Protein AF-A0A2D5VK72-F1 (afdb_monomer)

Nearest PDB structures (foldseek):
  4ash-assembly2_B  TM=3.141E-01  e=2.305E+00  Murine norovirus 1
  1r1w-assembly1_A  TM=3.943E-01  e=4.861E+00  Homo sapiens
  3vr6-assembly1_G  TM=1.423E-01  e=9.139E+00  Enterococcus hirae

Sequence (373 aa):
MKLFVPVVGSELKLLGDTTVSLKYAGQNTRFIEKMMGDDLPLKNKSIKMTLPAGMLLIVDRVYIRQGDGADFNSLTFKVDAYEKSGIPKGRFFLSVDEVNTLDVDVVTAKPEKHSVENVRSLKKYIFDNTPVMERLNGRVESLFFDEIAKVKSMVSGQLMCNLKFEYERFLDDVEKHRKKNDLPSIQAMSETLCEKLCAEDREKVVYWCKQINNARTFLDGTLSDKEYATLYSFSVKQIGEEPAIILRKPSLNPDLQTFFTLIAMMDSVVGAWCKVERPNVMMVDTLYRKTIKSLMLDRFSETDSFGYYFYKNNHTPRSLIVNKDKSQACLPMDVFGENLFTRTKNAGLGHDFIYQTDEGTMLTPAQLRKMIK

Structure (mmCIF, N/CA/C/O ba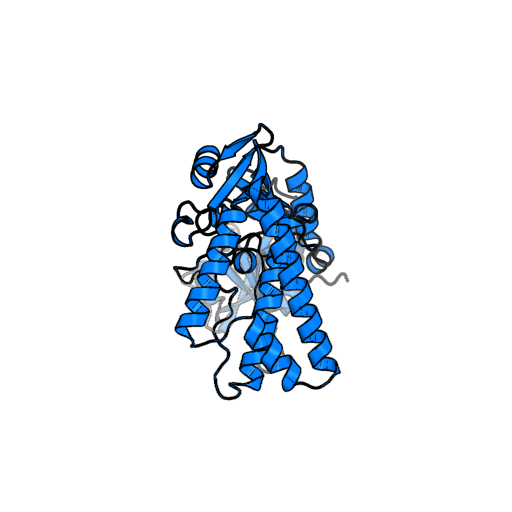ckbone):
data_AF-A0A2D5VK72-F1
#
_entry.id   AF-A0A2D5VK72-F1
#
loop_
_atom_site.group_PDB
_atom_site.id
_atom_site.type_symbol
_atom_site.label_atom_id
_atom_site.label_alt_id
_atom_site.label_comp_id
_atom_site.label_asym_id
_atom_site.label_entity_id
_atom_site.label_seq_id
_atom_site.pdbx_PDB_ins_code
_atom_site.Cartn_x
_atom_site.Cartn_y
_atom_site.Cartn_z
_atom_site.occupancy
_atom_site.B_iso_or_equiv
_atom_site.auth_seq_id
_atom_site.auth_comp_id
_atom_site.auth_asym_id
_atom_site.auth_atom_id
_atom_site.pdbx_PDB_model_num
ATOM 1 N N . MET A 1 1 ? -37.892 -21.547 19.922 1.00 34.84 1 MET A N 1
ATOM 2 C CA . MET A 1 1 ? -36.604 -21.274 20.599 1.00 34.84 1 MET A CA 1
ATOM 3 C C . MET A 1 1 ? -35.730 -20.449 19.671 1.00 34.84 1 MET A C 1
ATOM 5 O O . MET A 1 1 ? -35.606 -20.822 18.510 1.00 34.84 1 MET A O 1
ATOM 9 N N . LYS A 1 2 ? -35.157 -19.337 20.141 1.00 44.81 2 LYS A N 1
ATOM 10 C CA . LYS A 1 2 ? -34.052 -18.673 19.436 1.00 44.81 2 LYS A CA 1
ATOM 11 C C . LYS A 1 2 ? -32.765 -19.333 19.930 1.00 44.81 2 LYS A C 1
ATOM 13 O O . LYS A 1 2 ? -32.467 -19.243 21.113 1.00 44.81 2 LYS A O 1
ATOM 18 N N . LEU A 1 3 ? -32.067 -20.056 19.058 1.00 49.50 3 LEU A N 1
ATOM 19 C CA . LEU A 1 3 ? -30.757 -20.622 19.375 1.00 49.50 3 LEU A CA 1
ATOM 20 C C . LEU A 1 3 ? -29.768 -19.460 19.539 1.00 49.50 3 LEU A C 1
ATOM 22 O O . LEU A 1 3 ? -29.527 -18.729 18.580 1.00 49.50 3 LEU A O 1
ATOM 26 N N . PHE A 1 4 ? -29.225 -19.276 20.740 1.00 66.25 4 PHE A N 1
ATOM 27 C CA . PHE A 1 4 ? -28.170 -18.303 21.013 1.00 66.25 4 PHE A CA 1
ATOM 28 C C . PHE A 1 4 ? -26.897 -19.052 21.402 1.00 66.25 4 PHE A C 1
ATOM 30 O O . PHE A 1 4 ? -26.891 -19.810 22.368 1.00 66.25 4 PHE A O 1
ATOM 37 N N . VAL A 1 5 ? -25.829 -18.855 20.629 1.00 70.75 5 VAL A N 1
ATOM 38 C CA . VAL A 1 5 ? -24.502 -19.404 20.925 1.00 70.75 5 VAL A CA 1
ATOM 39 C C . VAL A 1 5 ? -23.652 -18.253 21.466 1.00 70.75 5 VAL A C 1
ATOM 41 O O . VAL A 1 5 ? -23.316 -17.354 20.690 1.00 70.75 5 VAL A O 1
ATOM 44 N N . PRO A 1 6 ? -23.330 -18.223 22.771 1.00 73.00 6 PRO A N 1
ATOM 45 C CA . PRO A 1 6 ? -22.521 -17.152 23.337 1.00 73.00 6 PRO A CA 1
ATOM 46 C C . PRO A 1 6 ? -21.108 -17.161 22.745 1.00 73.00 6 PRO A C 1
ATOM 48 O O . PRO A 1 6 ? -20.515 -18.219 22.524 1.00 73.00 6 PRO A O 1
ATOM 51 N N . VAL A 1 7 ? -20.547 -15.972 22.520 1.00 77.56 7 VAL A N 1
ATOM 52 C CA . VAL A 1 7 ? -19.155 -15.799 22.083 1.00 77.56 7 VAL A CA 1
ATOM 53 C C . VAL A 1 7 ? -18.284 -15.385 23.264 1.00 77.56 7 VAL A C 1
ATOM 55 O O . VAL A 1 7 ? -18.772 -14.857 24.263 1.00 77.56 7 VAL A O 1
ATOM 58 N N . VAL A 1 8 ? -16.974 -15.613 23.169 1.00 81.75 8 VAL A N 1
ATOM 59 C CA . VAL A 1 8 ? -16.031 -15.116 24.182 1.00 81.75 8 VAL A CA 1
ATOM 60 C C . VAL A 1 8 ? -16.176 -13.597 24.311 1.00 81.75 8 VAL A C 1
ATOM 62 O O . VAL A 1 8 ? -16.161 -12.880 23.313 1.00 81.75 8 VAL A O 1
ATOM 65 N N . GLY A 1 9 ? -16.328 -13.123 25.545 1.00 78.88 9 GLY A N 1
ATOM 66 C CA . GLY A 1 9 ? -16.608 -11.733 25.892 1.00 78.88 9 GLY A CA 1
ATOM 67 C C . GLY A 1 9 ? -18.092 -11.397 26.046 1.00 78.88 9 GLY A C 1
ATOM 68 O O . GLY A 1 9 ? -18.391 -10.306 26.516 1.00 78.88 9 GLY A O 1
ATOM 69 N N . SER A 1 10 ? -19.026 -12.294 25.698 1.00 82.88 10 SER A N 1
ATOM 70 C CA . SER A 1 10 ? -20.450 -12.069 25.976 1.00 82.88 10 SER A CA 1
ATOM 71 C C . SER A 1 10 ? -20.698 -11.932 27.478 1.00 82.88 10 SER A C 1
ATOM 73 O O . SER A 1 10 ? -20.234 -12.757 28.267 1.00 82.88 10 SER A O 1
ATOM 75 N N . GLU A 1 11 ? -21.466 -10.913 27.854 1.00 88.50 11 GLU A N 1
ATOM 76 C CA . GLU A 1 11 ? -21.937 -10.698 29.218 1.00 88.50 11 GLU A CA 1
ATOM 77 C C . GLU A 1 11 ? -23.374 -11.207 29.345 1.00 88.50 11 GLU A C 1
ATOM 79 O O . GLU A 1 11 ? -24.271 -10.776 28.615 1.00 88.50 11 GLU A O 1
ATOM 84 N N . LEU A 1 12 ? -23.588 -12.153 30.256 1.00 90.12 12 LEU A N 1
ATOM 85 C CA . LEU A 1 12 ? -24.886 -12.764 30.520 1.00 90.12 12 LEU A CA 1
ATOM 86 C C . LEU A 1 12 ? -25.324 -12.382 31.930 1.00 90.12 12 LEU A C 1
ATOM 88 O O . LEU A 1 12 ? -24.598 -12.630 32.891 1.00 90.12 12 LEU A O 1
ATOM 92 N N . LYS A 1 13 ? -26.498 -11.776 32.068 1.00 91.56 13 LYS A N 1
ATOM 93 C CA . LYS A 1 13 ? -27.070 -11.421 33.364 1.00 91.56 13 LYS A CA 1
ATOM 94 C C . LYS A 1 13 ? -28.078 -12.482 33.776 1.00 91.56 13 LYS A C 1
ATOM 96 O O . LYS A 1 13 ? -29.050 -12.696 33.062 1.00 91.56 13 LYS A O 1
ATOM 101 N N . LEU A 1 14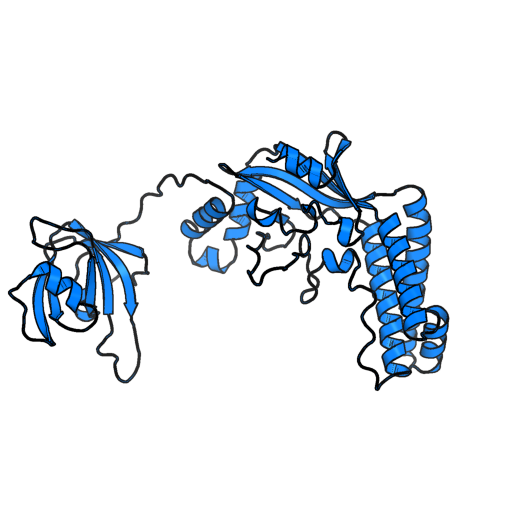 ? -27.871 -13.112 34.929 1.00 91.12 14 LEU A N 1
ATOM 102 C CA . LEU A 1 14 ? -28.832 -14.075 35.469 1.00 91.12 14 LEU A CA 1
ATOM 103 C C . LEU A 1 14 ? -30.161 -13.395 35.807 1.00 91.12 14 LEU A C 1
ATOM 105 O O . LEU A 1 14 ? -30.177 -12.347 36.457 1.00 91.12 14 LEU A O 1
ATOM 109 N N . LEU A 1 15 ? -31.268 -13.996 35.376 1.00 90.19 15 LEU A N 1
ATOM 110 C CA . LEU A 1 15 ? -32.618 -13.483 35.615 1.00 90.19 15 LEU A CA 1
ATOM 111 C C . LEU A 1 15 ? -33.161 -13.873 36.992 1.00 90.19 15 LEU A C 1
ATOM 113 O O . LEU A 1 15 ? -33.919 -13.112 37.591 1.00 90.19 15 LEU A O 1
ATOM 117 N N . GLY A 1 16 ? -32.717 -15.012 37.523 1.00 91.62 16 GLY A N 1
ATOM 118 C CA . GLY A 1 16 ? -33.092 -15.516 38.840 1.00 91.62 16 GLY A CA 1
ATOM 119 C C . GLY A 1 16 ? -31.938 -16.219 39.549 1.00 91.62 16 GLY A C 1
ATOM 120 O O . GLY A 1 16 ? -30.907 -16.528 38.944 1.00 91.62 16 GLY A O 1
ATOM 121 N N . ASP A 1 17 ? -32.124 -16.478 40.843 1.00 92.44 17 ASP A N 1
ATOM 122 C CA . ASP A 1 17 ? -31.199 -17.297 41.623 1.00 92.44 17 ASP A CA 1
ATOM 123 C C . ASP A 1 17 ? -31.139 -18.701 41.013 1.00 92.44 17 ASP A C 1
ATOM 125 O O . ASP A 1 17 ? -32.163 -19.365 40.856 1.00 92.44 17 ASP A O 1
ATOM 129 N N . THR A 1 18 ? -29.939 -19.161 40.665 1.00 91.75 18 THR A N 1
ATOM 130 C CA . THR A 1 18 ? -29.747 -20.430 39.956 1.00 91.75 18 THR A CA 1
ATOM 131 C C . THR A 1 18 ? -28.708 -21.281 40.667 1.00 91.75 18 THR A C 1
ATOM 133 O O . THR A 1 18 ? -27.556 -20.878 40.824 1.00 91.75 18 THR A O 1
ATOM 136 N N . THR A 1 19 ? -29.096 -22.479 41.103 1.00 93.00 19 THR A N 1
ATOM 137 C CA . THR A 1 19 ? -28.159 -23.436 41.700 1.00 93.00 19 THR A CA 1
ATOM 138 C C . THR A 1 19 ? -27.497 -24.274 40.619 1.00 93.00 19 THR A C 1
ATOM 140 O O . THR A 1 19 ? -28.173 -24.998 39.898 1.00 93.00 19 THR A O 1
ATOM 143 N N . VAL A 1 20 ? -26.169 -24.218 40.573 1.00 91.75 20 VAL A N 1
ATOM 144 C CA . VAL A 1 20 ? -25.328 -24.957 39.630 1.00 91.75 20 VAL A CA 1
ATOM 145 C C . VAL A 1 20 ? -24.409 -25.938 40.353 1.00 91.75 20 VAL A C 1
ATOM 147 O O . VAL A 1 20 ? -24.088 -25.776 41.537 1.00 91.75 20 VAL A O 1
ATOM 150 N N . SER A 1 21 ? -23.964 -26.962 39.632 1.00 91.50 21 SER A N 1
ATOM 151 C CA . SER A 1 21 ? -23.064 -28.004 40.128 1.00 91.50 21 SER A CA 1
ATOM 152 C C . SER A 1 21 ? -21.621 -27.769 39.668 1.00 91.50 21 SER A C 1
ATOM 154 O O . SER A 1 21 ? -21.306 -27.865 38.481 1.00 91.50 21 SER A O 1
ATOM 156 N N . LEU A 1 22 ? -20.700 -27.503 40.603 1.00 90.06 22 LEU A N 1
ATOM 157 C CA . LEU A 1 22 ? -19.272 -27.351 40.305 1.00 90.06 22 LEU A CA 1
ATOM 158 C C . LEU A 1 22 ? -18.488 -28.574 40.756 1.00 90.06 22 LEU A C 1
ATOM 160 O O . LEU A 1 22 ? -18.386 -28.862 41.945 1.00 90.06 22 LEU A O 1
ATOM 164 N N . LYS A 1 23 ? -17.842 -29.257 39.812 1.00 88.94 23 LYS A N 1
ATOM 165 C CA . LYS A 1 23 ? -16.914 -30.351 40.118 1.00 88.94 23 LYS A CA 1
ATOM 166 C C . LYS A 1 23 ? -15.595 -29.808 40.679 1.00 88.94 23 LYS A C 1
ATOM 168 O O . LYS A 1 23 ? -14.953 -28.995 40.015 1.00 88.94 23 LYS A O 1
ATOM 173 N N . TYR A 1 24 ? -15.146 -30.301 41.837 1.00 89.25 24 TYR A N 1
ATOM 174 C CA . TYR A 1 24 ? -13.827 -30.005 42.415 1.00 89.25 24 TYR A CA 1
ATOM 175 C C . TYR A 1 24 ? -12.713 -30.752 41.674 1.00 89.25 24 TYR A C 1
ATOM 177 O O . TYR A 1 24 ? -12.166 -31.757 42.137 1.00 89.25 24 TYR A O 1
ATOM 185 N N . ALA A 1 25 ? -12.439 -30.290 40.456 1.00 85.31 25 ALA A N 1
ATOM 186 C CA . ALA A 1 25 ? -11.420 -30.820 39.566 1.00 85.31 25 ALA A CA 1
ATOM 187 C C . ALA A 1 25 ? -10.971 -29.763 38.544 1.00 85.31 25 ALA A C 1
ATOM 189 O O . ALA A 1 25 ? -11.719 -28.847 38.189 1.00 85.31 25 ALA A O 1
ATOM 190 N N . GLY A 1 26 ? -9.759 -29.942 38.012 1.00 84.00 26 GLY A N 1
ATOM 191 C CA . GLY A 1 26 ? -9.249 -29.182 36.872 1.00 84.00 26 GLY A CA 1
ATOM 192 C C . GLY A 1 26 ? -9.304 -27.665 37.072 1.00 84.00 26 GLY A C 1
ATOM 193 O O . GLY A 1 26 ? -8.641 -27.116 37.949 1.00 84.00 26 GLY A O 1
ATOM 194 N N . GLN A 1 27 ? -10.078 -26.985 36.223 1.00 82.06 27 GLN A N 1
ATOM 195 C CA . GLN A 1 27 ? -10.149 -25.521 36.186 1.00 82.06 27 GLN A CA 1
ATOM 196 C C . GLN A 1 27 ? -10.937 -24.917 37.361 1.00 82.06 27 GLN A C 1
ATOM 198 O O . GLN A 1 27 ? -10.711 -23.757 37.699 1.00 82.06 27 GLN A O 1
ATOM 203 N N . ASN A 1 28 ? -11.803 -25.699 38.017 1.00 89.56 28 ASN A N 1
ATOM 204 C CA . ASN A 1 28 ? -12.620 -25.238 39.144 1.00 89.56 28 ASN A CA 1
ATOM 205 C C . ASN A 1 28 ? -11.886 -25.263 40.488 1.00 89.56 28 ASN A C 1
ATOM 207 O O . ASN A 1 28 ? -12.315 -24.587 41.419 1.00 89.56 28 ASN A O 1
ATOM 211 N N . THR A 1 29 ? -10.770 -25.991 40.591 1.00 89.69 29 THR A N 1
ATOM 212 C CA . THR A 1 29 ? -10.029 -26.205 41.844 1.00 89.69 29 THR A CA 1
ATOM 213 C C . THR A 1 29 ? -9.735 -24.895 42.580 1.00 89.69 29 THR A C 1
ATOM 215 O O . THR A 1 29 ? -10.172 -24.716 43.711 1.00 89.69 29 THR A O 1
ATOM 218 N N . ARG A 1 30 ? -9.101 -23.928 41.902 1.00 90.56 30 ARG A N 1
ATOM 219 C CA . ARG A 1 30 ? -8.726 -22.638 42.512 1.00 90.56 30 ARG A CA 1
ATOM 220 C C . ARG A 1 30 ? -9.921 -21.770 42.900 1.00 90.56 30 ARG A C 1
ATOM 222 O O . ARG A 1 30 ? -9.793 -20.916 43.769 1.00 90.56 30 ARG A O 1
ATOM 229 N N . PHE A 1 31 ? -11.041 -21.903 42.195 1.00 92.94 31 PHE A N 1
ATOM 230 C CA . PHE A 1 31 ? -12.239 -21.121 42.487 1.00 92.94 31 PHE A CA 1
ATOM 231 C C . PHE A 1 31 ? -12.940 -21.657 43.734 1.00 92.94 31 PHE A C 1
ATOM 233 O O . PHE A 1 31 ? -13.284 -20.885 44.621 1.00 92.94 31 PHE A O 1
ATOM 240 N N . ILE A 1 32 ? -13.056 -22.983 43.827 1.00 91.69 32 ILE A N 1
ATOM 241 C CA . ILE A 1 32 ? -13.630 -23.681 44.980 1.00 91.69 32 ILE A CA 1
ATOM 242 C C . ILE A 1 32 ? -12.775 -23.462 46.229 1.00 91.69 32 ILE A C 1
ATOM 244 O O . ILE A 1 32 ? -13.323 -23.139 47.275 1.00 91.69 32 ILE A O 1
ATOM 248 N N . GLU A 1 33 ? -11.446 -23.533 46.109 1.00 91.81 33 GLU A N 1
ATOM 249 C CA . GLU A 1 33 ? -10.525 -23.251 47.222 1.00 91.81 33 GLU A CA 1
ATOM 250 C C . GLU A 1 33 ? -10.712 -21.844 47.795 1.00 91.81 33 GLU A C 1
ATOM 252 O O . GLU A 1 33 ? -10.728 -21.657 49.007 1.00 91.81 33 GLU A O 1
ATOM 257 N N . LYS A 1 34 ? -10.932 -20.849 46.931 1.00 91.12 34 LYS A N 1
ATOM 258 C CA . LYS A 1 34 ? -11.225 -19.480 47.372 1.00 91.12 34 LYS A CA 1
ATOM 259 C C . LYS A 1 34 ? -12.604 -19.322 48.001 1.00 91.12 34 LYS A C 1
ATOM 261 O O . LYS A 1 34 ? -12.786 -18.418 48.804 1.00 91.12 34 LYS A O 1
ATOM 266 N N . MET A 1 35 ? -13.572 -20.127 47.573 1.00 89.88 35 MET A N 1
ATOM 267 C CA . MET A 1 35 ? -14.958 -20.023 48.019 1.00 89.88 35 MET A CA 1
ATOM 268 C C . MET A 1 35 ? -15.185 -20.727 49.360 1.00 89.88 35 MET A C 1
ATOM 270 O O . MET A 1 35 ? -15.939 -20.227 50.184 1.00 89.88 35 MET A O 1
ATOM 274 N N . MET A 1 36 ? -14.552 -21.885 49.569 1.00 87.81 36 MET A N 1
ATOM 275 C CA . MET A 1 36 ? -14.805 -22.755 50.725 1.00 87.81 36 MET A CA 1
ATOM 276 C C . MET A 1 36 ? -13.696 -22.722 51.785 1.00 87.81 36 MET A C 1
ATOM 278 O O . MET A 1 36 ? -13.910 -23.217 52.887 1.00 87.81 36 MET A O 1
ATOM 282 N N . GLY A 1 37 ? -12.527 -22.142 51.486 1.00 84.81 37 GLY A N 1
ATOM 283 C CA . GLY A 1 37 ? -11.413 -22.090 52.433 1.00 84.81 37 GLY A CA 1
ATOM 284 C C . GLY A 1 37 ? -10.950 -23.493 52.833 1.00 84.81 37 GLY A C 1
ATOM 285 O O . GLY A 1 37 ? -10.586 -24.286 51.967 1.00 84.81 37 GLY A O 1
ATOM 286 N N . ASP A 1 38 ? -10.981 -23.791 54.132 1.00 81.81 38 ASP A N 1
ATOM 287 C CA . ASP A 1 38 ? -10.500 -25.059 54.696 1.00 81.81 38 ASP A CA 1
ATOM 288 C C . ASP A 1 38 ? -11.509 -26.222 54.563 1.00 81.81 38 ASP A C 1
ATOM 290 O O . ASP A 1 38 ? -11.115 -27.389 54.618 1.00 81.81 38 ASP A O 1
ATOM 294 N N . ASP A 1 39 ? -12.791 -25.938 54.299 1.00 84.69 39 ASP A N 1
ATOM 295 C CA . ASP A 1 39 ? -13.869 -26.938 54.188 1.00 84.69 39 ASP A CA 1
ATOM 296 C C . ASP A 1 39 ? -13.968 -27.539 52.772 1.00 84.69 39 ASP A C 1
ATOM 298 O O . ASP A 1 39 ? -15.017 -27.543 52.119 1.00 84.69 39 ASP A O 1
ATOM 302 N N . LEU A 1 40 ? -12.847 -28.035 52.245 1.00 86.94 40 LEU A N 1
ATOM 303 C CA . LEU A 1 40 ? -12.777 -28.507 50.862 1.00 86.94 40 LEU A CA 1
ATOM 304 C C . LEU A 1 40 ? -13.509 -29.847 50.654 1.00 86.94 40 LEU A C 1
ATOM 306 O O . LEU A 1 40 ? -13.330 -30.794 51.425 1.00 86.94 40 LEU A O 1
ATOM 310 N N . PRO A 1 41 ? -14.274 -29.996 49.557 1.00 83.81 41 PRO A N 1
ATOM 311 C CA . PRO A 1 41 ? -14.874 -31.272 49.192 1.00 83.81 41 PRO A CA 1
ATOM 312 C C . PRO A 1 41 ? -13.798 -32.291 48.784 1.00 83.81 41 PRO A C 1
ATOM 314 O O . PRO A 1 41 ? -12.701 -31.945 48.341 1.00 83.81 41 PRO A O 1
ATOM 317 N N . LEU A 1 42 ? -14.134 -33.583 48.837 1.00 85.06 42 LEU A N 1
ATOM 318 C CA . LEU A 1 42 ? -13.276 -34.626 48.264 1.00 85.06 42 LEU A CA 1
ATOM 319 C C . LEU A 1 42 ? -13.033 -34.358 46.766 1.00 85.06 42 LEU A C 1
ATOM 321 O O . LEU A 1 42 ? -13.962 -34.023 46.024 1.00 85.06 42 LEU A O 1
ATOM 325 N N . LYS A 1 43 ? -11.791 -34.544 46.297 1.00 82.69 43 LYS A N 1
ATOM 326 C CA . LYS A 1 43 ? -11.426 -34.363 44.878 1.00 82.69 43 LYS A CA 1
ATOM 327 C C . LYS A 1 43 ? -12.383 -35.119 43.953 1.00 82.69 43 LYS A C 1
ATOM 329 O O . LYS A 1 43 ? -12.762 -36.256 44.225 1.00 82.69 43 LYS A O 1
ATOM 334 N N . ASN A 1 44 ? -12.737 -34.488 42.834 1.00 81.56 44 ASN A N 1
ATOM 335 C CA . ASN A 1 44 ? -13.703 -34.962 41.837 1.00 81.56 44 ASN A CA 1
ATOM 336 C C . ASN A 1 44 ? -15.171 -35.041 42.291 1.00 81.56 44 ASN A C 1
ATOM 338 O O . ASN A 1 44 ? -16.005 -35.443 41.476 1.00 81.56 44 ASN A O 1
ATOM 342 N N . LYS A 1 45 ? -15.522 -34.646 43.522 1.00 87.81 45 LYS A N 1
ATOM 343 C CA . LYS A 1 45 ? -16.927 -34.454 43.912 1.00 87.81 45 LYS A CA 1
ATOM 344 C C . LYS A 1 45 ? -17.445 -33.102 43.442 1.00 87.81 45 LYS A C 1
ATOM 346 O O . LYS A 1 45 ? -16.679 -32.153 43.290 1.00 87.81 45 LYS A O 1
ATOM 351 N N . SER A 1 46 ? -18.748 -33.038 43.199 1.00 87.75 46 SER A N 1
ATOM 352 C CA . SER A 1 46 ? -19.425 -31.787 42.884 1.00 87.75 46 SER A CA 1
ATOM 353 C C . SER A 1 46 ? -19.963 -31.127 44.140 1.00 87.75 46 SER A C 1
ATOM 355 O O . SER A 1 46 ? -20.449 -31.806 45.044 1.00 87.75 46 SER A O 1
ATOM 357 N N . ILE A 1 47 ? -19.906 -29.804 44.161 1.00 90.00 47 ILE A N 1
ATOM 358 C CA . ILE A 1 47 ? -20.572 -28.961 45.146 1.00 90.00 47 ILE A CA 1
ATOM 359 C C . ILE A 1 47 ? -21.698 -28.194 44.466 1.00 90.00 47 ILE A C 1
ATOM 361 O O . ILE A 1 47 ? -21.627 -27.909 43.270 1.00 90.00 47 ILE A O 1
ATOM 365 N N . LYS A 1 48 ? -22.731 -27.850 45.232 1.00 91.06 48 LYS A N 1
ATOM 366 C CA . LYS A 1 48 ? -23.784 -26.953 44.760 1.00 91.06 48 LYS A CA 1
ATOM 367 C C . LYS A 1 48 ? -23.423 -25.522 45.128 1.00 91.06 48 LYS A C 1
ATOM 369 O O . LYS A 1 48 ? -23.081 -25.253 46.275 1.00 91.06 48 LYS A O 1
ATOM 374 N N . MET A 1 49 ? -23.519 -24.625 44.158 1.00 90.69 49 MET A N 1
ATOM 375 C CA . MET A 1 49 ? -23.333 -23.191 44.339 1.00 90.69 49 MET A CA 1
ATOM 376 C C . MET A 1 49 ? -24.563 -22.481 43.794 1.00 90.69 49 MET A C 1
ATOM 378 O O . MET A 1 49 ? -24.970 -22.749 42.668 1.00 90.69 49 MET A O 1
ATOM 382 N N . THR A 1 50 ? -25.147 -21.574 44.569 1.00 92.50 50 THR A N 1
ATOM 383 C CA . THR A 1 50 ? -26.248 -20.735 44.086 1.00 92.50 50 THR A CA 1
ATOM 384 C C . THR A 1 50 ? -25.689 -19.420 43.571 1.00 92.50 50 THR A C 1
ATOM 386 O O . THR A 1 50 ? -25.121 -18.640 44.331 1.00 92.50 50 THR A O 1
ATOM 389 N N . LEU A 1 51 ? -25.844 -19.193 42.271 1.00 92.94 51 LEU A N 1
ATOM 390 C CA . LEU A 1 51 ? -25.553 -17.929 41.616 1.00 92.94 51 LEU A CA 1
ATOM 391 C C . LEU A 1 51 ? -26.747 -16.986 41.831 1.00 92.94 51 LEU A C 1
ATOM 393 O O . LEU A 1 51 ? -27.861 -17.365 41.467 1.00 92.94 51 LEU A O 1
ATOM 397 N N . PRO A 1 52 ? -26.558 -15.796 42.420 1.00 92.50 52 PRO A N 1
ATOM 398 C CA . PRO A 1 52 ? -27.659 -14.886 42.702 1.00 92.50 52 PRO A CA 1
ATOM 399 C C . PRO A 1 52 ? -28.203 -14.213 41.435 1.00 92.50 52 PRO A C 1
ATOM 401 O O . PRO A 1 52 ? -27.473 -13.949 40.474 1.00 92.50 52 PRO A O 1
ATOM 404 N N . ALA A 1 53 ? -29.485 -13.863 41.472 1.00 92.75 53 ALA A N 1
ATOM 405 C CA . ALA A 1 53 ? -30.164 -13.084 40.454 1.00 92.75 53 ALA A CA 1
ATOM 406 C C . ALA A 1 53 ? -29.430 -11.761 40.199 1.00 92.75 53 ALA A C 1
ATOM 408 O O . ALA A 1 53 ? -28.954 -11.075 41.109 1.00 92.75 53 ALA A O 1
ATOM 409 N N . GLY A 1 54 ? -29.344 -11.382 38.929 1.00 88.38 54 GLY A N 1
ATOM 410 C CA . GLY A 1 54 ? -28.656 -10.181 38.475 1.00 88.38 54 GLY A CA 1
ATOM 411 C C . GLY A 1 54 ? -27.133 -10.291 38.414 1.00 88.38 54 GLY A C 1
ATOM 412 O O . GLY A 1 54 ? -26.499 -9.329 37.976 1.00 88.38 54 GLY A O 1
ATOM 413 N N . MET A 1 55 ? -26.540 -11.424 38.805 1.00 91.75 55 MET A N 1
ATOM 414 C CA . MET A 1 55 ? -25.105 -11.655 38.661 1.00 91.75 55 MET A CA 1
ATOM 415 C C . MET A 1 55 ? -24.700 -11.677 37.183 1.00 91.75 55 MET A C 1
ATOM 417 O O . MET A 1 55 ? -25.369 -12.284 36.345 1.00 91.75 55 MET A O 1
ATOM 421 N N . LEU A 1 56 ? -23.586 -11.007 36.878 1.00 90.94 56 LEU A N 1
ATOM 422 C CA . LEU A 1 56 ? -23.001 -10.958 35.542 1.00 90.94 56 LEU A CA 1
ATOM 423 C C . LEU A 1 56 ? -21.999 -12.098 35.355 1.00 90.94 56 LEU A C 1
ATOM 425 O O . LEU A 1 56 ? -21.016 -12.211 36.089 1.00 90.94 56 LEU A O 1
ATOM 429 N N . LEU A 1 57 ? -22.246 -12.921 34.342 1.00 92.69 57 LEU A N 1
ATOM 430 C CA . LEU A 1 57 ? -21.393 -14.011 33.898 1.00 92.69 57 LEU A CA 1
ATOM 431 C C . LEU A 1 57 ? -20.726 -13.605 32.580 1.00 92.69 57 LEU A C 1
ATOM 433 O O . LEU A 1 57 ? -21.385 -13.512 31.544 1.00 92.69 57 LEU A O 1
ATOM 437 N N . ILE A 1 58 ? -19.414 -13.367 32.604 1.00 91.81 58 ILE A N 1
ATOM 438 C CA . ILE A 1 58 ? -18.654 -13.001 31.401 1.00 91.81 58 ILE A CA 1
ATOM 439 C C . ILE A 1 58 ? -18.055 -14.267 30.797 1.00 91.81 58 ILE A C 1
ATOM 441 O O . ILE A 1 58 ? -17.255 -14.943 31.446 1.00 91.81 58 ILE A O 1
ATOM 445 N N . VAL A 1 59 ? -18.400 -14.596 29.556 1.00 90.19 59 VAL A N 1
ATOM 446 C CA . VAL A 1 59 ? -17.896 -15.799 28.877 1.00 90.19 59 VAL A CA 1
ATOM 447 C C . VAL A 1 59 ? -16.407 -15.628 28.557 1.00 90.19 59 VAL A C 1
ATOM 449 O O . VAL A 1 59 ? -16.031 -14.825 27.712 1.00 90.19 59 VAL A O 1
ATOM 452 N N . ASP A 1 60 ? -15.534 -16.384 29.224 1.00 89.25 60 ASP A N 1
ATOM 453 C CA . ASP A 1 60 ? -14.072 -16.317 29.055 1.00 89.25 60 ASP A CA 1
ATOM 454 C C . ASP A 1 60 ? -13.577 -17.337 28.022 1.00 89.25 60 ASP A C 1
ATOM 456 O O . ASP A 1 60 ? -12.684 -17.037 27.230 1.00 89.25 60 ASP A O 1
ATOM 460 N N . ARG A 1 61 ? -14.154 -18.549 28.012 1.00 87.75 61 ARG A N 1
ATOM 461 C CA . ARG A 1 61 ? -13.806 -19.628 27.071 1.00 87.75 61 ARG A CA 1
ATOM 462 C C . ARG A 1 61 ? -15.006 -20.514 26.765 1.00 87.75 61 ARG A C 1
ATOM 464 O O . ARG A 1 61 ? -15.838 -20.747 27.636 1.00 87.75 61 ARG A O 1
ATOM 471 N N . VAL A 1 62 ? -15.026 -21.061 25.552 1.00 87.38 62 VAL A N 1
ATOM 472 C CA . VAL A 1 62 ? -15.998 -22.059 25.090 1.00 87.38 62 VAL A CA 1
ATOM 473 C C . VAL A 1 62 ? -15.216 -23.282 24.609 1.00 87.38 62 VAL A C 1
ATOM 475 O O . VAL A 1 62 ? -14.391 -23.165 23.703 1.00 87.38 62 VAL A O 1
ATOM 478 N N . TYR A 1 63 ? -15.439 -24.442 25.226 1.00 83.25 63 TYR A N 1
ATOM 479 C CA . TYR A 1 63 ? -14.814 -25.708 24.844 1.00 83.25 63 TYR A CA 1
ATOM 480 C C . TYR A 1 63 ? -15.888 -26.671 24.350 1.00 83.25 63 TYR A C 1
ATOM 482 O O . TYR A 1 63 ? -16.656 -27.192 25.150 1.00 83.25 63 TYR A O 1
ATOM 490 N N . ILE A 1 64 ? -15.915 -26.925 23.042 1.00 81.12 64 ILE A N 1
ATOM 491 C CA . ILE A 1 64 ? -16.794 -27.916 22.412 1.00 81.12 64 ILE A CA 1
ATOM 492 C C . ILE A 1 64 ? -15.911 -28.878 21.612 1.00 81.12 64 ILE A C 1
ATOM 494 O O . ILE A 1 64 ? -15.116 -28.435 20.782 1.00 81.12 64 ILE A O 1
ATOM 498 N N . ARG A 1 65 ? -15.998 -30.181 21.890 1.00 71.81 65 ARG A N 1
ATOM 499 C CA . ARG A 1 65 ? -15.215 -31.245 21.238 1.00 71.81 65 ARG A CA 1
ATOM 500 C C . ARG A 1 65 ? -16.137 -32.333 20.681 1.00 71.81 65 ARG A C 1
ATOM 502 O O . ARG A 1 65 ? -17.248 -32.520 21.169 1.00 71.81 65 ARG A O 1
ATOM 509 N N . GLN A 1 66 ? -15.645 -33.068 19.684 1.00 56.12 66 GLN A N 1
ATOM 510 C CA . GLN A 1 66 ? -16.280 -34.265 19.123 1.00 56.12 66 GLN A CA 1
ATOM 511 C C . GLN A 1 66 ? -15.325 -35.464 19.272 1.00 56.12 66 GLN A C 1
ATOM 513 O O . GLN A 1 66 ? -14.126 -35.304 19.049 1.00 56.12 66 GLN A O 1
ATOM 518 N N . GLY A 1 67 ? -15.849 -36.643 19.630 1.00 54.66 67 GLY A N 1
ATOM 519 C CA . GLY A 1 67 ? -15.073 -37.877 19.849 1.00 54.66 67 GLY A CA 1
ATOM 520 C C . GLY A 1 67 ? -14.814 -38.194 21.330 1.00 54.66 67 GLY A C 1
ATOM 521 O O . GLY A 1 67 ? -15.430 -37.589 22.208 1.00 54.66 67 GLY A O 1
ATOM 522 N N . ASP A 1 68 ? -13.916 -39.144 21.610 1.00 44.97 68 ASP A N 1
ATOM 523 C CA . ASP A 1 68 ? -13.556 -39.544 22.979 1.00 44.97 68 ASP A CA 1
ATOM 524 C C . ASP A 1 68 ? -13.086 -38.332 23.808 1.00 44.97 68 ASP A C 1
ATOM 526 O O . ASP A 1 68 ? -12.182 -37.590 23.414 1.00 44.97 68 ASP A O 1
ATOM 530 N N . GLY A 1 69 ? -13.728 -38.106 24.961 1.00 54.53 69 GLY A N 1
ATOM 531 C CA . GLY A 1 69 ? -13.538 -36.904 25.783 1.00 54.53 69 GLY A CA 1
ATOM 532 C C . GLY A 1 69 ? -14.508 -35.748 25.485 1.00 54.53 69 GLY A C 1
ATOM 533 O O . GLY A 1 69 ? -14.236 -34.611 25.877 1.00 54.53 69 GLY A O 1
ATOM 534 N N . ALA A 1 70 ? -15.635 -36.007 24.810 1.00 54.66 70 ALA A N 1
ATOM 535 C CA . ALA A 1 70 ? -16.741 -35.051 24.647 1.00 54.66 70 ALA A CA 1
ATOM 536 C C . ALA A 1 70 ? -17.445 -34.678 25.973 1.00 54.66 70 ALA A C 1
ATOM 538 O O . ALA A 1 70 ? -18.108 -33.643 26.050 1.00 54.66 70 ALA A O 1
ATOM 539 N N . ASP A 1 71 ? -17.222 -35.446 27.041 1.00 57.38 71 ASP A N 1
ATOM 540 C CA . ASP A 1 71 ? -17.758 -35.244 28.399 1.00 57.38 71 ASP A CA 1
ATOM 541 C C . ASP A 1 71 ? -17.324 -33.911 29.053 1.00 57.38 71 ASP A C 1
ATOM 543 O O . ASP A 1 71 ? -17.764 -33.564 30.149 1.00 57.38 71 ASP A O 1
ATOM 547 N N . PHE A 1 72 ? -16.431 -33.158 28.399 1.00 64.62 72 PHE A N 1
ATOM 548 C CA . PHE A 1 72 ? -15.881 -31.884 28.870 1.00 64.62 72 PHE A CA 1
ATOM 549 C C . PHE A 1 72 ? -16.428 -30.659 28.120 1.00 64.62 72 PHE A C 1
ATOM 551 O O . PHE A 1 72 ? -15.878 -29.561 28.268 1.00 64.62 72 PHE A O 1
ATOM 558 N N . ASN A 1 73 ? -17.490 -30.819 27.321 1.00 82.56 73 ASN A N 1
ATOM 559 C CA . ASN A 1 73 ? -18.168 -29.694 26.678 1.00 82.56 73 ASN A CA 1
ATOM 560 C C . ASN A 1 73 ? -18.641 -28.687 27.728 1.00 82.56 73 ASN A C 1
ATOM 562 O O . ASN A 1 73 ? -19.352 -29.039 28.672 1.00 82.56 73 ASN A O 1
ATOM 566 N N . SER A 1 74 ? -18.204 -27.437 27.597 1.00 85.94 74 SER A N 1
ATOM 567 C CA . SER A 1 74 ? -18.282 -26.488 28.705 1.00 85.94 74 SER A CA 1
ATOM 568 C C . SER A 1 74 ? -18.040 -25.039 28.331 1.00 85.94 74 SER A C 1
ATOM 570 O O . SER A 1 74 ? -17.435 -24.712 27.303 1.00 85.94 74 SER A O 1
ATOM 572 N N . LEU A 1 75 ? -18.472 -24.164 29.235 1.00 90.12 75 LEU A N 1
ATOM 573 C CA . LEU A 1 75 ? -18.153 -22.749 29.207 1.00 90.12 75 LEU A CA 1
ATOM 574 C C . LEU A 1 75 ? -17.430 -22.361 30.499 1.00 90.12 75 LEU A C 1
ATOM 576 O O . LEU A 1 75 ? -17.772 -22.801 31.598 1.00 90.12 75 LEU A O 1
ATOM 580 N N . THR A 1 76 ? -16.412 -21.516 30.358 1.00 92.19 76 THR A N 1
ATOM 581 C CA . THR A 1 76 ? -15.757 -20.842 31.482 1.00 92.19 76 THR A CA 1
ATOM 582 C C . THR A 1 76 ? -16.327 -19.442 31.616 1.00 92.19 76 THR A C 1
ATOM 584 O O . THR A 1 76 ? -16.289 -18.670 30.658 1.00 92.19 76 THR A O 1
ATOM 587 N N . PHE A 1 77 ? -16.776 -19.096 32.816 1.00 93.62 77 PHE A N 1
ATOM 588 C CA . PHE A 1 77 ? -17.228 -17.761 33.170 1.00 93.62 77 PHE A CA 1
ATOM 589 C C . PHE A 1 77 ? -16.190 -17.063 34.035 1.00 93.62 77 PHE A C 1
ATOM 591 O O . PHE A 1 77 ? -15.606 -17.660 34.941 1.00 93.62 77 PHE A O 1
ATOM 598 N N . LYS A 1 78 ? -15.971 -15.780 33.765 1.00 94.38 78 LYS A N 1
ATOM 599 C CA . LYS A 1 78 ? -15.297 -14.847 34.658 1.00 94.38 78 LYS A CA 1
ATOM 600 C C . LYS A 1 78 ? -16.363 -14.052 35.403 1.00 94.38 78 LYS A C 1
ATOM 602 O O . LYS A 1 78 ? -17.296 -13.544 34.786 1.00 94.38 78 LYS A O 1
ATOM 607 N N . VAL A 1 79 ? -16.184 -13.930 36.712 1.00 92.94 79 VAL A N 1
ATOM 608 C CA . VAL A 1 79 ? -17.100 -13.214 37.599 1.00 92.94 79 VAL A CA 1
ATOM 609 C C . VAL A 1 79 ? -16.343 -12.323 38.573 1.00 92.94 79 VAL A C 1
ATOM 611 O O . VAL A 1 79 ? -15.207 -12.625 38.966 1.00 92.94 79 VAL A O 1
ATOM 614 N N . ASP A 1 80 ? -16.976 -11.221 38.961 1.00 89.50 80 ASP A N 1
ATOM 615 C CA . ASP A 1 80 ? -16.545 -10.421 40.103 1.00 89.50 80 ASP A CA 1
ATOM 616 C C . ASP A 1 80 ? -17.026 -11.037 41.423 1.00 89.50 80 ASP A C 1
ATOM 618 O O . ASP A 1 80 ? -17.865 -11.939 41.441 1.00 89.50 80 ASP A O 1
ATOM 622 N N . ALA A 1 81 ? -16.432 -10.588 42.532 1.00 88.56 81 ALA A N 1
ATOM 623 C CA . ALA A 1 81 ? -16.808 -11.067 43.855 1.00 88.56 81 ALA A CA 1
ATOM 624 C C . ALA A 1 81 ? -18.241 -10.635 44.190 1.00 88.56 81 ALA A C 1
ATOM 626 O O . ALA A 1 81 ? -18.627 -9.494 43.940 1.00 88.56 81 ALA A O 1
ATOM 627 N N . TYR A 1 82 ? -19.000 -11.539 44.801 1.00 85.31 82 TYR A N 1
ATOM 628 C CA . TYR A 1 82 ? -20.344 -11.286 45.297 1.00 85.31 82 TYR A CA 1
ATOM 629 C C . TYR A 1 82 ? -20.417 -11.696 46.771 1.00 85.31 82 TYR A C 1
ATOM 631 O O . TYR A 1 82 ? -20.782 -12.822 47.114 1.00 85.31 82 TYR A O 1
ATOM 639 N N . GLU A 1 83 ? -20.030 -10.766 47.648 1.00 79.31 83 GLU A N 1
ATOM 640 C CA . GLU A 1 83 ? -19.807 -11.018 49.080 1.00 79.31 83 GLU A CA 1
ATOM 641 C C . GLU A 1 83 ? -21.037 -11.601 49.787 1.00 79.31 83 GLU A C 1
ATOM 643 O O . GLU A 1 83 ? -20.910 -12.541 50.566 1.00 79.31 83 GLU A O 1
ATOM 648 N N . LYS A 1 84 ? -22.243 -11.118 49.452 1.00 78.56 84 LYS A N 1
ATOM 649 C CA . LYS A 1 84 ? -23.506 -11.585 50.055 1.00 78.56 84 LYS A CA 1
ATOM 650 C C . LYS A 1 84 ? -23.786 -13.075 49.833 1.00 78.56 84 LYS A C 1
ATOM 652 O O . LYS A 1 84 ? -24.494 -13.674 50.633 1.00 78.56 84 LYS A O 1
ATOM 657 N N . SER A 1 85 ? -23.247 -13.656 48.763 1.00 78.56 85 SER A N 1
ATOM 658 C CA . SER A 1 85 ? -23.443 -15.065 48.396 1.00 78.56 85 SER A CA 1
ATOM 659 C C . SER A 1 85 ? -22.164 -15.889 48.564 1.00 78.56 85 SER A C 1
ATOM 661 O O . SER A 1 85 ? -22.122 -17.036 48.132 1.00 78.56 85 SER A O 1
ATOM 663 N N . GLY A 1 86 ? -21.109 -15.308 49.151 1.00 84.50 86 GLY A N 1
ATOM 664 C CA . GLY A 1 86 ? -19.820 -15.974 49.349 1.00 84.50 86 GLY A CA 1
ATOM 665 C C . GLY A 1 86 ? -19.059 -16.289 48.057 1.00 84.50 86 GLY A C 1
ATOM 666 O O . GLY A 1 86 ? -18.121 -17.078 48.085 1.00 84.50 86 GLY A O 1
ATOM 667 N N . ILE A 1 87 ? -19.437 -15.698 46.918 1.00 91.06 87 ILE A N 1
ATOM 668 C CA . ILE A 1 87 ? -18.814 -16.005 45.625 1.00 91.06 87 ILE A CA 1
ATOM 669 C C . ILE A 1 87 ? -17.550 -15.149 45.456 1.00 91.06 87 ILE A C 1
ATOM 671 O O . ILE A 1 87 ? -17.647 -13.918 45.436 1.00 91.06 87 ILE A O 1
ATOM 675 N N . PRO A 1 88 ? -16.354 -15.744 45.297 1.00 91.62 88 PRO A N 1
ATOM 676 C CA . PRO A 1 88 ? -15.126 -14.981 45.131 1.00 91.62 88 PRO A CA 1
ATOM 677 C C . PRO A 1 88 ? -14.971 -14.456 43.700 1.00 91.62 88 PRO A C 1
ATOM 679 O O . PRO A 1 88 ? -15.469 -15.030 42.732 1.00 91.62 88 PRO A O 1
ATOM 682 N N . LYS A 1 89 ? -14.158 -13.408 43.540 1.00 93.00 89 LYS A N 1
ATOM 683 C CA . LYS A 1 89 ? -13.704 -12.980 42.213 1.00 93.00 89 LYS A CA 1
ATOM 684 C C . LYS A 1 89 ? -12.842 -14.067 41.579 1.00 93.00 89 LYS A C 1
ATOM 686 O O . LYS A 1 89 ? -11.833 -14.501 42.151 1.00 93.00 89 LYS A O 1
ATOM 691 N N . GLY A 1 90 ? -13.170 -14.456 40.352 1.00 92.38 90 GLY A N 1
ATOM 692 C CA . GLY A 1 90 ? -12.400 -15.484 39.672 1.00 92.38 90 GLY A CA 1
ATOM 693 C C . GLY A 1 90 ? -13.031 -16.010 38.399 1.00 92.38 90 GLY A C 1
ATOM 694 O O . GLY A 1 90 ? -13.834 -15.347 37.748 1.00 92.38 90 GLY A O 1
ATOM 695 N N . ARG A 1 91 ? -12.588 -17.209 38.028 1.00 93.62 91 ARG A N 1
ATOM 696 C CA . ARG A 1 91 ? -13.113 -17.960 36.897 1.00 93.62 91 ARG A CA 1
ATOM 697 C C . ARG A 1 91 ? -13.587 -19.310 37.384 1.00 93.62 91 ARG A C 1
ATOM 699 O O . ARG A 1 91 ? -12.850 -19.957 38.125 1.00 93.62 91 ARG A O 1
ATOM 706 N N . PHE A 1 92 ? -14.743 -19.735 36.912 1.00 93.00 92 PHE A N 1
ATOM 707 C CA . PHE A 1 92 ? -15.221 -21.094 37.091 1.00 93.00 92 PHE A CA 1
ATOM 708 C C . PHE A 1 92 ? -15.792 -21.618 35.783 1.00 93.00 92 PHE A C 1
ATOM 710 O O . PHE A 1 92 ? -16.024 -20.889 34.823 1.00 93.00 92 PHE A O 1
ATOM 717 N N . PHE A 1 93 ? -15.966 -22.919 35.748 1.00 91.12 93 PHE A N 1
ATOM 718 C CA . PHE A 1 93 ? -16.361 -23.701 34.603 1.00 91.12 93 PHE A CA 1
ATOM 719 C C . PHE A 1 93 ? -17.666 -24.414 34.929 1.00 91.12 93 PHE A C 1
ATOM 721 O O . PHE A 1 93 ? -17.797 -24.989 36.015 1.00 91.12 93 PHE A O 1
ATOM 728 N N . LEU A 1 94 ? -18.577 -24.429 33.958 1.00 90.62 94 LEU A N 1
ATOM 729 C CA . LEU A 1 94 ? -19.793 -25.237 33.965 1.00 90.62 94 LEU A CA 1
ATOM 730 C C . LEU A 1 94 ? -19.829 -26.122 32.717 1.00 90.62 94 LEU A C 1
ATOM 732 O O . LEU A 1 94 ? -19.372 -25.713 31.644 1.00 90.62 94 LEU A O 1
ATOM 736 N N . SER A 1 95 ? -20.376 -27.331 32.851 1.00 87.19 95 SER A N 1
ATOM 737 C CA . SER A 1 95 ? -20.684 -28.170 31.690 1.00 87.19 95 SER A CA 1
ATOM 738 C C . SER A 1 95 ? -21.762 -27.507 30.833 1.00 87.19 95 SER A C 1
ATOM 740 O O . SER A 1 95 ? -22.556 -26.709 31.328 1.00 87.19 95 SER A O 1
ATOM 742 N N . VAL A 1 96 ? -21.816 -27.847 29.545 1.00 85.38 96 VAL A N 1
ATOM 743 C CA . VAL A 1 96 ? -22.869 -27.347 28.644 1.00 85.38 96 VAL A CA 1
ATOM 744 C C . VAL A 1 96 ? -24.266 -27.697 29.159 1.00 85.38 96 VAL A C 1
ATOM 746 O O . VAL A 1 96 ? -25.160 -26.866 29.056 1.00 85.38 96 VAL A O 1
ATOM 749 N N . ASP A 1 97 ? -24.445 -28.868 29.773 1.00 84.00 97 ASP A N 1
ATOM 750 C CA . ASP A 1 97 ? -25.736 -29.262 30.348 1.00 84.00 97 ASP A CA 1
ATOM 751 C C . ASP A 1 97 ? -26.181 -28.311 31.462 1.00 84.00 97 ASP A C 1
ATOM 753 O O . ASP A 1 97 ? -27.322 -27.861 31.459 1.00 84.00 97 ASP A O 1
ATOM 757 N N . GLU A 1 98 ? -25.272 -27.937 32.367 1.00 87.19 98 GLU A N 1
ATOM 758 C CA . GLU A 1 98 ? -25.551 -26.950 33.417 1.00 87.19 98 GLU A CA 1
ATOM 759 C C . GLU A 1 98 ? -25.789 -25.558 32.813 1.00 87.19 98 GLU A C 1
ATOM 761 O O . GLU A 1 98 ? -26.734 -24.869 33.191 1.00 87.19 98 GLU A O 1
ATOM 766 N N . VAL A 1 99 ? -24.989 -25.156 31.818 1.00 87.94 99 VAL A N 1
ATOM 767 C CA . VAL A 1 99 ? -25.158 -23.875 31.105 1.00 87.94 99 VAL A CA 1
ATOM 768 C C . VAL A 1 99 ? -26.537 -23.764 30.457 1.00 87.94 99 VAL A C 1
ATOM 770 O O . VAL A 1 99 ? -27.142 -22.698 30.503 1.00 87.94 99 VAL A O 1
ATOM 773 N N . ASN A 1 100 ? -27.059 -24.856 29.900 1.00 85.25 100 ASN A N 1
ATOM 774 C CA . ASN A 1 100 ? -28.378 -24.888 29.268 1.00 85.25 100 ASN A CA 1
ATOM 775 C C . ASN A 1 100 ? -29.538 -24.730 30.265 1.00 85.25 100 ASN A C 1
ATOM 777 O O . ASN A 1 100 ? -30.673 -24.539 29.833 1.00 85.25 100 ASN A O 1
ATOM 781 N N . THR A 1 101 ? -29.277 -24.802 31.575 1.00 85.69 101 THR A N 1
ATOM 782 C CA . THR A 1 101 ? -30.282 -24.529 32.615 1.00 85.69 101 THR A CA 1
ATOM 783 C C . THR A 1 101 ? -30.290 -23.074 33.082 1.00 85.69 101 THR A C 1
ATOM 785 O O . THR A 1 101 ? -31.191 -22.684 33.821 1.00 85.69 101 THR A O 1
ATOM 788 N N . LEU A 1 102 ? -29.308 -22.264 32.668 1.00 88.50 102 LEU A N 1
ATOM 789 C CA . LEU A 1 102 ? -29.217 -20.865 33.072 1.00 88.50 102 LEU A CA 1
ATOM 790 C C . LEU A 1 102 ? -30.297 -20.031 32.376 1.00 88.50 102 LEU A C 1
ATOM 792 O O . LEU A 1 102 ? -30.354 -19.977 31.147 1.00 88.50 102 LEU A O 1
ATOM 796 N N . ASP A 1 103 ? -31.097 -19.320 33.169 1.00 89.25 103 ASP A N 1
ATOM 797 C CA . ASP A 1 103 ? -32.025 -18.307 32.670 1.00 89.25 103 ASP A CA 1
ATOM 798 C C . ASP A 1 103 ? -31.335 -16.937 32.685 1.00 89.25 103 ASP A C 1
ATOM 800 O O . ASP A 1 103 ? -31.049 -16.370 33.747 1.00 89.25 103 ASP A O 1
ATOM 804 N N . VAL A 1 104 ? -30.969 -16.447 31.499 1.00 88.06 104 VAL A N 1
ATOM 805 C CA . VAL A 1 104 ? -30.096 -15.279 31.333 1.00 88.06 104 VAL A CA 1
ATOM 806 C C . VAL A 1 104 ? -30.624 -14.302 30.294 1.00 88.06 104 VAL A C 1
ATOM 808 O O . VAL A 1 104 ? -31.059 -14.689 29.211 1.00 88.06 104 VAL A O 1
ATOM 811 N N . ASP A 1 105 ? -30.454 -13.018 30.588 1.00 86.75 105 ASP A N 1
ATOM 812 C CA . ASP A 1 105 ? -30.509 -11.954 29.595 1.00 86.75 105 ASP A CA 1
ATOM 813 C C . ASP A 1 105 ? -29.109 -11.697 29.038 1.00 86.75 105 ASP A C 1
ATOM 815 O O . ASP A 1 105 ? -28.132 -11.541 29.778 1.00 86.75 105 ASP A O 1
ATOM 819 N N . VAL A 1 106 ? -29.003 -11.597 27.714 1.00 81.69 106 VAL A N 1
ATOM 820 C CA . VAL A 1 106 ? -27.778 -11.106 27.078 1.00 81.69 106 VAL A CA 1
ATOM 821 C C . VAL A 1 106 ? -27.684 -9.614 27.356 1.00 81.69 106 VAL A C 1
ATOM 823 O O . VAL A 1 106 ? -28.547 -8.843 26.930 1.00 81.69 106 VAL A O 1
ATOM 826 N N . VAL A 1 107 ? -26.622 -9.188 28.039 1.00 79.56 107 VAL A N 1
ATOM 827 C CA . VAL A 1 107 ? -26.344 -7.766 28.220 1.00 79.56 107 VAL A CA 1
ATOM 828 C C . VAL A 1 107 ? -25.886 -7.228 26.873 1.00 79.56 107 VAL A C 1
ATOM 830 O O . VAL A 1 107 ? -24.720 -7.307 26.488 1.00 79.56 107 VAL A O 1
ATOM 833 N 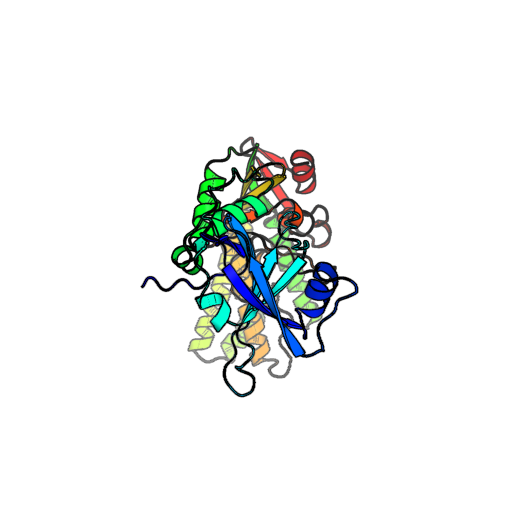N . THR A 1 108 ? -26.834 -6.694 26.109 1.00 61.34 108 THR A N 1
ATOM 834 C CA . THR A 1 108 ? -26.513 -5.884 24.942 1.00 61.34 108 THR A CA 1
ATOM 835 C C . THR A 1 108 ? -25.862 -4.616 25.464 1.00 61.34 108 THR A C 1
ATOM 837 O O . THR A 1 108 ? -26.549 -3.763 26.035 1.00 61.34 108 THR A O 1
ATOM 840 N N . ALA A 1 109 ? -24.543 -4.508 25.310 1.00 49.62 109 ALA A N 1
ATOM 841 C CA . ALA A 1 109 ? -23.833 -3.275 25.592 1.00 49.62 109 ALA A CA 1
ATOM 842 C C . ALA A 1 109 ? -24.588 -2.125 24.910 1.00 49.62 109 ALA A C 1
ATOM 844 O O . ALA A 1 109 ? -24.762 -2.119 23.688 1.00 49.62 109 ALA A O 1
ATOM 845 N N . LYS A 1 110 ? -25.067 -1.149 25.694 1.00 43.62 110 LYS A N 1
ATOM 846 C CA . LYS A 1 110 ? -25.300 0.177 25.119 1.00 43.62 110 LYS A CA 1
ATOM 847 C C . LYS A 1 110 ? -23.949 0.586 24.540 1.00 43.62 110 LYS A C 1
ATOM 849 O O . LYS A 1 110 ? -22.963 0.396 25.252 1.00 43.62 110 LYS A O 1
ATOM 854 N N . PRO A 1 111 ? -23.870 1.080 23.294 1.00 42.69 111 PRO A N 1
ATOM 855 C CA . PRO A 1 111 ? -22.591 1.476 22.735 1.00 42.69 111 PRO A CA 1
ATOM 856 C C . PRO A 1 111 ? -22.001 2.524 23.674 1.00 42.69 111 PRO A C 1
ATOM 858 O O . PRO A 1 111 ? -22.503 3.647 23.762 1.00 42.69 111 PRO A O 1
ATOM 861 N N . GLU A 1 112 ? -20.986 2.132 24.446 1.00 45.66 112 GLU A N 1
ATOM 862 C CA . GLU A 1 112 ? -20.182 3.092 25.176 1.00 45.66 112 GLU A CA 1
ATOM 863 C C . GLU A 1 112 ? -19.684 4.098 24.142 1.00 45.66 112 GLU A C 1
ATOM 865 O O . GLU A 1 112 ? -19.353 3.732 23.006 1.00 45.66 112 GLU A O 1
ATOM 870 N N . LYS A 1 113 ? -19.661 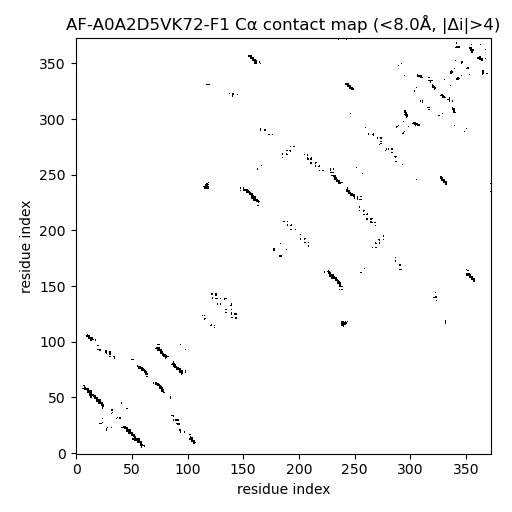5.380 24.517 1.00 46.19 113 LYS A N 1
ATOM 871 C CA . LYS A 1 113 ? -18.903 6.384 23.772 1.00 46.19 113 LYS A CA 1
ATOM 872 C C . LYS A 1 113 ? -17.452 5.915 23.780 1.00 46.19 113 LYS A C 1
ATOM 874 O O . LYS A 1 113 ? -16.707 6.216 24.704 1.00 46.19 113 LYS A O 1
ATOM 879 N N . HIS A 1 114 ? -17.075 5.135 22.777 1.00 55.28 114 HIS A N 1
ATOM 880 C CA . HIS A 1 114 ? -15.704 4.728 22.577 1.00 55.28 114 HIS A CA 1
ATOM 881 C C . HIS A 1 114 ? -14.952 6.011 22.238 1.00 55.28 114 HIS A C 1
ATOM 883 O O . HIS A 1 114 ? -15.212 6.633 21.204 1.00 55.28 114 HIS A O 1
ATOM 889 N N . SER A 1 115 ? -14.088 6.467 23.142 1.00 66.62 115 SER A N 1
ATOM 890 C CA . SER A 1 115 ? -13.147 7.525 22.810 1.00 66.62 115 SER A CA 1
ATOM 891 C C . SER A 1 115 ? -12.223 6.962 21.741 1.00 66.62 115 SER A C 1
ATOM 893 O O . SER A 1 115 ? -11.450 6.033 21.972 1.00 66.62 115 SER A O 1
ATOM 895 N N . VAL A 1 116 ? -12.354 7.476 20.524 1.00 82.44 116 VAL A N 1
ATOM 896 C CA . VAL A 1 116 ? -11.440 7.142 19.439 1.00 82.44 116 VAL A CA 1
ATOM 897 C C . VAL A 1 116 ? -10.111 7.816 19.756 1.00 82.44 116 VAL A C 1
ATOM 899 O O . VAL A 1 116 ? -9.936 8.992 19.472 1.00 82.44 116 VAL A O 1
ATOM 902 N N . GLU A 1 117 ? -9.207 7.083 20.402 1.00 87.75 117 GLU A N 1
ATOM 903 C CA . GLU A 1 117 ? -7.851 7.549 20.737 1.00 87.75 117 GLU A CA 1
ATOM 904 C C . GLU A 1 117 ? -6.937 7.658 19.506 1.00 87.75 117 GLU A C 1
ATOM 906 O O . GLU A 1 117 ? -6.100 8.548 19.433 1.00 87.75 117 GLU A O 1
ATOM 911 N N . ASN A 1 118 ? -7.080 6.762 18.526 1.00 90.75 118 ASN A N 1
ATOM 912 C CA . ASN A 1 118 ? -6.256 6.720 17.322 1.00 90.75 118 ASN A CA 1
ATOM 913 C C . ASN A 1 118 ? -6.964 5.954 16.194 1.00 90.75 118 ASN A C 1
ATOM 915 O O . ASN A 1 118 ? -8.070 5.427 16.330 1.00 90.75 118 ASN A O 1
ATOM 919 N N . VAL A 1 119 ? -6.296 5.840 15.048 1.00 92.38 119 VAL A N 1
ATOM 920 C CA . VAL A 1 119 ? -6.800 5.088 13.891 1.00 92.38 119 VAL A CA 1
ATOM 921 C C . VAL A 1 119 ? -7.111 3.616 14.208 1.00 92.38 119 VAL A C 1
ATOM 923 O O . VAL A 1 119 ? -8.047 3.047 13.641 1.00 92.38 119 VAL A O 1
ATOM 926 N N . ARG A 1 120 ? -6.343 2.966 15.092 1.00 90.75 120 ARG A N 1
ATOM 927 C CA . ARG A 1 120 ? -6.553 1.550 15.432 1.00 90.75 120 ARG A CA 1
ATOM 928 C C . ARG A 1 120 ? -7.805 1.373 16.280 1.00 90.75 120 ARG A C 1
ATOM 930 O O . ARG A 1 120 ? -8.581 0.462 15.992 1.00 90.75 120 ARG A O 1
ATOM 937 N N . SER A 1 121 ? -8.022 2.239 17.270 1.00 91.25 121 SER A N 1
ATOM 938 C CA . SER A 1 121 ? -9.245 2.217 18.077 1.00 91.25 121 SER A CA 1
ATOM 939 C C . SER A 1 121 ? -10.471 2.598 17.248 1.00 91.25 121 SER A C 1
ATOM 941 O O . SER A 1 121 ? -11.497 1.939 17.387 1.00 91.25 121 SER A O 1
ATOM 943 N N . LEU A 1 122 ? -10.351 3.528 16.288 1.00 92.44 122 LEU A N 1
ATOM 944 C CA . LEU A 1 122 ? -11.412 3.799 15.308 1.00 92.44 122 LEU A CA 1
ATOM 945 C C . LEU A 1 122 ? -11.776 2.545 14.505 1.00 92.44 122 LEU A C 1
ATOM 947 O O . LEU A 1 122 ? -12.942 2.159 14.438 1.00 92.44 122 LEU A O 1
ATOM 951 N N . LYS A 1 123 ? -10.777 1.880 13.906 1.00 91.69 123 LYS A N 1
ATOM 952 C CA . LYS A 1 123 ? -11.013 0.663 13.115 1.00 91.69 123 LYS A CA 1
ATOM 953 C C . LYS A 1 123 ? -11.631 -0.444 13.969 1.00 91.69 123 LYS A C 1
ATOM 955 O O . LYS A 1 123 ? -12.541 -1.127 13.505 1.00 91.69 123 LYS A O 1
ATOM 960 N N . LYS A 1 124 ? -11.151 -0.617 15.204 1.00 90.31 124 LYS A N 1
ATOM 961 C CA . LYS A 1 124 ? -11.699 -1.589 16.153 1.00 90.31 124 LYS A CA 1
ATOM 962 C C . LYS A 1 124 ? -13.154 -1.276 16.492 1.00 90.31 124 LYS A C 1
ATOM 964 O O . LYS A 1 124 ? -13.988 -2.163 16.382 1.00 90.31 124 LYS A O 1
ATOM 969 N N . TYR A 1 125 ? -13.464 -0.024 16.818 1.00 89.38 125 TYR A N 1
ATOM 970 C CA . TYR A 1 125 ? -14.826 0.413 17.103 1.00 89.38 125 TYR A CA 1
ATOM 971 C C . TYR A 1 125 ? -15.775 0.097 15.942 1.00 89.38 125 TYR A C 1
ATOM 973 O O . TYR A 1 125 ? -16.827 -0.505 16.151 1.00 89.38 125 TYR A O 1
ATOM 981 N N . ILE A 1 126 ? -15.383 0.434 14.711 1.00 91.31 126 ILE A N 1
ATOM 982 C CA . ILE A 1 126 ? -16.176 0.125 13.516 1.00 91.31 126 ILE A CA 1
ATOM 983 C C . ILE A 1 126 ? -16.341 -1.385 13.367 1.00 91.31 126 ILE A C 1
ATOM 985 O O . ILE A 1 126 ? -17.460 -1.851 13.178 1.00 91.31 126 ILE A O 1
ATOM 989 N N . PHE A 1 127 ? -15.264 -2.163 13.496 1.00 88.31 127 PHE A N 1
ATOM 990 C CA . PHE A 1 127 ? -15.331 -3.622 13.421 1.00 88.31 127 PHE A CA 1
ATOM 991 C C . PHE A 1 127 ? -16.314 -4.194 14.450 1.00 88.31 127 PHE A C 1
ATOM 993 O O . PHE A 1 127 ? -17.201 -4.954 14.072 1.00 88.31 127 PHE A O 1
ATOM 1000 N N . ASP A 1 128 ? -16.205 -3.792 15.716 1.00 85.50 128 ASP A N 1
ATOM 1001 C CA . ASP A 1 128 ? -17.014 -4.303 16.825 1.00 85.50 128 ASP A CA 1
ATOM 1002 C C . ASP A 1 128 ? -18.503 -3.941 16.676 1.00 85.50 128 ASP A C 1
ATOM 1004 O O . ASP A 1 128 ? -19.358 -4.754 17.032 1.00 85.50 128 ASP A O 1
ATOM 1008 N N . ASN A 1 129 ? -18.815 -2.793 16.062 1.00 85.31 129 ASN A N 1
ATOM 1009 C CA . ASN A 1 129 ? -20.186 -2.320 15.819 1.00 85.31 129 ASN A CA 1
ATOM 1010 C C . ASN A 1 129 ? -20.751 -2.692 14.433 1.00 85.31 129 ASN A C 1
ATOM 1012 O O . ASN A 1 129 ? -21.923 -2.443 14.157 1.00 85.31 129 ASN A O 1
ATOM 1016 N N . THR A 1 130 ? -19.958 -3.303 13.551 1.00 84.25 130 THR A N 1
ATOM 1017 C CA . THR A 1 130 ? -20.422 -3.754 12.227 1.00 84.25 130 THR A CA 1
ATOM 1018 C C . THR A 1 130 ? -21.046 -5.153 12.341 1.00 84.25 130 THR A C 1
ATOM 1020 O O . THR A 1 130 ? -20.464 -6.006 13.012 1.00 84.25 130 THR A O 1
ATOM 1023 N N . PRO A 1 131 ? -22.187 -5.471 11.703 1.00 87.50 131 PRO A N 1
ATOM 1024 C CA . PRO A 1 131 ? -22.738 -6.831 11.699 1.00 87.50 131 PRO A CA 1
ATOM 1025 C C . PRO A 1 131 ? -21.765 -7.872 11.118 1.00 87.50 131 PRO A C 1
ATOM 1027 O O . PRO A 1 131 ? -21.040 -7.579 10.171 1.00 87.50 131 PRO A O 1
ATOM 1030 N N . VAL A 1 132 ? -21.763 -9.114 11.621 1.00 82.19 132 VAL A N 1
ATOM 1031 C CA . VAL A 1 132 ? -20.802 -10.165 11.200 1.00 82.19 132 VAL A CA 1
ATOM 1032 C C . VAL A 1 132 ? -20.785 -10.381 9.681 1.00 82.19 132 VAL A C 1
ATOM 1034 O O . VAL A 1 132 ? -19.711 -10.440 9.088 1.00 82.19 132 VAL A O 1
ATOM 1037 N N . MET A 1 133 ? -21.953 -10.426 9.033 1.00 82.44 133 MET A N 1
ATOM 1038 C CA . MET A 1 133 ? -22.049 -10.590 7.573 1.00 82.44 133 MET A CA 1
ATOM 1039 C C . MET A 1 133 ? -21.384 -9.440 6.802 1.00 82.44 133 MET A C 1
ATOM 1041 O O . MET A 1 133 ? -20.809 -9.651 5.737 1.00 82.44 133 MET A O 1
ATOM 1045 N N . GLU A 1 134 ? -21.410 -8.233 7.364 1.00 81.69 134 GLU A N 1
ATOM 1046 C CA . GLU A 1 134 ? -20.758 -7.049 6.802 1.00 81.69 134 GLU A CA 1
ATOM 1047 C C . GLU A 1 134 ? -19.256 -6.998 7.123 1.00 81.69 134 GLU A C 1
ATOM 1049 O O . GLU A 1 134 ? -18.461 -6.437 6.373 1.00 81.69 134 GLU A O 1
ATOM 1054 N N . ARG A 1 135 ? -18.810 -7.651 8.201 1.00 85.12 135 ARG A N 1
ATOM 1055 C CA . ARG A 1 135 ? -17.372 -7.874 8.422 1.00 85.12 135 ARG A CA 1
ATOM 1056 C C . ARG A 1 135 ? -16.812 -8.821 7.363 1.00 85.12 135 ARG A C 1
ATOM 1058 O O . ARG A 1 135 ? -15.786 -8.526 6.760 1.00 85.12 135 ARG A O 1
ATOM 1065 N N . LEU A 1 136 ? -17.513 -9.927 7.104 1.00 80.62 136 LEU A N 1
ATOM 1066 C CA . LEU A 1 136 ? -17.088 -10.961 6.153 1.00 80.62 136 LEU A CA 1
ATOM 1067 C C . LEU A 1 136 ? -17.028 -10.462 4.705 1.00 80.62 136 LEU A C 1
ATOM 1069 O O . LEU A 1 136 ? -16.202 -10.936 3.931 1.00 80.62 136 LEU A O 1
ATOM 1073 N N . ASN A 1 137 ? -17.866 -9.491 4.330 1.00 83.12 137 ASN A N 1
ATOM 1074 C CA . ASN A 1 137 ? -17.852 -8.915 2.984 1.00 83.12 137 ASN A CA 1
ATOM 1075 C C . ASN A 1 137 ? -16.857 -7.741 2.815 1.00 83.12 137 ASN A C 1
ATOM 1077 O O . ASN A 1 137 ? -16.777 -7.164 1.723 1.00 83.12 137 ASN A O 1
ATOM 1081 N N . GLY A 1 138 ? -16.082 -7.408 3.855 1.00 79.12 138 GLY A N 1
ATOM 1082 C CA . GLY A 1 138 ? -15.059 -6.357 3.830 1.00 79.12 138 GLY A CA 1
ATOM 1083 C C . GLY A 1 138 ? -15.610 -4.929 3.897 1.00 79.12 138 GLY A C 1
ATOM 1084 O O . GLY A 1 138 ? -14.945 -4.003 3.438 1.00 79.12 138 GLY A O 1
ATOM 1085 N N . ARG A 1 139 ? -16.829 -4.724 4.421 1.00 88.06 139 ARG A N 1
ATOM 1086 C CA . ARG A 1 139 ? -17.428 -3.384 4.569 1.00 88.06 139 ARG A CA 1
ATOM 1087 C C . ARG A 1 139 ? -16.775 -2.550 5.673 1.00 88.06 139 ARG A C 1
ATOM 1089 O O . ARG A 1 139 ? -16.874 -1.327 5.644 1.00 88.06 139 ARG A O 1
ATOM 1096 N N . VAL A 1 140 ? -16.077 -3.192 6.611 1.00 89.69 140 VAL A N 1
ATOM 1097 C CA . VAL A 1 140 ? -15.360 -2.521 7.710 1.00 89.69 140 VAL A CA 1
ATOM 1098 C C . VAL A 1 140 ? -14.345 -1.514 7.172 1.00 89.69 140 VAL A C 1
ATOM 1100 O O . VAL A 1 140 ? -14.292 -0.388 7.656 1.00 89.69 140 VAL A O 1
ATOM 1103 N N . GLU A 1 141 ? -13.562 -1.888 6.158 1.00 91.44 141 GLU A N 1
ATOM 1104 C CA . GLU A 1 141 ? -12.601 -0.991 5.517 1.00 91.44 141 GLU A CA 1
ATOM 1105 C C . GLU A 1 141 ? -13.294 0.220 4.886 1.00 91.44 141 GLU A C 1
ATOM 1107 O O . GLU A 1 141 ? -12.842 1.343 5.087 1.00 91.44 141 GLU A O 1
ATOM 1112 N N . SER A 1 142 ? -14.404 0.022 4.172 1.00 91.75 142 SER A N 1
ATOM 1113 C CA . SER A 1 142 ? -15.157 1.125 3.560 1.00 91.75 142 SER A CA 1
ATOM 1114 C C . SER A 1 142 ? -15.693 2.099 4.612 1.00 91.75 142 SER A C 1
ATOM 1116 O O . SER A 1 142 ? -15.410 3.289 4.529 1.00 91.75 142 SER A O 1
ATOM 1118 N N . LEU A 1 143 ? -16.358 1.588 5.654 1.00 93.12 143 LEU A N 1
ATOM 1119 C CA . LEU A 1 143 ? -16.868 2.407 6.761 1.00 93.12 143 LEU A CA 1
ATOM 1120 C C . LEU A 1 143 ? -15.745 3.166 7.474 1.00 93.12 143 LEU A C 1
ATOM 1122 O O . LEU A 1 143 ? -15.904 4.328 7.838 1.00 93.12 143 LEU A O 1
ATOM 1126 N N . PHE A 1 144 ? -14.585 2.529 7.642 1.00 94.69 144 PHE A N 1
ATOM 1127 C CA . PHE A 1 144 ? -13.404 3.188 8.184 1.00 94.69 144 PHE A CA 1
ATOM 1128 C C . PHE A 1 144 ? -12.983 4.393 7.337 1.00 94.69 144 PHE A C 1
ATOM 1130 O O . PHE A 1 144 ? -12.799 5.479 7.884 1.00 94.69 144 PHE A O 1
ATOM 1137 N N . PHE A 1 145 ? -12.866 4.242 6.016 1.00 94.56 145 PHE A N 1
ATOM 1138 C CA . PHE A 1 145 ? -12.497 5.365 5.152 1.00 94.56 145 PHE A CA 1
ATOM 1139 C C . PHE A 1 145 ? -13.588 6.443 5.061 1.00 94.56 145 PHE A C 1
ATOM 1141 O O . PHE A 1 145 ? -13.238 7.619 4.956 1.00 94.56 145 PHE A O 1
ATOM 1148 N N . ASP A 1 146 ? -14.868 6.086 5.193 1.00 94.19 146 ASP A N 1
ATOM 1149 C CA . ASP A 1 146 ? -15.974 7.048 5.283 1.00 94.19 146 ASP A CA 1
ATOM 1150 C C . ASP A 1 146 ? -15.864 7.923 6.542 1.00 94.19 146 ASP A C 1
ATOM 1152 O O . ASP A 1 146 ? -16.010 9.145 6.467 1.00 94.19 146 ASP A O 1
ATOM 1156 N N . GLU A 1 147 ? -15.546 7.336 7.701 1.00 93.81 147 GLU A N 1
ATOM 1157 C CA . GLU A 1 147 ? -15.306 8.107 8.929 1.00 93.81 147 GLU A CA 1
ATOM 1158 C C . GLU A 1 147 ? -14.058 8.990 8.810 1.00 93.81 147 GLU A C 1
ATOM 1160 O O . GLU A 1 147 ? -14.090 10.176 9.143 1.00 93.81 147 GLU A O 1
ATOM 1165 N N . ILE A 1 148 ? -12.968 8.453 8.255 1.00 94.25 148 ILE A N 1
ATOM 1166 C CA . ILE A 1 148 ? -11.750 9.228 7.987 1.00 94.25 148 ILE A CA 1
ATOM 1167 C C . ILE A 1 148 ? -12.035 10.401 7.040 1.00 94.25 148 ILE A C 1
ATOM 1169 O O . ILE A 1 148 ? -11.435 11.469 7.189 1.00 94.25 148 ILE A O 1
ATOM 1173 N N . ALA A 1 149 ? -12.928 10.248 6.058 1.00 93.56 149 ALA A N 1
ATOM 1174 C CA . ALA A 1 149 ? -13.268 11.304 5.107 1.00 93.56 149 ALA A CA 1
ATOM 1175 C C . ALA A 1 149 ? -13.891 12.532 5.791 1.00 93.56 149 ALA A C 1
ATOM 1177 O O . ALA A 1 149 ? -13.572 13.653 5.393 1.00 93.56 149 ALA A O 1
ATOM 1178 N N . LYS A 1 150 ? -14.673 12.334 6.861 1.00 93.88 150 LYS A N 1
ATOM 1179 C CA . LYS A 1 150 ? -15.334 13.405 7.633 1.00 93.88 150 LYS A CA 1
ATOM 1180 C C . LYS A 1 150 ? -14.362 14.281 8.425 1.00 93.88 150 LYS A C 1
ATOM 1182 O O . LYS A 1 150 ? -14.688 15.416 8.760 1.00 93.88 150 LYS A O 1
ATOM 1187 N N . VAL A 1 151 ? -13.170 13.772 8.736 1.00 94.19 151 VAL A N 1
ATOM 1188 C CA . VAL A 1 151 ? -12.167 14.514 9.510 1.00 94.19 151 VAL A CA 1
ATOM 1189 C C . VAL A 1 151 ? -11.456 15.536 8.622 1.00 94.19 151 VAL A C 1
ATOM 1191 O O . VAL A 1 151 ? -10.978 15.198 7.537 1.00 94.19 151 VAL A O 1
ATOM 1194 N N . LYS A 1 152 ? -11.342 16.789 9.075 1.00 94.62 152 LYS A N 1
ATOM 1195 C CA . LYS A 1 152 ? -10.623 17.841 8.341 1.00 94.62 152 LYS A CA 1
ATOM 1196 C C . LYS A 1 152 ? -9.122 17.528 8.263 1.00 94.62 152 LYS A C 1
ATOM 1198 O O . LYS A 1 152 ? -8.514 17.116 9.248 1.00 94.62 152 LYS A O 1
ATOM 1203 N N . SER A 1 153 ? -8.524 17.743 7.093 1.00 94.81 153 SER A N 1
ATOM 1204 C CA . SER A 1 153 ? -7.073 17.629 6.911 1.00 94.81 153 SER A CA 1
ATOM 1205 C C . SER A 1 153 ? -6.342 18.774 7.614 1.00 94.81 153 SER A C 1
ATOM 1207 O O . SER A 1 153 ? -6.747 19.929 7.494 1.00 94.81 153 SER A O 1
ATOM 1209 N N . MET A 1 154 ? -5.257 18.452 8.317 1.00 93.81 154 MET A N 1
ATOM 1210 C CA . MET A 1 154 ? -4.309 19.435 8.855 1.00 93.81 154 MET A CA 1
ATOM 1211 C C . MET A 1 154 ? -3.403 19.972 7.745 1.00 93.81 154 MET A C 1
ATOM 1213 O O . MET A 1 154 ? -3.161 21.167 7.659 1.00 93.81 154 MET A O 1
ATOM 1217 N N . VAL A 1 155 ? -2.923 19.061 6.896 1.00 93.62 155 VAL A N 1
ATOM 1218 C CA . VAL A 1 155 ? -2.097 19.323 5.713 1.00 93.62 155 VAL A CA 1
ATOM 1219 C C . VAL A 1 155 ? -2.534 18.353 4.624 1.00 93.62 155 VAL A C 1
ATOM 1221 O O . VAL A 1 155 ? -2.826 17.188 4.905 1.00 93.62 155 VAL A O 1
ATOM 1224 N N . SER A 1 156 ? -2.550 18.808 3.381 1.00 95.88 156 SER A N 1
ATOM 1225 C CA . SER A 1 156 ? -2.771 17.975 2.200 1.00 95.88 156 SER A CA 1
ATOM 1226 C C . SER A 1 156 ? -1.861 18.408 1.060 1.00 95.88 156 SER A C 1
ATOM 1228 O O . SER A 1 156 ? -1.241 19.473 1.124 1.00 95.88 156 SER A O 1
ATOM 1230 N N . GLY A 1 157 ? -1.715 17.529 0.071 1.00 95.75 157 GLY A N 1
ATOM 1231 C CA . GLY A 1 157 ? -0.878 17.781 -1.091 1.00 95.75 157 GLY A CA 1
ATOM 1232 C C . GLY A 1 157 ? -0.522 16.522 -1.870 1.00 95.75 157 GLY A C 1
ATOM 1233 O O . GLY A 1 157 ? -1.265 15.535 -1.878 1.00 95.75 157 GLY A O 1
ATOM 1234 N N . GLN A 1 158 ? 0.648 16.544 -2.503 1.00 95.06 158 GLN A N 1
ATOM 1235 C CA . GLN A 1 158 ? 1.200 15.463 -3.314 1.00 95.06 158 GLN A CA 1
ATOM 1236 C C . GLN A 1 158 ? 2.495 14.920 -2.703 1.00 95.06 158 GLN A C 1
ATOM 1238 O O . GLN A 1 158 ? 3.410 15.667 -2.368 1.00 95.06 158 GLN A O 1
ATOM 1243 N N . LEU A 1 159 ? 2.582 13.600 -2.579 1.00 93.75 159 LEU A N 1
ATOM 1244 C CA . LEU A 1 159 ? 3.824 12.876 -2.347 1.00 93.75 159 LEU A CA 1
ATOM 1245 C C . LEU A 1 159 ? 4.454 12.586 -3.708 1.00 93.75 159 LEU A C 1
ATOM 1247 O O . LEU A 1 159 ? 3.863 11.887 -4.534 1.00 93.75 159 LEU A O 1
ATOM 1251 N N . MET A 1 160 ? 5.652 13.110 -3.930 1.00 91.94 160 MET A N 1
ATOM 1252 C CA . MET A 1 160 ? 6.363 13.054 -5.200 1.00 91.94 160 MET A CA 1
ATOM 1253 C C . MET A 1 160 ? 7.716 12.359 -5.042 1.00 91.94 160 MET A C 1
ATOM 1255 O O . MET A 1 160 ? 8.295 12.337 -3.955 1.00 91.94 160 MET A O 1
ATOM 1259 N N . CYS A 1 161 ? 8.228 11.813 -6.141 1.00 90.25 161 CYS A N 1
ATOM 1260 C CA . CYS A 1 161 ? 9.596 11.312 -6.247 1.00 90.25 161 CYS A CA 1
ATOM 1261 C C . CYS A 1 161 ? 10.371 12.080 -7.306 1.00 90.25 161 CYS A C 1
ATOM 1263 O O . CYS A 1 161 ? 9.774 12.522 -8.287 1.00 90.25 161 CYS A O 1
ATOM 1265 N N . ASN A 1 162 ? 11.684 12.187 -7.130 1.00 89.88 162 ASN A N 1
ATOM 1266 C CA . ASN A 1 162 ? 12.584 12.656 -8.175 1.00 89.88 162 ASN A CA 1
ATOM 1267 C C . ASN A 1 162 ? 12.721 11.567 -9.254 1.00 89.88 162 ASN A C 1
ATOM 1269 O O . ASN A 1 162 ? 13.582 10.688 -9.173 1.00 89.88 162 ASN A O 1
ATOM 1273 N N . LEU A 1 163 ? 11.812 11.564 -10.232 1.00 89.88 163 LEU A N 1
ATOM 1274 C CA . LEU A 1 163 ? 11.737 10.498 -11.232 1.00 89.88 163 LEU A CA 1
ATOM 1275 C C . LEU A 1 163 ? 12.928 10.545 -12.192 1.00 89.88 163 LEU A C 1
ATOM 1277 O O . LEU A 1 163 ? 13.367 9.495 -12.654 1.00 89.88 163 LEU A O 1
ATOM 1281 N N . LYS A 1 164 ? 13.483 11.737 -12.438 1.00 90.19 164 LYS A N 1
ATOM 1282 C CA . LYS A 1 164 ? 14.709 11.902 -13.223 1.00 90.19 164 LYS A CA 1
ATOM 1283 C C . LYS A 1 164 ? 15.879 11.173 -12.579 1.00 90.19 164 LYS A C 1
ATOM 1285 O O . LYS A 1 164 ? 16.491 10.316 -13.212 1.00 90.19 164 LYS A O 1
ATOM 1290 N N . PHE A 1 165 ? 16.122 11.442 -11.301 1.00 88.31 165 PHE A N 1
ATOM 1291 C CA . PHE A 1 165 ? 17.170 10.765 -10.551 1.00 88.31 165 PHE A CA 1
ATOM 1292 C C . PHE A 1 165 ? 16.940 9.247 -10.474 1.00 88.31 165 PHE A C 1
ATOM 1294 O O . PHE A 1 165 ? 17.873 8.466 -10.650 1.00 88.31 165 PHE A O 1
ATOM 1301 N N . GLU A 1 166 ? 15.694 8.802 -10.268 1.00 88.25 166 GLU A N 1
ATOM 1302 C CA . GLU A 1 166 ? 15.349 7.373 -10.284 1.00 88.25 166 GLU A CA 1
ATOM 1303 C C . GLU A 1 166 ? 15.624 6.707 -11.638 1.00 88.25 166 GLU A C 1
ATOM 1305 O O . GLU A 1 166 ? 16.101 5.570 -11.676 1.00 88.25 166 GLU A O 1
ATOM 1310 N N . TYR A 1 167 ? 15.326 7.401 -12.736 1.00 91.06 167 TYR A N 1
ATOM 1311 C CA . TYR A 1 167 ? 15.546 6.927 -14.097 1.00 91.06 167 TYR A CA 1
ATOM 1312 C C . TYR A 1 167 ? 17.038 6.811 -14.426 1.00 91.06 167 TYR A C 1
ATOM 1314 O O . TYR A 1 167 ? 17.484 5.743 -14.850 1.00 91.06 167 TYR A O 1
ATOM 1322 N N . GLU A 1 168 ? 17.822 7.853 -14.150 1.00 89.81 168 GLU A N 1
ATOM 1323 C CA . GLU A 1 168 ? 19.278 7.858 -14.343 1.00 89.81 168 GLU A CA 1
ATOM 1324 C C . GLU A 1 168 ? 19.949 6.764 -13.502 1.00 89.81 168 GLU A C 1
ATOM 1326 O O . GLU A 1 168 ? 20.712 5.945 -14.021 1.00 89.81 168 GLU A O 1
ATOM 1331 N N . ARG A 1 169 ? 19.581 6.662 -12.216 1.00 87.75 169 ARG A N 1
ATOM 1332 C CA . ARG A 1 169 ? 20.094 5.616 -11.321 1.00 87.75 169 ARG A CA 1
ATOM 1333 C C . ARG A 1 169 ? 19.747 4.216 -11.825 1.00 87.75 169 ARG A C 1
ATOM 1335 O O . ARG A 1 169 ? 20.575 3.312 -11.730 1.00 87.75 169 ARG A O 1
ATOM 1342 N N . PHE A 1 170 ? 18.538 4.017 -12.352 1.00 89.56 170 PHE A N 1
ATOM 1343 C CA . PHE A 1 170 ? 18.135 2.733 -12.923 1.00 89.56 170 PHE A CA 1
ATOM 1344 C C . PHE A 1 170 ? 18.994 2.354 -14.135 1.00 89.56 170 PHE A C 1
ATOM 1346 O O . PHE A 1 170 ? 19.463 1.220 -14.198 1.00 89.56 170 PHE A O 1
ATOM 1353 N N . LEU A 1 171 ? 19.241 3.277 -15.069 1.00 89.69 171 LEU A N 1
ATOM 1354 C CA . LEU A 1 171 ? 20.095 3.006 -16.231 1.00 89.69 171 LEU A CA 1
ATOM 1355 C C . LEU A 1 171 ? 21.533 2.657 -15.820 1.00 89.69 171 LEU A C 1
ATOM 1357 O O . LEU A 1 171 ? 22.103 1.691 -16.335 1.00 89.69 171 LEU A O 1
ATOM 1361 N N . ASP A 1 172 ? 22.085 3.381 -14.848 1.00 89.25 172 ASP A N 1
ATOM 1362 C CA . ASP A 1 172 ? 23.399 3.095 -14.271 1.00 89.25 172 ASP A CA 1
ATOM 1363 C C . ASP A 1 172 ? 23.461 1.709 -13.620 1.00 89.25 172 ASP A C 1
ATOM 1365 O O . ASP A 1 172 ? 24.439 0.973 -13.786 1.00 89.25 172 ASP A O 1
ATOM 1369 N N . ASP A 1 173 ? 22.425 1.337 -12.867 1.00 86.06 173 ASP A N 1
ATOM 1370 C CA . ASP A 1 173 ? 22.334 0.030 -12.222 1.00 86.06 173 ASP A CA 1
ATOM 1371 C C . ASP A 1 173 ? 22.209 -1.097 -13.253 1.00 86.06 173 ASP A C 1
ATOM 1373 O O . ASP A 1 173 ? 22.859 -2.134 -13.092 1.00 86.06 173 ASP A O 1
ATOM 1377 N N . VAL A 1 174 ? 21.459 -0.888 -14.342 1.00 86.75 174 VAL A N 1
ATOM 1378 C CA . VAL A 1 174 ? 21.401 -1.828 -15.471 1.00 86.75 174 VAL A CA 1
ATOM 1379 C C . VAL A 1 174 ? 22.787 -2.014 -16.084 1.00 86.75 174 VAL A C 1
ATOM 1381 O O . VAL A 1 174 ? 23.209 -3.150 -16.293 1.00 86.75 174 VAL A O 1
ATOM 1384 N N . GLU A 1 175 ? 23.531 -0.936 -16.332 1.00 88.56 175 GLU A N 1
ATOM 1385 C CA . GLU A 1 175 ? 24.855 -1.025 -16.955 1.00 88.56 175 GLU A CA 1
ATOM 1386 C C . GLU A 1 175 ? 25.892 -1.683 -16.030 1.00 88.56 175 GLU A C 1
ATOM 1388 O O . GLU A 1 175 ? 26.676 -2.534 -16.462 1.00 88.56 175 GLU A O 1
ATOM 1393 N N . LYS A 1 176 ? 25.873 -1.365 -14.730 1.00 87.44 176 LYS A N 1
ATOM 1394 C CA . LYS A 1 176 ? 26.707 -2.046 -13.723 1.00 87.44 176 LYS A CA 1
ATOM 1395 C C . LYS A 1 176 ? 26.382 -3.531 -13.655 1.00 87.44 176 LYS A C 1
ATOM 1397 O O . LYS A 1 176 ? 27.288 -4.364 -13.619 1.00 87.44 176 LYS A O 1
ATOM 1402 N N . HIS A 1 177 ? 25.096 -3.865 -13.641 1.00 84.38 177 HIS A N 1
ATOM 1403 C CA . HIS A 1 177 ? 24.630 -5.239 -13.608 1.00 84.38 177 HIS A CA 1
ATOM 1404 C C . HIS A 1 177 ? 25.037 -6.002 -14.874 1.00 84.38 177 HIS A C 1
ATOM 1406 O O . HIS A 1 177 ? 25.508 -7.138 -14.783 1.00 84.38 177 HIS A O 1
ATOM 1412 N N . ARG A 1 178 ? 24.932 -5.355 -16.039 1.00 86.88 178 ARG A N 1
ATOM 1413 C CA . ARG A 1 178 ? 25.365 -5.892 -17.326 1.00 86.88 178 ARG A CA 1
ATOM 1414 C C . ARG A 1 178 ? 26.850 -6.245 -17.308 1.00 86.88 178 ARG A C 1
ATOM 1416 O O . ARG A 1 178 ? 27.205 -7.385 -17.586 1.00 86.88 178 ARG A O 1
ATOM 1423 N N . LYS A 1 179 ? 27.708 -5.298 -16.910 1.00 88.56 179 LYS A N 1
ATOM 1424 C CA . LYS A 1 179 ? 29.163 -5.511 -16.806 1.00 88.56 179 LYS A CA 1
ATOM 1425 C C . LYS A 1 179 ? 29.517 -6.604 -15.799 1.00 88.56 179 LYS A C 1
ATOM 1427 O O . LYS A 1 179 ? 30.347 -7.455 -16.090 1.00 88.56 179 LYS A O 1
ATOM 1432 N N . LYS A 1 180 ? 28.873 -6.605 -14.626 1.00 86.88 180 LYS A N 1
ATOM 1433 C CA . LYS A 1 180 ? 29.130 -7.587 -13.560 1.00 86.88 180 LYS A CA 1
ATOM 1434 C C . LYS A 1 180 ? 28.843 -9.025 -14.001 1.00 86.88 180 LYS A C 1
ATOM 1436 O O . LYS A 1 180 ? 29.535 -9.936 -13.563 1.00 86.88 180 LYS A O 1
ATOM 1441 N N . ASN A 1 181 ? 27.811 -9.224 -14.818 1.00 84.31 181 ASN A N 1
ATOM 1442 C CA . ASN A 1 181 ? 27.355 -10.549 -15.242 1.00 84.31 181 ASN A CA 1
ATOM 1443 C C . ASN A 1 181 ? 27.789 -10.907 -16.673 1.00 84.31 181 ASN A C 1
ATOM 1445 O O . ASN A 1 181 ? 27.282 -11.887 -17.222 1.00 84.31 181 ASN A O 1
ATOM 1449 N N . ASP A 1 182 ? 28.690 -10.122 -17.271 1.00 86.56 182 ASP A N 1
ATOM 1450 C CA . ASP A 1 182 ? 29.153 -10.281 -18.654 1.00 86.56 182 ASP A CA 1
ATOM 1451 C C . ASP A 1 182 ? 27.990 -10.437 -19.646 1.00 86.56 182 ASP A C 1
ATOM 1453 O O . ASP A 1 182 ? 27.875 -11.404 -20.397 1.00 86.56 182 ASP A O 1
ATOM 1457 N N . LEU A 1 183 ? 27.021 -9.531 -19.538 1.00 87.06 183 LEU A N 1
ATOM 1458 C CA . LEU A 1 183 ? 25.832 -9.529 -20.375 1.00 87.06 183 LEU A CA 1
ATOM 1459 C C . LEU A 1 183 ? 26.041 -8.605 -21.592 1.00 87.06 183 LEU A C 1
ATOM 1461 O O . LEU A 1 183 ? 26.643 -7.529 -21.464 1.00 87.06 183 LEU A O 1
ATOM 1465 N N . PRO A 1 184 ? 25.525 -8.963 -22.780 1.00 91.38 184 PRO A N 1
ATOM 1466 C CA . PRO A 1 184 ? 25.525 -8.058 -23.926 1.00 91.38 184 PRO A CA 1
ATOM 1467 C C . PRO A 1 184 ? 24.595 -6.854 -23.704 1.00 91.38 184 PRO A C 1
ATOM 1469 O O . PRO A 1 184 ? 23.863 -6.777 -22.717 1.00 91.38 184 PRO A O 1
ATOM 1472 N N . SER A 1 185 ? 24.639 -5.863 -24.598 1.00 92.06 185 SER A N 1
ATOM 1473 C CA . SER A 1 185 ? 23.672 -4.758 -24.559 1.00 92.06 185 SER A CA 1
ATOM 1474 C C . SER A 1 185 ? 22.250 -5.281 -24.793 1.00 92.06 185 SER A C 1
ATOM 1476 O O . SER A 1 185 ? 22.063 -6.312 -25.433 1.00 92.06 185 SER A O 1
ATOM 1478 N N . ILE A 1 186 ? 21.231 -4.552 -24.324 1.00 90.44 186 ILE A N 1
ATOM 1479 C CA . ILE A 1 186 ? 19.819 -4.909 -24.569 1.00 90.44 186 ILE A CA 1
ATOM 1480 C C . ILE A 1 186 ? 19.535 -5.072 -26.068 1.00 90.44 186 ILE A C 1
ATOM 1482 O O . ILE A 1 186 ? 18.796 -5.972 -26.463 1.00 90.44 186 ILE A O 1
ATOM 1486 N N . GLN A 1 187 ? 20.154 -4.242 -26.910 1.00 92.81 187 GLN A N 1
ATOM 1487 C CA . GLN A 1 187 ? 20.033 -4.350 -28.360 1.00 92.81 187 GLN A CA 1
ATOM 1488 C C . GLN A 1 187 ? 20.641 -5.659 -28.885 1.00 92.81 187 GLN A C 1
ATOM 1490 O O . GLN A 1 187 ? 19.941 -6.423 -29.541 1.00 92.81 187 GLN A O 1
ATOM 1495 N N . ALA A 1 188 ? 21.883 -5.975 -28.511 1.00 94.19 188 ALA A N 1
ATOM 1496 C CA . ALA A 1 188 ? 22.547 -7.210 -28.936 1.00 94.19 188 ALA A CA 1
ATOM 1497 C C . ALA A 1 188 ? 21.849 -8.476 -28.394 1.00 94.19 188 ALA A C 1
ATOM 1499 O O . ALA A 1 188 ? 21.762 -9.492 -29.085 1.00 94.19 188 ALA A O 1
ATOM 1500 N N . MET A 1 189 ? 21.289 -8.417 -27.177 1.00 94.25 189 MET A N 1
ATOM 1501 C CA . MET A 1 189 ? 20.423 -9.479 -26.651 1.00 94.25 189 MET A CA 1
ATOM 1502 C C . MET A 1 189 ? 19.205 -9.697 -27.545 1.00 94.25 189 MET A C 1
ATOM 1504 O O . MET A 1 189 ? 18.861 -10.833 -27.855 1.00 94.25 189 MET A O 1
ATOM 1508 N N . SER A 1 190 ? 18.557 -8.607 -27.951 1.00 93.44 190 SER A N 1
ATOM 1509 C CA . SER A 1 190 ? 17.347 -8.656 -28.770 1.00 93.44 190 SER A CA 1
ATOM 1510 C C . SER A 1 190 ? 17.631 -9.223 -30.160 1.00 93.44 190 SER A C 1
ATOM 1512 O O . SER A 1 190 ? 16.869 -10.055 -30.638 1.00 93.44 190 SER A O 1
ATOM 1514 N N . GLU A 1 191 ? 18.753 -8.841 -30.774 1.00 94.94 191 GLU A N 1
ATOM 1515 C CA . GLU A 1 191 ? 19.230 -9.400 -32.048 1.00 94.94 191 GLU A CA 1
ATOM 1516 C C . GLU A 1 191 ? 19.460 -10.916 -31.933 1.00 94.94 191 GLU A C 1
ATOM 1518 O O . GLU A 1 191 ? 18.890 -11.685 -32.705 1.00 94.94 191 GLU A O 1
ATOM 1523 N N . THR A 1 192 ? 20.167 -11.359 -30.885 1.00 94.88 192 THR A N 1
ATOM 1524 C CA . THR A 1 192 ? 20.399 -12.791 -30.606 1.00 94.88 192 THR A CA 1
ATOM 1525 C C . THR A 1 192 ? 19.084 -13.564 -30.449 1.00 94.88 192 THR A C 1
ATOM 1527 O O . THR A 1 192 ? 18.912 -14.657 -30.991 1.00 94.88 192 THR A O 1
ATOM 1530 N N . LEU A 1 193 ? 18.126 -13.007 -29.702 1.00 94.81 193 LEU A N 1
ATOM 1531 C CA . LEU A 1 193 ? 16.817 -13.626 -29.506 1.00 94.81 193 LEU A CA 1
ATOM 1532 C C . LEU A 1 193 ? 16.025 -13.711 -30.817 1.00 94.81 193 LEU A C 1
ATOM 1534 O O . LEU A 1 193 ? 15.401 -14.737 -31.089 1.00 94.81 193 LEU A O 1
ATOM 1538 N N . CYS A 1 194 ? 16.073 -12.667 -31.647 1.00 93.06 194 CYS A N 1
ATOM 1539 C CA . CYS A 1 194 ? 15.409 -12.643 -32.948 1.00 93.06 194 CYS A CA 1
ATOM 1540 C C . CYS A 1 194 ? 15.939 -13.719 -33.909 1.00 93.06 194 CYS A C 1
ATOM 1542 O O . CYS A 1 194 ? 15.177 -14.234 -34.728 1.00 93.06 194 CYS A O 1
ATOM 1544 N N . GLU A 1 195 ? 17.215 -14.089 -33.802 1.00 93.38 195 GLU A N 1
ATOM 1545 C CA . GLU A 1 195 ? 17.813 -15.168 -34.593 1.00 93.38 195 GLU A CA 1
ATOM 1546 C C . GLU A 1 195 ? 17.370 -16.557 -34.114 1.00 93.38 195 GLU A C 1
ATOM 1548 O O . GLU A 1 195 ? 17.070 -17.432 -34.932 1.00 93.38 195 GLU A O 1
ATOM 1553 N N . LYS A 1 196 ? 17.303 -16.761 -32.792 1.00 93.56 196 LYS A N 1
ATOM 1554 C CA . LYS A 1 196 ? 17.146 -18.093 -32.182 1.00 93.56 196 LYS A CA 1
ATOM 1555 C C . LYS A 1 196 ? 15.705 -18.507 -31.884 1.00 93.56 196 LYS A C 1
ATOM 1557 O O . LYS A 1 196 ? 15.429 -19.702 -31.802 1.00 93.56 196 LYS A O 1
ATOM 1562 N N . LEU A 1 197 ? 14.790 -17.559 -31.699 1.00 93.12 197 LEU A N 1
ATOM 1563 C CA . LEU A 1 197 ? 13.404 -17.851 -31.319 1.00 93.12 197 LEU A CA 1
ATOM 1564 C C . LEU A 1 197 ? 12.516 -18.197 -32.523 1.00 93.12 197 LEU A C 1
ATOM 1566 O O . LEU A 1 197 ? 12.885 -17.964 -33.675 1.00 93.12 197 LEU A O 1
ATOM 1570 N N . CYS A 1 198 ? 11.329 -18.752 -32.272 1.00 92.19 198 CYS A N 1
ATOM 1571 C CA . CYS A 1 198 ? 10.301 -18.963 -33.296 1.00 92.19 198 CYS A CA 1
ATOM 1572 C C . CYS A 1 198 ? 9.599 -17.641 -33.662 1.00 92.19 198 CYS A C 1
ATOM 1574 O O . CYS A 1 198 ? 9.722 -16.655 -32.941 1.00 92.19 198 CYS A O 1
ATOM 1576 N N . ALA A 1 199 ? 8.844 -17.610 -34.765 1.00 90.38 199 ALA A N 1
ATOM 1577 C CA . ALA A 1 199 ? 8.180 -16.390 -35.240 1.00 90.38 199 ALA A CA 1
ATOM 1578 C C . ALA A 1 199 ? 7.303 -15.708 -34.168 1.00 90.38 199 ALA A C 1
ATOM 1580 O O . ALA A 1 199 ? 7.408 -14.499 -33.985 1.00 90.38 199 ALA A O 1
ATOM 1581 N N . GLU A 1 200 ? 6.519 -16.479 -33.409 1.00 90.88 200 GLU A N 1
ATOM 1582 C CA . GLU A 1 200 ? 5.653 -15.945 -32.347 1.00 90.88 200 GLU A CA 1
ATOM 1583 C C . GLU A 1 200 ? 6.459 -15.265 -31.227 1.00 90.88 200 GLU A C 1
ATOM 1585 O O . GLU A 1 200 ? 6.151 -14.154 -30.796 1.00 90.88 200 GLU A O 1
ATOM 1590 N N . ASP A 1 201 ? 7.531 -15.904 -30.758 1.00 91.12 201 ASP A N 1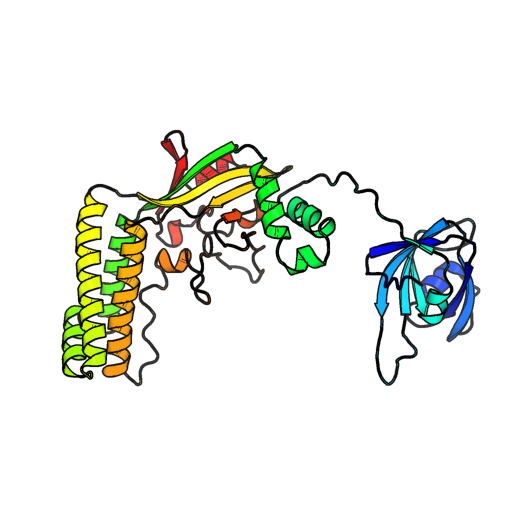
ATOM 1591 C CA . ASP A 1 201 ? 8.351 -15.335 -29.691 1.00 91.12 201 ASP A CA 1
ATOM 1592 C C . ASP A 1 201 ? 9.227 -14.175 -30.191 1.00 91.12 201 ASP A C 1
ATOM 1594 O O . ASP A 1 201 ? 9.501 -13.244 -29.432 1.00 91.12 201 ASP A O 1
ATOM 1598 N N . ARG A 1 202 ? 9.597 -14.152 -31.480 1.00 92.75 202 ARG A N 1
ATOM 1599 C CA . ARG A 1 202 ? 10.255 -12.990 -32.107 1.00 92.75 202 ARG A CA 1
ATOM 1600 C C . ARG A 1 202 ? 9.368 -11.752 -32.081 1.00 92.75 202 ARG A C 1
ATOM 1602 O O . ARG A 1 202 ? 9.863 -10.670 -31.778 1.00 92.75 202 ARG A O 1
ATOM 1609 N N . GLU A 1 203 ? 8.071 -11.889 -32.356 1.00 93.75 203 GLU A N 1
ATOM 1610 C CA . GLU A 1 203 ? 7.132 -10.760 -32.289 1.00 93.75 203 GLU A CA 1
ATOM 1611 C C . GLU A 1 203 ? 7.085 -10.145 -30.883 1.00 93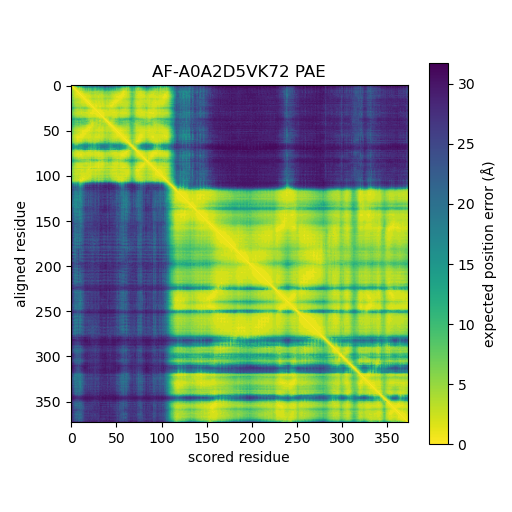.75 203 GLU A C 1
ATOM 1613 O O . GLU A 1 203 ? 7.070 -8.918 -30.746 1.00 93.75 203 GLU A O 1
ATOM 1618 N N . LYS A 1 204 ? 7.158 -10.978 -29.834 1.00 94.88 204 LYS A N 1
ATOM 1619 C CA . LYS A 1 204 ? 7.245 -10.513 -28.438 1.00 94.88 204 LYS A CA 1
ATOM 1620 C C . LYS A 1 204 ? 8.520 -9.702 -28.199 1.00 94.88 204 LYS A C 1
ATOM 1622 O O . LYS A 1 204 ? 8.442 -8.620 -27.619 1.00 94.88 204 LYS A O 1
ATOM 1627 N N . VAL A 1 205 ? 9.671 -10.167 -28.693 1.00 95.06 205 VAL A N 1
ATOM 1628 C CA . VAL A 1 205 ? 10.948 -9.435 -28.573 1.00 95.06 205 VAL A CA 1
ATOM 1629 C C . VAL A 1 205 ? 10.889 -8.096 -29.303 1.00 95.06 205 VAL A C 1
ATOM 1631 O O . VAL A 1 205 ? 11.213 -7.068 -28.712 1.00 95.06 205 VAL A O 1
ATOM 1634 N N . VAL A 1 206 ? 10.405 -8.075 -30.549 1.00 94.44 206 VAL A N 1
ATOM 1635 C CA . VAL A 1 206 ? 10.241 -6.837 -31.332 1.00 94.44 206 VAL A CA 1
ATOM 1636 C C . VAL A 1 206 ? 9.332 -5.845 -30.604 1.00 94.44 206 VAL A C 1
ATOM 1638 O O . VAL A 1 206 ? 9.644 -4.653 -30.525 1.00 94.44 206 VAL A O 1
ATOM 1641 N N . TYR A 1 207 ? 8.231 -6.331 -30.026 1.00 95.81 207 TYR A N 1
ATOM 1642 C CA . TYR A 1 207 ? 7.348 -5.518 -29.199 1.00 95.81 207 TYR A CA 1
ATOM 1643 C C . TYR A 1 207 ? 8.084 -4.936 -27.983 1.00 95.81 207 TYR A C 1
ATOM 1645 O O . TYR A 1 207 ? 8.013 -3.725 -27.767 1.00 95.81 207 TYR A O 1
ATOM 1653 N N . TRP A 1 208 ? 8.836 -5.743 -27.226 1.00 96.56 208 TRP A N 1
ATOM 1654 C CA . TRP A 1 208 ? 9.605 -5.259 -26.073 1.00 96.56 208 TRP A CA 1
ATOM 1655 C C . TRP A 1 208 ? 10.622 -4.184 -26.469 1.00 96.56 208 TRP A C 1
ATOM 1657 O O . TRP A 1 208 ? 10.659 -3.131 -25.835 1.00 96.56 208 TRP A O 1
ATOM 1667 N N . CYS A 1 209 ? 11.388 -4.383 -27.547 1.00 95.25 209 CYS A N 1
ATOM 1668 C CA . CYS A 1 209 ? 12.345 -3.388 -28.045 1.00 95.25 209 CYS A CA 1
ATOM 1669 C C . CYS A 1 209 ? 11.663 -2.069 -28.414 1.00 95.25 209 CYS A C 1
ATOM 1671 O O . CYS A 1 209 ? 12.141 -0.993 -28.049 1.00 95.25 209 CYS A O 1
ATOM 1673 N N . LYS A 1 210 ? 10.520 -2.146 -29.105 1.00 96.50 210 LYS A N 1
ATOM 1674 C CA . LYS A 1 210 ? 9.725 -0.968 -29.460 1.00 96.50 210 LYS A CA 1
ATOM 1675 C C . LYS A 1 210 ? 9.271 -0.211 -28.212 1.00 96.50 210 LYS A C 1
ATOM 1677 O O . LYS A 1 210 ? 9.407 1.008 -28.165 1.00 96.50 210 LYS A O 1
ATOM 1682 N N . GLN A 1 211 ? 8.775 -0.915 -27.194 1.00 97.44 211 GLN A N 1
ATOM 1683 C CA . GLN A 1 211 ? 8.354 -0.293 -25.936 1.00 97.44 211 GLN A CA 1
ATOM 1684 C C . GLN A 1 211 ? 9.527 0.327 -25.165 1.00 97.44 211 GLN A C 1
ATOM 1686 O O . GLN A 1 211 ? 9.377 1.419 -24.627 1.00 97.44 211 GLN A O 1
ATOM 1691 N N . ILE A 1 212 ? 10.702 -0.313 -25.151 1.00 96.38 212 ILE A N 1
ATOM 1692 C CA . ILE A 1 212 ? 11.919 0.243 -24.532 1.00 96.38 212 ILE A CA 1
ATOM 1693 C C . ILE A 1 212 ? 12.309 1.562 -25.203 1.00 96.38 212 ILE A C 1
ATOM 1695 O O . ILE A 1 212 ? 12.536 2.552 -24.510 1.00 96.38 212 ILE A O 1
ATOM 1699 N N . ASN A 1 213 ? 12.356 1.589 -26.537 1.00 95.75 213 ASN A N 1
ATOM 1700 C CA . ASN A 1 213 ? 12.726 2.787 -27.288 1.00 95.75 213 ASN A CA 1
ATOM 1701 C C . ASN A 1 213 ? 11.708 3.912 -27.083 1.00 95.75 213 ASN A C 1
ATOM 1703 O O . ASN A 1 213 ? 12.098 5.020 -26.729 1.00 95.75 213 ASN A O 1
ATOM 1707 N N . ASN A 1 214 ? 10.412 3.612 -27.209 1.00 96.06 214 ASN A N 1
ATOM 1708 C CA . ASN A 1 214 ? 9.346 4.584 -26.966 1.00 96.06 214 ASN A CA 1
ATOM 1709 C C . ASN A 1 214 ? 9.417 5.161 -25.548 1.00 96.06 214 ASN A C 1
ATOM 1711 O O . ASN A 1 214 ? 9.302 6.372 -25.371 1.00 96.06 214 ASN A O 1
ATOM 1715 N N . ALA A 1 215 ? 9.625 4.304 -24.544 1.00 95.38 215 ALA A N 1
ATOM 1716 C CA . ALA A 1 215 ? 9.699 4.731 -23.157 1.00 95.38 215 ALA A CA 1
ATOM 1717 C C . ALA A 1 215 ? 10.921 5.617 -22.894 1.00 95.38 215 ALA A C 1
ATOM 1719 O O . ALA A 1 215 ? 10.783 6.637 -22.227 1.00 95.38 215 ALA A O 1
ATOM 1720 N N . ARG A 1 216 ? 12.093 5.277 -23.448 1.00 94.31 216 ARG A N 1
ATOM 1721 C CA . ARG A 1 216 ? 13.294 6.122 -23.358 1.00 94.31 216 ARG A CA 1
ATOM 1722 C C . ARG A 1 216 ? 13.077 7.477 -24.010 1.00 94.31 216 ARG A C 1
ATOM 1724 O O . ARG A 1 216 ? 13.234 8.486 -23.343 1.00 94.31 216 ARG A O 1
ATOM 1731 N N . THR A 1 217 ? 12.620 7.503 -25.262 1.00 94.25 217 THR A N 1
ATOM 1732 C CA . THR A 1 217 ? 12.343 8.758 -25.976 1.00 94.25 217 THR A CA 1
ATOM 1733 C C . THR A 1 217 ? 11.362 9.644 -25.210 1.00 94.25 217 THR A C 1
ATOM 1735 O O . THR A 1 217 ? 11.576 10.848 -25.104 1.00 94.25 217 THR A O 1
ATOM 1738 N N . PHE A 1 218 ? 10.304 9.056 -24.647 1.00 92.88 218 PHE A N 1
ATOM 1739 C CA . PHE A 1 218 ? 9.335 9.792 -23.841 1.00 92.88 218 PHE A CA 1
ATOM 1740 C C . PHE A 1 218 ? 9.946 10.338 -22.542 1.00 92.88 218 PHE A C 1
ATOM 1742 O O . PHE A 1 218 ? 9.764 11.515 -22.232 1.00 92.88 218 PHE A O 1
ATOM 1749 N N . LEU A 1 219 ? 10.663 9.505 -21.782 1.00 92.31 219 LEU A N 1
ATOM 1750 C CA . LEU A 1 219 ? 11.254 9.894 -20.498 1.00 92.31 219 LEU A CA 1
ATOM 1751 C C . LEU A 1 219 ? 12.368 10.927 -20.682 1.00 92.31 219 LEU A C 1
ATOM 1753 O O . LEU A 1 219 ? 12.361 11.934 -19.982 1.00 92.31 219 LEU A O 1
ATOM 1757 N N . ASP A 1 220 ? 13.260 10.732 -21.653 1.00 90.62 220 ASP A N 1
ATOM 1758 C CA . ASP A 1 220 ? 14.340 11.671 -21.973 1.00 90.62 220 ASP A CA 1
ATOM 1759 C C . ASP A 1 220 ? 13.780 13.049 -22.367 1.00 90.62 220 ASP A C 1
ATOM 1761 O O . ASP A 1 220 ? 14.329 14.076 -21.972 1.00 90.62 220 ASP A O 1
ATOM 1765 N N . GLY A 1 221 ? 12.664 13.076 -23.107 1.00 88.69 221 GLY A N 1
ATOM 1766 C CA . GLY A 1 221 ? 11.995 14.314 -23.509 1.00 88.69 221 GLY A CA 1
ATOM 1767 C C . GLY A 1 221 ? 11.167 14.981 -22.406 1.00 88.69 221 GLY A C 1
ATOM 1768 O O . GLY A 1 221 ? 11.074 16.199 -22.376 1.00 88.69 221 GLY A O 1
ATOM 1769 N N . THR A 1 222 ? 10.554 14.215 -21.499 1.00 86.56 222 THR A N 1
ATOM 1770 C CA . THR A 1 222 ? 9.644 14.769 -20.474 1.00 86.56 222 THR A CA 1
ATOM 1771 C C . THR A 1 222 ? 10.381 15.157 -19.190 1.00 86.56 222 THR A C 1
ATOM 1773 O O . THR A 1 222 ? 10.041 16.149 -18.543 1.00 86.56 222 THR A O 1
ATOM 1776 N N . LEU A 1 223 ? 11.414 14.396 -18.813 1.00 85.12 223 LEU A N 1
ATOM 1777 C CA . LEU A 1 223 ? 12.188 14.613 -17.585 1.00 85.12 223 LEU A CA 1
ATOM 1778 C C . LEU A 1 223 ? 13.239 15.726 -17.720 1.00 85.12 223 LEU A C 1
ATOM 1780 O O . LEU A 1 223 ? 13.851 16.108 -16.721 1.00 85.12 223 LEU A O 1
ATOM 1784 N N . SER A 1 224 ? 13.458 16.278 -18.919 1.00 76.00 224 SER A N 1
ATOM 1785 C CA . SER A 1 224 ? 14.295 17.474 -19.094 1.00 76.00 224 SER A CA 1
ATOM 1786 C C . SER A 1 224 ? 13.719 18.688 -18.361 1.00 76.00 224 SER A C 1
ATOM 1788 O O . SER A 1 224 ? 14.480 19.491 -17.824 1.00 76.00 224 SER A O 1
ATOM 1790 N N . ASP A 1 225 ? 12.387 18.762 -18.282 1.00 70.88 225 ASP A N 1
ATOM 1791 C CA . ASP A 1 225 ? 11.648 19.933 -17.802 1.00 70.88 225 ASP A CA 1
ATOM 1792 C C . ASP A 1 225 ? 11.003 19.698 -16.425 1.00 70.88 225 ASP A C 1
ATOM 1794 O O . ASP A 1 225 ? 10.604 20.646 -15.746 1.00 70.88 225 ASP A O 1
ATOM 1798 N N . LYS A 1 226 ? 10.884 18.431 -16.000 1.00 72.25 226 LYS A N 1
ATOM 1799 C CA . LYS A 1 226 ? 10.247 18.018 -14.742 1.00 72.25 226 LYS A CA 1
ATOM 1800 C C . LYS A 1 226 ? 11.121 17.037 -13.974 1.00 72.25 226 LYS A C 1
ATOM 1802 O O . LYS A 1 226 ? 11.341 15.910 -14.404 1.00 72.25 226 LYS A O 1
ATOM 1807 N N . GLU A 1 227 ? 11.554 17.448 -12.787 1.00 79.06 227 GLU A N 1
ATOM 1808 C CA . GLU A 1 227 ? 12.335 16.589 -11.893 1.00 79.06 227 GLU A CA 1
ATOM 1809 C C . GLU A 1 227 ? 11.439 15.638 -11.078 1.00 79.06 227 GLU A C 1
ATOM 1811 O O . GLU A 1 227 ? 11.759 14.460 -10.909 1.00 79.06 227 GLU A O 1
ATOM 1816 N N . TYR A 1 228 ? 10.279 16.125 -10.621 1.00 88.06 228 TYR A N 1
ATOM 1817 C CA . TYR A 1 228 ? 9.417 15.400 -9.691 1.00 88.06 228 TYR A CA 1
ATOM 1818 C C . TYR A 1 228 ? 8.127 14.880 -10.328 1.00 88.06 228 TYR A C 1
ATOM 1820 O O . TYR A 1 228 ? 7.399 15.618 -10.991 1.00 88.06 228 TYR A O 1
ATOM 1828 N N . ALA A 1 229 ? 7.798 13.622 -10.033 1.00 90.12 229 ALA A N 1
ATOM 1829 C CA . ALA A 1 229 ? 6.562 12.966 -10.439 1.00 90.12 229 ALA A CA 1
ATOM 1830 C C . ALA A 1 229 ? 5.724 12.571 -9.217 1.00 90.12 229 ALA A C 1
ATOM 1832 O O . ALA A 1 229 ? 6.233 11.984 -8.258 1.00 90.12 229 ALA A O 1
ATOM 1833 N N . THR A 1 230 ? 4.422 12.857 -9.266 1.00 91.19 230 THR A N 1
ATOM 1834 C CA . THR A 1 230 ? 3.467 12.474 -8.219 1.00 91.19 230 THR A CA 1
ATOM 1835 C C . THR A 1 230 ? 3.337 10.959 -8.116 1.00 91.19 230 THR A C 1
ATOM 1837 O O . THR A 1 230 ? 3.008 10.293 -9.100 1.00 91.19 230 THR A O 1
ATOM 1840 N N . LEU A 1 231 ? 3.531 10.442 -6.902 1.00 90.38 231 LEU A N 1
ATOM 1841 C CA . LEU A 1 231 ? 3.282 9.051 -6.532 1.00 90.38 231 LEU A CA 1
ATOM 1842 C C . LEU A 1 231 ? 1.891 8.855 -5.941 1.00 90.38 231 LEU A C 1
ATOM 1844 O O . LEU A 1 231 ? 1.202 7.908 -6.300 1.00 90.38 231 LEU A O 1
ATOM 1848 N N . TYR A 1 232 ? 1.508 9.732 -5.010 1.00 92.62 232 TYR A N 1
ATOM 1849 C CA . TYR A 1 232 ? 0.253 9.677 -4.266 1.00 92.62 232 TYR A CA 1
ATOM 1850 C C . TYR A 1 232 ? -0.202 11.088 -3.926 1.00 92.62 232 TYR A C 1
ATOM 1852 O O . TYR A 1 232 ? 0.625 11.946 -3.631 1.00 92.62 232 TYR A O 1
ATOM 1860 N N . SER A 1 233 ? -1.512 11.308 -3.863 1.00 94.31 233 SER A N 1
ATOM 1861 C CA . SER A 1 233 ? -2.012 12.430 -3.065 1.00 94.31 233 SER A CA 1
ATOM 1862 C C . SER A 1 233 ? -1.991 12.031 -1.592 1.00 94.31 233 SER A C 1
ATOM 1864 O O . SER A 1 233 ? -2.176 10.854 -1.259 1.00 94.31 233 SER A O 1
ATOM 1866 N N . PHE A 1 234 ? -1.766 12.993 -0.703 1.00 95.31 234 PHE A N 1
ATOM 1867 C CA . PHE A 1 234 ? -1.758 12.741 0.731 1.00 95.31 234 PHE A CA 1
ATOM 1868 C C . PHE A 1 234 ? -2.628 13.734 1.499 1.00 95.31 234 PHE A C 1
ATOM 1870 O O . PHE A 1 234 ? -2.853 14.869 1.082 1.00 95.31 234 PHE A O 1
ATOM 1877 N N . SER A 1 235 ? -3.109 13.296 2.659 1.00 95.94 235 SER A N 1
ATOM 1878 C CA . SER A 1 235 ? -3.665 14.180 3.681 1.00 95.94 235 SER A CA 1
ATOM 1879 C C . SER A 1 235 ? -3.278 13.692 5.068 1.00 95.94 235 SER A C 1
ATOM 1881 O O . SER A 1 235 ? -3.493 12.523 5.384 1.00 95.94 235 SER A O 1
ATOM 1883 N N . VAL A 1 236 ? -2.758 14.591 5.894 1.00 95.56 236 VAL A N 1
ATOM 1884 C CA . VAL A 1 236 ? -2.543 14.384 7.326 1.00 95.56 236 VAL A CA 1
ATOM 1885 C C . VAL A 1 236 ? -3.840 14.710 8.052 1.00 95.56 236 VAL A C 1
ATOM 1887 O O . VAL A 1 236 ? -4.382 15.805 7.883 1.00 95.56 236 VAL A O 1
ATOM 1890 N N . LYS A 1 237 ? -4.341 13.779 8.861 1.00 95.25 237 LYS A N 1
ATOM 1891 C CA . LYS A 1 237 ? -5.559 13.957 9.657 1.00 95.25 237 LYS A CA 1
ATOM 1892 C C . LYS A 1 237 ? -5.297 13.594 11.114 1.00 95.25 237 LYS A C 1
ATOM 1894 O O . LYS A 1 237 ? -4.658 12.580 11.378 1.00 95.25 237 LYS A O 1
ATOM 1899 N N . GLN A 1 238 ? -5.818 14.404 12.031 1.00 93.94 238 GLN A N 1
ATOM 1900 C CA . GLN A 1 238 ? -5.805 14.126 13.466 1.00 93.94 238 GLN A CA 1
ATOM 1901 C C . GLN A 1 238 ? -6.971 13.187 13.798 1.00 93.94 238 GLN A C 1
ATOM 1903 O O . GLN A 1 238 ? -8.129 13.590 13.692 1.00 93.94 238 GLN A O 1
ATOM 1908 N N . ILE A 1 239 ? -6.685 11.935 14.157 1.00 92.56 239 ILE A N 1
ATOM 1909 C CA . ILE A 1 239 ? -7.700 10.931 14.493 1.00 92.56 239 ILE A CA 1
ATOM 1910 C C . ILE A 1 239 ? -7.575 10.623 15.978 1.00 92.56 239 ILE A C 1
ATOM 1912 O O . ILE A 1 239 ? -6.686 9.883 16.383 1.00 92.56 239 ILE A O 1
ATOM 1916 N N . GLY A 1 240 ? -8.457 11.204 16.788 1.00 89.12 240 GLY A N 1
ATOM 1917 C CA . GLY A 1 240 ? -8.280 11.165 18.234 1.00 89.12 240 GLY A CA 1
ATOM 1918 C C . GLY A 1 240 ? -7.060 11.973 18.660 1.00 89.12 240 GLY A C 1
ATOM 1919 O O . GLY A 1 240 ? -6.902 13.135 18.282 1.00 89.12 240 GLY A O 1
ATOM 1920 N N . GLU A 1 241 ? -6.178 11.337 19.415 1.00 90.06 241 GLU A N 1
ATOM 1921 C CA . GLU A 1 241 ? -4.941 11.911 19.943 1.00 90.06 241 GLU A CA 1
ATOM 1922 C C . GLU A 1 241 ? -3.750 11.708 18.998 1.00 90.06 241 GLU A C 1
ATOM 1924 O O . GLU A 1 241 ? -2.746 12.409 19.118 1.00 90.06 241 GLU A O 1
ATOM 1929 N N . GLU A 1 242 ? -3.872 10.831 17.995 1.00 92.12 242 GLU A N 1
ATOM 1930 C CA . GLU A 1 242 ? -2.787 10.541 17.058 1.00 92.12 242 GLU A CA 1
ATOM 1931 C C . GLU A 1 242 ? -3.055 11.035 15.627 1.00 92.12 242 GLU A C 1
ATOM 1933 O O . GLU A 1 242 ? -4.153 10.877 15.079 1.00 92.12 242 GLU A O 1
ATOM 1938 N N . PRO A 1 243 ? -2.026 11.565 14.950 1.00 93.19 243 PRO A N 1
ATOM 1939 C CA . PRO A 1 243 ? -2.112 11.882 13.539 1.00 93.19 243 PRO A CA 1
ATOM 1940 C C . PRO A 1 243 ? -1.953 10.631 12.666 1.00 93.19 243 PRO A C 1
ATOM 1942 O O . PRO A 1 243 ? -1.255 9.672 13.001 1.00 93.19 243 PRO A O 1
ATOM 1945 N N . ALA A 1 244 ? -2.553 10.670 11.482 1.00 94.12 244 ALA A N 1
ATOM 1946 C CA . ALA A 1 244 ? -2.406 9.645 10.460 1.00 94.12 244 ALA A CA 1
ATOM 1947 C C . ALA A 1 244 ? -2.230 10.266 9.074 1.00 94.12 244 ALA A C 1
ATOM 1949 O O . ALA A 1 244 ? -2.782 11.328 8.776 1.00 94.12 244 ALA A O 1
ATOM 1950 N N . ILE A 1 245 ? -1.476 9.583 8.211 1.00 94.56 245 ILE A N 1
ATOM 1951 C CA . ILE A 1 245 ? -1.323 9.964 6.804 1.00 94.56 245 ILE A CA 1
ATOM 1952 C C . ILE A 1 245 ? -2.241 9.086 5.967 1.00 94.56 245 ILE A C 1
ATOM 1954 O O . ILE A 1 245 ? -2.111 7.864 5.950 1.00 94.56 245 ILE A O 1
ATOM 1958 N N . ILE A 1 246 ? -3.151 9.720 5.240 1.00 95.25 246 ILE A N 1
ATOM 1959 C CA . ILE A 1 246 ? -3.979 9.062 4.237 1.00 95.25 246 ILE A CA 1
ATOM 1960 C C . ILE A 1 246 ? -3.312 9.260 2.886 1.00 95.25 246 ILE A C 1
ATOM 1962 O O . ILE A 1 246 ? -3.159 10.400 2.453 1.00 95.25 246 ILE A O 1
ATOM 1966 N N . LEU A 1 247 ? -2.930 8.169 2.231 1.00 94.44 247 LEU A N 1
ATOM 1967 C CA . LEU A 1 247 ? -2.442 8.161 0.857 1.00 94.44 247 LEU A CA 1
ATOM 1968 C C . LEU A 1 247 ? -3.572 7.739 -0.072 1.00 94.44 247 LEU A C 1
ATOM 1970 O O . LEU A 1 247 ? -4.305 6.793 0.223 1.00 94.44 247 LEU A O 1
ATOM 1974 N N . ARG A 1 248 ? -3.699 8.411 -1.213 1.00 92.81 248 ARG A N 1
ATOM 1975 C CA . ARG A 1 248 ? -4.623 8.007 -2.276 1.00 92.81 248 ARG A CA 1
ATOM 1976 C C . ARG A 1 248 ? -3.872 7.909 -3.583 1.00 92.81 248 ARG A C 1
ATOM 1978 O O . ARG A 1 248 ? -3.048 8.775 -3.894 1.00 92.81 248 ARG A O 1
ATOM 1985 N N . LYS A 1 249 ? -4.179 6.864 -4.345 1.00 87.25 249 LYS A N 1
ATOM 1986 C CA . LYS A 1 249 ? -3.645 6.711 -5.695 1.00 87.25 249 LYS A CA 1
ATOM 1987 C C . LYS A 1 249 ? -4.012 7.943 -6.519 1.00 87.25 249 LYS A C 1
ATOM 1989 O O . LYS A 1 249 ? -5.174 8.354 -6.486 1.00 87.25 249 LYS A O 1
ATOM 1994 N N . PRO A 1 250 ? -3.047 8.554 -7.214 1.00 75.44 250 PRO A N 1
ATOM 1995 C CA . PRO A 1 250 ? -3.361 9.619 -8.138 1.00 75.44 250 PRO A CA 1
ATOM 1996 C C . PRO A 1 250 ? -4.072 9.013 -9.353 1.00 75.44 250 PRO A C 1
ATOM 1998 O O . PRO A 1 250 ? -4.034 7.800 -9.586 1.00 75.44 250 PRO A O 1
ATOM 2001 N N . SER A 1 251 ? -4.692 9.867 -10.164 1.00 67.12 251 SER A N 1
ATOM 2002 C CA . SER A 1 251 ? -4.956 9.507 -11.554 1.00 67.12 251 SER A CA 1
ATOM 2003 C C . SER A 1 251 ? -3.644 9.093 -12.222 1.00 67.12 251 SER A C 1
ATOM 2005 O O . SER A 1 251 ? -2.588 9.635 -11.897 1.00 67.12 251 SER A O 1
ATOM 2007 N N . LEU A 1 252 ? -3.730 8.130 -13.138 1.00 67.50 252 LEU A N 1
ATOM 2008 C CA . LEU A 1 252 ? -2.633 7.580 -13.934 1.00 67.50 252 LEU A CA 1
ATOM 2009 C C . LEU A 1 252 ? -1.520 8.615 -14.220 1.00 67.50 252 LEU A C 1
ATOM 2011 O O . LEU A 1 252 ? -1.754 9.551 -14.979 1.00 67.50 252 LEU A O 1
ATOM 2015 N N . ASN A 1 253 ? -0.334 8.473 -13.610 1.00 83.12 253 ASN A N 1
ATOM 2016 C CA . ASN A 1 253 ? 0.819 9.329 -13.915 1.00 83.12 253 ASN A CA 1
ATOM 2017 C C . ASN A 1 253 ? 1.568 8.732 -15.126 1.00 83.12 253 ASN A C 1
ATOM 2019 O O . ASN A 1 253 ? 2.194 7.677 -14.962 1.00 83.12 253 ASN A O 1
ATOM 2023 N N . PRO A 1 254 ? 1.510 9.354 -16.322 1.00 87.19 254 PRO A N 1
ATOM 2024 C CA . PRO A 1 254 ? 2.076 8.771 -17.540 1.00 87.19 254 PRO A CA 1
ATOM 2025 C C . PRO A 1 254 ? 3.587 8.557 -17.450 1.00 87.19 254 PRO A C 1
ATOM 2027 O O . PRO A 1 254 ? 4.090 7.546 -17.938 1.00 87.19 254 PRO A O 1
ATOM 2030 N N . ASP A 1 255 ? 4.303 9.452 -16.771 1.00 89.62 255 ASP A N 1
ATOM 2031 C CA . ASP A 1 255 ? 5.760 9.391 -16.632 1.00 89.62 255 ASP A CA 1
ATOM 2032 C C . ASP A 1 255 ? 6.152 8.174 -15.789 1.00 89.62 255 ASP A C 1
ATOM 2034 O O . ASP A 1 255 ? 6.989 7.357 -16.182 1.00 89.62 255 ASP A O 1
ATOM 2038 N N . LEU A 1 256 ? 5.460 7.982 -14.662 1.00 88.94 256 LEU A N 1
ATOM 2039 C CA . LEU A 1 256 ? 5.684 6.842 -13.777 1.00 88.94 256 LEU A CA 1
ATOM 2040 C C . LEU A 1 256 ? 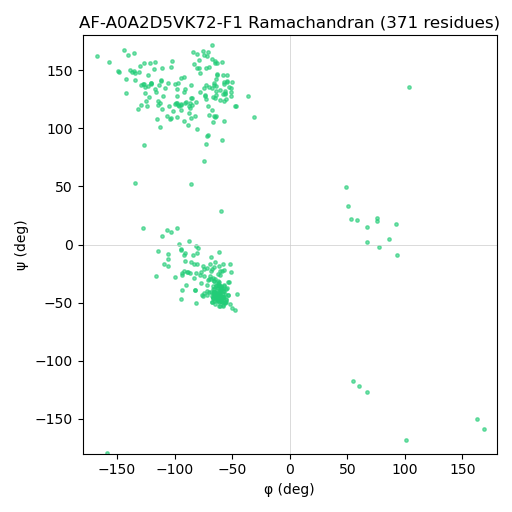5.334 5.512 -14.461 1.00 88.94 256 LEU A C 1
ATOM 2042 O O . LEU A 1 256 ? 6.067 4.531 -14.337 1.00 88.94 256 LEU A O 1
ATOM 2046 N N . GLN A 1 257 ? 4.236 5.472 -15.220 1.00 89.25 257 GLN A N 1
ATOM 2047 C CA . GLN A 1 257 ? 3.856 4.282 -15.982 1.00 89.25 257 GLN A CA 1
ATOM 2048 C C . GLN A 1 257 ? 4.839 3.947 -17.094 1.00 89.25 257 GLN A C 1
ATOM 2050 O O . GLN A 1 257 ? 5.165 2.775 -17.305 1.00 89.25 257 GLN A O 1
ATOM 2055 N N . THR A 1 258 ? 5.326 4.966 -17.793 1.00 92.75 258 THR A N 1
ATOM 2056 C CA . THR A 1 258 ? 6.320 4.799 -18.848 1.00 92.75 258 THR A CA 1
ATOM 2057 C C . THR A 1 258 ? 7.618 4.260 -18.260 1.00 92.75 258 THR A C 1
ATOM 2059 O O . THR A 1 258 ? 8.182 3.298 -18.784 1.00 92.75 258 THR A O 1
ATOM 2062 N N . PHE A 1 259 ? 8.031 4.765 -17.095 1.00 92.00 259 PHE A N 1
ATOM 2063 C CA . PHE A 1 259 ? 9.168 4.219 -16.360 1.00 92.00 259 PHE A CA 1
ATOM 2064 C C . PHE A 1 259 ? 8.947 2.761 -15.926 1.00 92.00 259 PHE A C 1
ATOM 2066 O O . PHE A 1 259 ? 9.819 1.910 -16.107 1.00 92.00 259 PHE A O 1
ATOM 2073 N N . PHE A 1 260 ? 7.759 2.417 -15.422 1.00 90.25 260 PHE A N 1
ATOM 2074 C CA . PHE A 1 260 ? 7.441 1.036 -15.039 1.00 90.25 260 PHE A CA 1
ATOM 2075 C C . PHE A 1 260 ? 7.395 0.073 -16.225 1.00 90.25 260 PHE A C 1
ATOM 2077 O O . PHE A 1 260 ? 7.730 -1.109 -16.055 1.00 90.25 260 PHE A O 1
ATOM 2084 N N . THR A 1 261 ? 6.993 0.575 -17.392 1.00 91.81 261 THR A N 1
ATOM 2085 C CA . THR A 1 261 ? 7.013 -0.146 -18.666 1.00 91.81 261 THR A CA 1
ATOM 2086 C C . THR A 1 261 ? 8.449 -0.391 -19.101 1.00 91.81 261 THR A C 1
ATOM 2088 O O . THR A 1 261 ? 8.806 -1.540 -19.341 1.00 91.81 261 THR A O 1
ATOM 2091 N N . LEU A 1 262 ? 9.303 0.638 -19.095 1.00 94.00 262 LEU A N 1
ATOM 2092 C CA . LEU A 1 262 ? 10.726 0.501 -19.412 1.00 94.00 262 LEU A CA 1
ATOM 2093 C C . LEU A 1 262 ? 11.383 -0.609 -18.582 1.00 94.00 262 LEU A C 1
ATOM 2095 O O . LEU A 1 262 ? 11.994 -1.518 -19.142 1.00 94.00 262 LEU A O 1
ATOM 2099 N N . ILE A 1 263 ? 11.197 -0.570 -17.258 1.00 91.38 263 ILE A N 1
ATOM 2100 C CA . ILE A 1 263 ? 11.737 -1.578 -16.337 1.00 91.38 263 ILE A CA 1
ATOM 2101 C C . ILE A 1 263 ? 11.255 -2.985 -16.722 1.00 91.38 263 ILE A C 1
ATOM 2103 O O . ILE A 1 263 ? 12.066 -3.902 -16.824 1.00 91.38 263 ILE A O 1
ATOM 2107 N N . ALA A 1 264 ? 9.947 -3.161 -16.945 1.00 89.50 264 ALA A N 1
ATOM 2108 C CA . ALA A 1 264 ? 9.365 -4.467 -17.267 1.00 89.50 264 ALA A CA 1
ATOM 2109 C C . ALA A 1 264 ? 9.883 -5.032 -18.595 1.00 89.50 264 ALA A C 1
ATOM 2111 O O . ALA A 1 264 ? 10.174 -6.223 -18.693 1.00 89.50 264 ALA A O 1
ATOM 2112 N N . MET A 1 265 ? 9.993 -4.186 -19.619 1.00 93.50 265 MET A N 1
ATOM 2113 C CA . MET A 1 265 ? 10.414 -4.618 -20.949 1.00 93.50 265 MET A CA 1
ATOM 2114 C C . MET A 1 265 ? 11.907 -4.958 -20.973 1.00 93.50 265 MET A C 1
ATOM 2116 O O . MET A 1 265 ? 12.285 -5.973 -21.553 1.00 93.50 265 MET A O 1
ATOM 2120 N N . MET A 1 266 ? 12.755 -4.178 -20.290 1.00 92.19 266 MET A N 1
ATOM 2121 C CA . MET A 1 266 ? 14.181 -4.506 -20.155 1.00 92.19 266 MET A CA 1
ATOM 2122 C C . MET A 1 266 ? 14.390 -5.818 -19.387 1.00 92.19 266 MET A C 1
ATOM 2124 O O . MET A 1 266 ? 15.179 -6.653 -19.822 1.00 92.19 266 MET A O 1
ATOM 2128 N N . ASP A 1 267 ? 13.654 -6.035 -18.292 1.00 88.38 267 ASP A N 1
ATOM 2129 C CA . ASP A 1 267 ? 13.703 -7.290 -17.527 1.00 88.38 267 ASP A CA 1
ATOM 2130 C C . ASP A 1 267 ? 13.216 -8.486 -18.368 1.00 88.38 267 ASP A C 1
ATOM 2132 O O . ASP A 1 267 ? 13.821 -9.554 -18.329 1.00 88.38 267 ASP A O 1
ATOM 2136 N N . SER A 1 268 ? 12.197 -8.286 -19.215 1.00 90.69 268 SER A N 1
ATOM 2137 C CA . SER A 1 268 ? 11.691 -9.315 -20.139 1.00 90.69 268 SER A CA 1
ATOM 2138 C C . SER A 1 268 ? 12.738 -9.730 -21.176 1.00 90.69 268 SER A C 1
ATOM 2140 O O . SER A 1 268 ? 12.951 -10.926 -21.377 1.00 90.69 268 SER A O 1
ATOM 2142 N N . VAL A 1 269 ? 13.440 -8.766 -21.788 1.00 92.12 269 VAL A N 1
ATOM 2143 C CA . VAL A 1 269 ? 14.528 -9.050 -22.743 1.00 92.12 269 VAL A CA 1
ATOM 2144 C C . VAL A 1 269 ? 15.666 -9.805 -22.057 1.00 92.12 269 VAL A C 1
ATOM 2146 O O . VAL A 1 269 ? 16.095 -10.844 -22.558 1.00 92.12 269 VAL A O 1
ATOM 2149 N N . VAL A 1 270 ? 16.126 -9.336 -20.891 1.00 89.62 270 VAL A N 1
ATOM 2150 C CA . VAL A 1 270 ? 17.206 -9.999 -20.139 1.00 89.62 270 VAL A CA 1
ATOM 2151 C C . VAL A 1 270 ? 16.796 -11.408 -19.718 1.00 89.62 270 VAL A C 1
ATOM 2153 O O . VAL A 1 270 ? 17.568 -12.351 -19.895 1.00 89.62 270 VAL A O 1
ATOM 2156 N N . GLY A 1 271 ? 15.582 -11.573 -19.194 1.00 87.50 271 GLY A N 1
ATOM 2157 C CA . GLY A 1 271 ? 15.053 -12.860 -18.758 1.00 87.50 271 GLY A CA 1
ATOM 2158 C C . GLY A 1 271 ? 14.918 -13.858 -19.906 1.00 87.50 271 GLY A C 1
ATOM 2159 O O . GLY A 1 271 ? 15.317 -15.013 -19.760 1.00 87.50 271 GLY A O 1
ATOM 2160 N N . ALA A 1 272 ? 14.406 -13.423 -21.060 1.00 90.56 272 ALA A N 1
ATOM 2161 C CA . ALA A 1 272 ? 14.326 -14.256 -22.257 1.00 90.56 272 ALA A CA 1
ATOM 2162 C C . ALA A 1 272 ? 15.721 -14.645 -22.764 1.00 90.56 272 ALA A C 1
ATOM 2164 O O . ALA A 1 272 ? 15.976 -15.823 -23.007 1.00 90.56 272 ALA A O 1
ATOM 2165 N N . TRP A 1 273 ? 16.647 -13.687 -22.845 1.00 91.94 273 TRP A N 1
ATOM 2166 C CA . TRP A 1 273 ? 18.016 -13.942 -23.294 1.00 91.94 273 TRP A CA 1
ATOM 2167 C C . TRP A 1 273 ? 18.744 -14.926 -22.377 1.00 91.94 273 TRP A C 1
ATOM 2169 O O . TRP A 1 273 ? 19.346 -15.883 -22.855 1.00 91.94 273 TRP A O 1
ATOM 2179 N N . CYS A 1 274 ? 18.618 -14.769 -21.056 1.00 88.00 274 CYS A N 1
ATOM 2180 C CA . CYS A 1 274 ? 19.217 -15.699 -20.100 1.00 88.00 274 CYS A CA 1
ATOM 2181 C C . CYS A 1 274 ? 18.651 -17.116 -20.239 1.00 88.00 274 CYS A C 1
ATOM 2183 O O . CYS A 1 274 ? 19.407 -18.075 -20.130 1.00 88.00 274 CYS A O 1
ATOM 2185 N N . LYS A 1 275 ? 17.350 -17.275 -20.513 1.00 88.19 275 LYS A N 1
ATOM 2186 C CA . LYS A 1 275 ? 16.753 -18.601 -20.743 1.00 88.19 275 LYS A CA 1
ATOM 2187 C C . LYS A 1 275 ? 17.318 -19.291 -21.987 1.00 88.19 275 LYS A C 1
ATOM 2189 O O . LYS A 1 275 ? 17.470 -20.507 -21.968 1.00 88.19 275 LYS A O 1
ATOM 2194 N N . VAL A 1 276 ? 17.621 -18.530 -23.041 1.00 90.12 276 VAL A N 1
ATOM 2195 C CA . VAL A 1 276 ? 18.142 -19.066 -24.308 1.00 90.12 276 VAL A CA 1
ATOM 2196 C C . VAL A 1 276 ? 19.651 -19.321 -24.237 1.00 90.12 276 VAL A C 1
ATOM 2198 O O . VAL A 1 276 ? 20.097 -20.421 -24.549 1.00 90.12 276 VAL A O 1
ATOM 2201 N N . GLU A 1 277 ? 20.444 -18.341 -23.794 1.00 90.31 277 GLU A N 1
ATOM 2202 C CA . GLU A 1 277 ? 21.914 -18.433 -23.800 1.00 90.31 277 GLU A CA 1
ATOM 2203 C C . GLU A 1 277 ? 22.499 -19.073 -22.540 1.00 90.31 277 GLU A C 1
ATOM 2205 O O . GLU A 1 277 ? 23.626 -19.568 -22.551 1.00 90.31 277 GLU A O 1
ATOM 2210 N N . ARG A 1 278 ? 21.771 -19.037 -21.420 1.00 85.06 278 ARG A N 1
ATOM 2211 C CA . ARG A 1 278 ? 22.255 -19.490 -20.108 1.00 85.06 278 ARG A CA 1
ATOM 2212 C C . ARG A 1 278 ? 21.221 -20.361 -19.377 1.00 85.06 278 ARG A C 1
ATOM 2214 O O . ARG A 1 278 ? 20.941 -20.103 -18.206 1.00 85.06 278 ARG A O 1
ATOM 2221 N N . PRO A 1 279 ? 20.690 -21.432 -20.001 1.00 78.31 279 PRO A N 1
ATOM 2222 C CA . PRO A 1 279 ? 19.598 -22.236 -19.434 1.00 78.31 279 PRO A CA 1
ATOM 2223 C C . PRO A 1 279 ? 19.935 -22.889 -18.082 1.00 78.31 279 PRO A C 1
ATOM 2225 O O . PRO A 1 279 ? 19.036 -23.183 -17.300 1.00 78.31 279 PRO A O 1
ATOM 2228 N N . ASN A 1 280 ? 21.226 -23.084 -17.787 1.00 72.81 280 ASN A N 1
ATOM 2229 C CA . ASN A 1 280 ? 21.712 -23.718 -16.557 1.00 72.81 280 ASN A CA 1
ATOM 2230 C C . ASN A 1 280 ? 22.106 -22.721 -15.452 1.00 72.81 280 ASN A C 1
ATOM 2232 O O . ASN A 1 280 ? 22.568 -23.133 -14.389 1.00 72.81 280 ASN A O 1
ATOM 2236 N N . VAL A 1 281 ? 21.963 -21.415 -15.688 1.00 67.06 281 VAL A N 1
ATOM 2237 C CA . VAL A 1 281 ? 22.238 -20.384 -14.682 1.00 67.06 281 VAL A CA 1
ATOM 2238 C C . VAL A 1 281 ? 20.921 -20.042 -13.989 1.00 67.06 281 VAL A C 1
ATOM 2240 O O . VAL A 1 281 ? 19.971 -19.617 -14.645 1.00 67.06 281 VAL A O 1
ATOM 2243 N N . MET A 1 282 ? 20.844 -20.226 -12.660 1.00 58.28 282 MET A N 1
ATOM 2244 C CA . MET A 1 282 ? 19.712 -19.710 -11.874 1.00 58.28 282 MET A CA 1
ATOM 2245 C C . MET A 1 282 ? 19.527 -18.229 -12.202 1.00 58.28 282 MET A C 1
ATOM 2247 O O . MET A 1 282 ? 20.513 -17.495 -12.211 1.00 58.28 282 MET A O 1
ATOM 2251 N N . MET A 1 283 ? 18.282 -17.829 -12.495 1.00 58.94 283 MET A N 1
ATOM 2252 C CA . MET A 1 283 ? 17.940 -16.504 -13.024 1.00 58.94 283 MET A CA 1
ATOM 2253 C C . MET A 1 283 ? 18.810 -15.392 -12.440 1.00 58.94 283 MET A C 1
ATOM 2255 O O . MET A 1 283 ? 18.920 -15.239 -11.222 1.00 58.94 283 MET A O 1
ATOM 2259 N N . VAL A 1 284 ? 19.391 -14.608 -13.342 1.00 57.38 284 VAL A N 1
ATOM 2260 C CA . VAL A 1 284 ? 20.114 -13.386 -13.018 1.00 57.38 284 VAL A CA 1
ATOM 2261 C C . VAL A 1 284 ? 19.231 -12.506 -12.119 1.00 57.38 284 VAL A C 1
ATOM 2263 O O . VAL A 1 284 ? 18.032 -12.374 -12.369 1.00 57.38 284 VAL A O 1
ATOM 2266 N N . ASP A 1 285 ? 19.806 -11.946 -11.045 1.00 62.50 285 ASP A N 1
ATOM 2267 C CA . ASP A 1 285 ? 19.094 -11.044 -10.131 1.00 62.50 285 ASP A CA 1
ATOM 2268 C C . ASP A 1 285 ? 18.316 -9.986 -10.932 1.00 62.50 285 ASP A C 1
ATOM 2270 O O . ASP A 1 285 ? 18.906 -9.204 -11.672 1.00 62.50 285 ASP A O 1
ATOM 2274 N N . THR A 1 286 ? 16.993 -9.965 -10.771 1.00 63.00 286 THR A N 1
ATOM 2275 C CA . THR A 1 286 ? 16.075 -9.090 -11.519 1.00 63.00 286 THR A CA 1
ATOM 2276 C C . THR A 1 286 ? 16.491 -7.620 -11.450 1.00 63.00 286 THR A C 1
ATOM 2278 O O . THR A 1 286 ? 16.741 -7.106 -10.347 1.00 63.00 286 THR A O 1
ATOM 2281 N N . LEU A 1 287 ? 16.454 -6.918 -12.588 1.00 65.81 287 LEU A N 1
ATOM 2282 C CA . LEU A 1 287 ? 16.905 -5.523 -12.721 1.00 65.81 287 LEU A CA 1
ATOM 2283 C C . LEU A 1 287 ? 16.109 -4.539 -11.844 1.00 65.81 287 LEU A C 1
ATOM 2285 O O . LEU A 1 287 ? 16.567 -3.437 -11.554 1.00 65.81 287 LEU A O 1
ATOM 2289 N N . TYR A 1 288 ? 14.918 -4.928 -11.383 1.00 68.56 288 TYR A N 1
ATOM 2290 C CA . TYR A 1 288 ? 13.994 -4.031 -10.694 1.00 68.56 288 TYR A CA 1
ATOM 2291 C C . TYR A 1 288 ? 14.076 -4.043 -9.159 1.00 68.56 288 TYR A C 1
ATOM 2293 O O . TYR A 1 288 ? 13.394 -3.233 -8.534 1.00 68.56 288 TYR A O 1
ATOM 2301 N N . ARG A 1 289 ? 14.902 -4.896 -8.524 1.00 63.62 289 ARG A N 1
ATOM 2302 C CA . ARG A 1 289 ? 14.897 -5.156 -7.056 1.00 63.62 289 ARG A CA 1
ATOM 2303 C C . ARG A 1 289 ? 15.110 -3.943 -6.139 1.00 63.62 289 ARG A C 1
ATOM 2305 O O . ARG A 1 289 ? 14.847 -4.056 -4.944 1.00 63.62 289 ARG A O 1
ATOM 2312 N N . LYS A 1 290 ? 15.616 -2.828 -6.668 1.00 72.31 290 LYS A N 1
ATOM 2313 C CA . LYS A 1 290 ? 15.858 -1.572 -5.934 1.00 72.31 290 LYS A CA 1
ATOM 2314 C C . LYS A 1 290 ? 15.220 -0.355 -6.604 1.00 72.31 290 LYS A C 1
ATOM 2316 O O . LYS A 1 290 ? 15.572 0.776 -6.301 1.00 72.31 290 LYS A O 1
ATOM 2321 N N . THR A 1 291 ? 14.315 -0.572 -7.550 1.00 78.12 291 THR A N 1
ATOM 2322 C CA . THR A 1 291 ? 13.619 0.524 -8.235 1.00 78.12 291 THR A CA 1
ATOM 2323 C C . THR A 1 291 ? 12.442 1.005 -7.404 1.00 78.12 291 THR A C 1
ATOM 2325 O O . THR A 1 291 ? 11.842 0.223 -6.660 1.00 78.12 291 THR A O 1
ATOM 2328 N N . ILE A 1 292 ? 12.035 2.259 -7.597 1.00 79.75 292 ILE A N 1
ATOM 2329 C CA . ILE A 1 292 ? 10.799 2.777 -7.005 1.00 79.75 292 ILE A CA 1
ATOM 2330 C C . ILE A 1 292 ? 9.574 1.897 -7.318 1.00 79.75 292 ILE A C 1
ATOM 2332 O O . ILE A 1 292 ? 8.731 1.703 -6.447 1.00 79.75 292 ILE A O 1
ATOM 2336 N N . LYS A 1 293 ? 9.530 1.241 -8.491 1.00 82.25 293 LYS A N 1
ATOM 2337 C CA . LYS A 1 293 ? 8.498 0.253 -8.856 1.00 82.25 293 LYS A CA 1
ATOM 2338 C C . LYS A 1 293 ? 8.392 -0.874 -7.829 1.00 82.25 293 LYS A C 1
ATOM 2340 O O . LYS A 1 293 ? 7.306 -1.165 -7.344 1.00 82.25 293 LYS A O 1
ATOM 2345 N N . SER A 1 294 ? 9.524 -1.476 -7.458 1.00 77.38 294 SER A N 1
ATOM 2346 C CA . SER A 1 294 ? 9.569 -2.564 -6.465 1.00 77.38 294 SER A CA 1
ATOM 2347 C C . SER A 1 294 ? 9.171 -2.131 -5.055 1.00 77.38 294 SER A C 1
ATOM 2349 O O . SER A 1 294 ? 8.847 -2.967 -4.215 1.00 77.38 294 SER A O 1
ATOM 2351 N N . LEU A 1 295 ? 9.224 -0.827 -4.791 1.00 76.75 295 LEU A N 1
ATOM 2352 C CA . LEU A 1 295 ? 8.871 -0.245 -3.508 1.00 76.75 295 LEU A CA 1
ATOM 2353 C C . LEU A 1 295 ? 7.418 0.215 -3.451 1.00 76.75 295 LEU A C 1
ATOM 2355 O O . LEU A 1 295 ? 6.845 0.254 -2.363 1.00 76.75 295 LEU A O 1
ATOM 2359 N N . MET A 1 296 ? 6.835 0.543 -4.604 1.00 79.56 296 MET A N 1
ATOM 2360 C CA . MET A 1 296 ? 5.430 0.906 -4.760 1.00 79.56 296 MET A CA 1
ATOM 2361 C C . MET A 1 296 ? 4.518 -0.299 -4.973 1.00 79.56 296 MET A C 1
ATOM 2363 O O . MET A 1 296 ? 3.347 -0.207 -4.630 1.00 79.56 296 MET A O 1
ATOM 2367 N N . LEU A 1 297 ? 5.034 -1.417 -5.490 1.00 76.38 297 LEU A N 1
ATOM 2368 C CA . LEU A 1 297 ? 4.255 -2.621 -5.778 1.00 76.38 297 LEU A CA 1
ATOM 2369 C C . LEU A 1 297 ? 4.662 -3.787 -4.874 1.00 76.38 297 LEU A C 1
ATOM 2371 O O . LEU A 1 297 ? 5.842 -4.052 -4.645 1.00 76.38 297 LEU A O 1
ATOM 2375 N N . ASP A 1 298 ? 3.664 -4.513 -4.384 1.00 67.19 298 ASP A N 1
ATOM 2376 C CA . ASP A 1 298 ? 3.837 -5.793 -3.719 1.00 67.19 298 ASP A CA 1
ATOM 2377 C C . ASP A 1 298 ? 4.344 -6.838 -4.721 1.00 67.19 298 ASP A C 1
ATOM 2379 O O . ASP A 1 298 ? 3.760 -7.056 -5.783 1.00 67.19 298 ASP A O 1
ATOM 2383 N N . ARG A 1 299 ? 5.452 -7.498 -4.369 1.00 60.53 299 ARG A N 1
ATOM 2384 C CA . ARG A 1 299 ? 6.167 -8.413 -5.270 1.00 60.53 299 ARG A CA 1
ATOM 2385 C C . ARG A 1 299 ? 5.394 -9.685 -5.611 1.00 60.53 299 ARG A C 1
ATOM 2387 O O . ARG A 1 299 ? 5.736 -10.319 -6.601 1.00 60.53 299 ARG A O 1
ATOM 2394 N N . PHE A 1 300 ? 4.416 -10.075 -4.798 1.00 60.78 300 PHE A N 1
ATOM 2395 C CA . PHE A 1 300 ? 3.677 -11.326 -4.978 1.00 60.78 300 PHE A CA 1
ATOM 2396 C C . PHE A 1 300 ? 2.324 -11.116 -5.651 1.00 60.78 300 PHE A C 1
ATOM 2398 O O . PHE A 1 300 ? 1.823 -12.021 -6.307 1.00 60.78 300 PHE A O 1
ATOM 2405 N N . SER A 1 301 ? 1.729 -9.939 -5.477 1.00 62.44 301 SER A N 1
ATOM 2406 C CA . SER A 1 301 ? 0.377 -9.634 -5.949 1.00 62.44 301 SER A CA 1
ATOM 2407 C C . SER A 1 301 ? 0.320 -8.562 -7.034 1.00 62.44 301 SER A C 1
ATOM 2409 O O . SER A 1 301 ? -0.772 -8.279 -7.518 1.00 62.44 301 SER A O 1
ATOM 2411 N N . GLU A 1 302 ? 1.452 -7.935 -7.374 1.00 66.75 302 GLU A N 1
ATOM 2412 C CA . GLU A 1 302 ? 1.547 -6.793 -8.301 1.00 66.75 302 GLU A CA 1
ATOM 2413 C C . GLU A 1 302 ? 0.607 -5.631 -7.941 1.00 66.75 302 GLU A C 1
ATOM 2415 O O . GLU A 1 302 ? 0.266 -4.789 -8.770 1.00 66.75 302 GLU A O 1
ATOM 2420 N N . THR A 1 303 ? 0.178 -5.569 -6.679 1.00 73.25 303 THR A N 1
ATOM 2421 C CA . THR A 1 303 ? -0.738 -4.537 -6.194 1.00 73.25 303 THR A CA 1
ATOM 2422 C C . THR A 1 303 ? -0.001 -3.484 -5.391 1.00 73.25 303 THR A C 1
ATOM 2424 O O . THR A 1 303 ? 1.038 -3.771 -4.806 1.00 73.25 303 THR A O 1
ATOM 2427 N N . ASP A 1 304 ? -0.516 -2.256 -5.358 1.00 75.81 304 ASP A N 1
ATOM 2428 C CA . ASP A 1 304 ? 0.162 -1.178 -4.637 1.00 75.81 304 ASP A CA 1
ATOM 2429 C C . ASP A 1 304 ? 0.373 -1.499 -3.156 1.00 75.81 304 ASP A C 1
ATOM 2431 O O . ASP A 1 304 ? -0.553 -1.862 -2.427 1.00 75.81 304 ASP A O 1
ATOM 2435 N N . SER A 1 305 ? 1.615 -1.318 -2.723 1.00 76.12 305 SER A N 1
ATOM 2436 C CA . SER A 1 305 ? 2.076 -1.545 -1.358 1.00 76.12 305 SER A CA 1
ATOM 2437 C C . SER A 1 305 ? 1.862 -0.330 -0.456 1.00 76.12 305 SER A C 1
ATOM 2439 O O . SER A 1 305 ? 1.975 -0.452 0.761 1.00 76.12 305 SER A O 1
ATOM 2441 N N . PHE A 1 306 ? 1.599 0.851 -1.038 1.00 86.00 306 PHE A N 1
ATOM 2442 C CA . PHE A 1 306 ? 1.637 2.145 -0.340 1.00 86.00 306 PHE A CA 1
ATOM 2443 C C . PHE A 1 306 ? 2.949 2.363 0.445 1.00 86.00 306 PHE A C 1
ATOM 2445 O O . PHE A 1 306 ? 2.997 3.039 1.478 1.00 86.00 306 PHE A O 1
ATOM 2452 N N . GLY A 1 307 ? 4.039 1.822 -0.109 1.00 78.50 307 GLY A N 1
ATOM 2453 C CA . GLY A 1 307 ? 5.398 1.947 0.396 1.00 78.50 307 GLY A CA 1
ATOM 2454 C C . GLY A 1 307 ? 5.875 0.678 1.093 1.00 78.50 307 GLY A C 1
ATOM 2455 O O . GLY A 1 307 ? 5.178 0.082 1.909 1.00 78.50 307 GLY A O 1
ATOM 2456 N N . TYR A 1 308 ? 7.106 0.275 0.786 1.00 74.38 308 TYR A N 1
ATOM 2457 C CA . TYR A 1 308 ? 7.746 -0.877 1.416 1.00 74.38 308 TYR A CA 1
ATOM 2458 C C . TYR A 1 308 ? 8.110 -0.614 2.890 1.00 74.38 308 TYR A C 1
ATOM 2460 O O . TYR A 1 308 ? 8.403 0.519 3.285 1.00 74.38 308 TYR A O 1
ATOM 2468 N N . TYR A 1 309 ? 8.156 -1.680 3.694 1.00 70.75 309 TYR A N 1
ATOM 2469 C CA . TYR A 1 309 ? 8.499 -1.639 5.119 1.00 70.75 309 TYR A CA 1
ATOM 2470 C C . TYR A 1 309 ? 9.858 -2.292 5.370 1.00 70.75 309 TYR A C 1
ATOM 2472 O O . TYR A 1 309 ? 10.104 -3.427 4.958 1.00 70.75 309 TYR A O 1
ATOM 2480 N N . PHE A 1 310 ? 10.756 -1.583 6.059 1.00 61.09 310 PHE A N 1
ATOM 2481 C CA . PHE A 1 310 ? 12.071 -2.122 6.414 1.00 61.09 310 PHE A CA 1
ATOM 2482 C C . PHE A 1 310 ? 12.031 -2.864 7.745 1.00 61.09 310 PHE A C 1
ATOM 2484 O O . PHE A 1 310 ? 12.113 -2.263 8.813 1.00 61.09 310 PHE A O 1
ATOM 2491 N N . TYR A 1 311 ? 12.013 -4.188 7.664 1.00 54.97 311 TYR A N 1
ATOM 2492 C CA . TYR A 1 311 ? 12.143 -5.074 8.812 1.00 54.97 311 TYR A CA 1
ATOM 2493 C C . TYR A 1 311 ? 13.611 -5.216 9.203 1.00 54.97 311 TYR A C 1
ATOM 2495 O O . TYR A 1 311 ? 14.358 -5.963 8.576 1.00 54.97 311 TYR A O 1
ATOM 2503 N N . LYS A 1 312 ? 14.055 -4.483 10.228 1.00 45.34 312 LYS A N 1
ATOM 2504 C CA . LYS A 1 312 ? 15.342 -4.783 10.886 1.00 45.34 312 LYS A CA 1
ATOM 2505 C C . LYS A 1 312 ? 15.197 -5.730 12.075 1.00 45.34 312 LYS A C 1
ATOM 2507 O O . LYS A 1 312 ? 16.155 -6.411 12.411 1.00 45.34 312 LYS A O 1
ATOM 2512 N N . ASN A 1 313 ? 14.010 -5.796 12.667 1.00 40.41 313 ASN A N 1
ATOM 2513 C CA . ASN A 1 313 ? 13.699 -6.634 13.816 1.00 40.41 313 ASN A CA 1
ATOM 2514 C C . ASN A 1 313 ? 12.480 -7.477 13.428 1.00 40.41 313 ASN A C 1
ATOM 2516 O O . ASN A 1 313 ? 11.562 -6.923 12.833 1.00 40.41 313 ASN A O 1
ATOM 2520 N N . ASN A 1 314 ? 12.474 -8.778 13.733 1.00 39.41 314 ASN A N 1
ATOM 2521 C CA . ASN A 1 314 ? 11.458 -9.790 13.372 1.00 39.41 314 ASN A CA 1
ATOM 2522 C C . ASN A 1 314 ? 10.019 -9.529 13.893 1.00 39.41 314 ASN A C 1
ATOM 2524 O O . ASN A 1 314 ? 9.263 -10.464 14.141 1.00 39.41 314 ASN A O 1
ATOM 2528 N N . HIS A 1 315 ? 9.613 -8.279 14.090 1.00 44.16 315 HIS A N 1
ATOM 2529 C CA . HIS A 1 315 ? 8.232 -7.912 14.346 1.00 44.16 315 HIS A CA 1
ATOM 2530 C C . HIS A 1 315 ? 7.513 -7.731 13.009 1.00 44.16 315 HIS A C 1
ATOM 2532 O O . HIS A 1 315 ? 7.961 -6.978 12.148 1.00 44.16 315 HIS A O 1
ATOM 2538 N N . THR A 1 316 ? 6.391 -8.428 12.835 1.00 46.16 316 THR A N 1
ATOM 2539 C CA . THR A 1 316 ? 5.411 -8.128 11.785 1.00 46.16 316 THR A CA 1
ATOM 2540 C C . THR A 1 316 ? 5.083 -6.632 11.877 1.00 46.16 316 THR A C 1
ATOM 2542 O O . THR A 1 316 ? 4.765 -6.183 12.984 1.00 46.16 316 THR A O 1
ATOM 2545 N N . PRO A 1 317 ? 5.163 -5.827 10.801 1.00 50.75 317 PRO A N 1
ATOM 2546 C CA . PRO A 1 317 ? 4.848 -4.418 10.890 1.00 50.75 317 PRO A CA 1
ATOM 2547 C C . PRO A 1 317 ? 3.382 -4.373 11.261 1.00 50.75 317 PRO A C 1
ATOM 2549 O O . PRO A 1 317 ? 2.569 -5.203 10.829 1.00 50.75 317 PRO A O 1
ATOM 2552 N N . ARG A 1 318 ? 3.012 -3.379 12.048 1.00 60.44 318 ARG A N 1
ATOM 2553 C CA . ARG A 1 318 ? 1.595 -3.109 12.214 1.00 60.44 318 ARG A CA 1
ATOM 2554 C C . ARG A 1 318 ? 1.091 -2.679 10.840 1.00 60.44 318 ARG A C 1
ATOM 2556 O O . ARG A 1 318 ? 1.494 -1.645 10.328 1.00 60.44 318 ARG A O 1
ATOM 2563 N N . SER A 1 319 ? 0.292 -3.518 10.192 1.00 71.56 319 SER A N 1
ATOM 2564 C CA . SER A 1 319 ? -0.097 -3.325 8.795 1.00 71.56 319 SER A CA 1
ATOM 2565 C C . SER A 1 319 ? -0.779 -1.972 8.602 1.00 71.56 319 SER A C 1
ATOM 2567 O O . SER A 1 319 ? -1.564 -1.541 9.454 1.00 71.56 319 SER A O 1
ATOM 2569 N N . LEU A 1 320 ? -0.487 -1.281 7.498 1.00 84.81 320 LEU A N 1
ATOM 2570 C CA . LEU A 1 320 ? -1.320 -0.159 7.071 1.00 84.81 320 LEU A CA 1
ATOM 2571 C C . LEU A 1 320 ? -2.765 -0.630 6.847 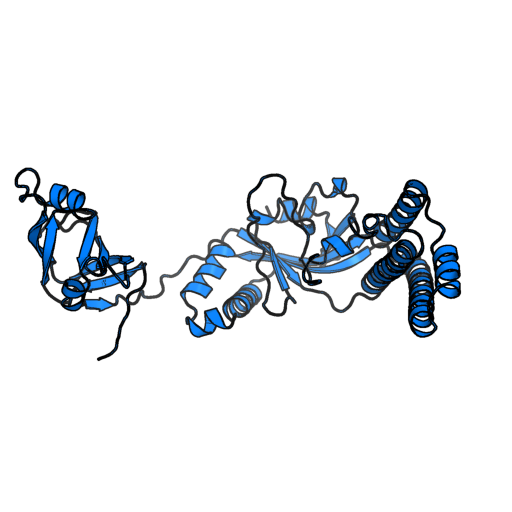1.00 84.81 320 LEU A C 1
ATOM 2573 O O . LEU A 1 320 ? -3.022 -1.816 6.626 1.00 84.81 320 LEU A O 1
ATOM 2577 N N . ILE A 1 321 ? -3.719 0.292 6.920 1.00 89.06 321 ILE A N 1
ATOM 2578 C CA . ILE A 1 321 ? -5.122 -0.021 6.634 1.00 89.06 321 ILE A CA 1
ATOM 2579 C C . ILE A 1 321 ? -5.384 0.373 5.185 1.00 89.06 321 ILE A C 1
ATOM 2581 O O . ILE A 1 321 ? -5.210 1.536 4.839 1.00 89.06 321 ILE A O 1
ATOM 2585 N N . VAL A 1 322 ? -5.779 -0.580 4.343 1.00 89.88 322 VAL A N 1
ATOM 2586 C CA . VAL A 1 322 ? -6.040 -0.368 2.909 1.00 89.88 322 VAL A CA 1
ATOM 2587 C C . VAL A 1 322 ? -7.530 -0.532 2.644 1.00 89.88 322 VAL A C 1
ATOM 2589 O O . VAL A 1 322 ? -8.164 -1.410 3.227 1.00 89.88 322 VAL A O 1
ATOM 2592 N N . ASN A 1 323 ? -8.088 0.302 1.769 1.00 88.50 323 ASN A N 1
ATOM 2593 C CA . ASN A 1 323 ? -9.443 0.111 1.253 1.00 88.50 323 ASN A CA 1
ATOM 2594 C C . ASN A 1 323 ? -9.510 -1.212 0.456 1.00 88.50 323 ASN A C 1
ATOM 2596 O O . ASN A 1 323 ? -8.554 -1.591 -0.216 1.00 88.50 323 ASN A O 1
ATOM 2600 N N . LYS A 1 324 ? -10.649 -1.904 0.488 1.00 84.44 324 LYS A N 1
ATOM 2601 C CA . LYS A 1 324 ? -10.954 -3.070 -0.352 1.00 84.44 324 LYS A CA 1
ATOM 2602 C C . LYS A 1 324 ? -10.592 -2.894 -1.838 1.00 84.44 324 LYS A C 1
ATOM 2604 O O . LYS A 1 324 ? -10.039 -3.816 -2.429 1.00 84.44 324 LYS A O 1
ATOM 2609 N N . ASP A 1 325 ? -10.867 -1.733 -2.434 1.00 85.12 325 ASP A N 1
ATOM 2610 C CA . ASP A 1 325 ? -10.535 -1.426 -3.840 1.00 85.12 325 ASP A CA 1
ATOM 2611 C C . ASP A 1 325 ? -9.061 -1.022 -4.057 1.00 85.12 325 ASP A C 1
ATOM 2613 O O . ASP A 1 325 ? -8.622 -0.782 -5.183 1.00 85.12 325 ASP A O 1
ATOM 2617 N N . LYS A 1 326 ? -8.285 -0.941 -2.971 1.00 84.81 326 LYS A N 1
ATOM 2618 C CA . LYS A 1 326 ? -6.885 -0.514 -2.935 1.00 84.81 326 LYS A CA 1
ATOM 2619 C C . LYS A 1 326 ? -6.641 0.893 -3.481 1.00 84.81 326 LYS A C 1
ATOM 2621 O O . LYS A 1 326 ? -5.513 1.193 -3.834 1.00 84.81 326 LYS A O 1
ATOM 2626 N N . SER A 1 327 ? -7.634 1.772 -3.547 1.00 88.06 327 SER A N 1
ATOM 2627 C CA . SER A 1 327 ? -7.476 3.168 -3.989 1.00 88.06 327 SER A CA 1
ATOM 2628 C C . SER A 1 327 ? -6.852 4.067 -2.918 1.00 88.06 327 SER A C 1
ATOM 2630 O O . SER A 1 327 ? -6.240 5.089 -3.239 1.00 88.06 327 SER A O 1
ATOM 2632 N N . GLN A 1 328 ? -6.979 3.680 -1.646 1.00 92.06 328 GLN A N 1
ATOM 2633 C CA . GLN A 1 328 ? -6.532 4.459 -0.495 1.00 92.06 328 GLN A CA 1
ATOM 2634 C C . GLN A 1 328 ? -5.863 3.586 0.563 1.00 92.06 328 GLN A C 1
ATOM 2636 O O . GLN A 1 328 ? -6.233 2.426 0.767 1.00 92.06 328 GLN A O 1
ATOM 2641 N N . ALA A 1 329 ? -4.928 4.196 1.283 1.00 93.19 329 ALA A N 1
ATOM 2642 C CA . ALA A 1 329 ? -4.294 3.636 2.459 1.00 93.19 329 ALA A CA 1
ATOM 2643 C C . ALA A 1 329 ? -4.229 4.657 3.591 1.00 93.19 329 ALA A C 1
ATOM 2645 O O . ALA A 1 329 ? -4.048 5.850 3.367 1.00 93.19 329 ALA A O 1
ATOM 2646 N N . CYS A 1 330 ? -4.320 4.167 4.819 1.00 94.00 330 CYS A N 1
ATOM 2647 C CA . CYS A 1 330 ? -4.079 4.921 6.033 1.00 94.00 330 CYS A CA 1
ATOM 2648 C C . CYS A 1 330 ? -2.824 4.374 6.714 1.00 94.00 330 CYS A C 1
ATOM 2650 O O . CYS A 1 330 ? -2.766 3.194 7.073 1.00 94.00 330 CYS A O 1
ATOM 2652 N N . LEU A 1 331 ? -1.842 5.250 6.907 1.00 92.38 331 LEU A N 1
ATOM 2653 C CA . LEU A 1 331 ? -0.620 5.017 7.661 1.00 92.38 331 LEU A CA 1
ATOM 2654 C C . LEU A 1 331 ? -0.831 5.601 9.064 1.00 92.38 331 LEU A C 1
ATOM 2656 O O . LEU A 1 331 ? -0.910 6.825 9.194 1.00 92.38 331 LEU A O 1
ATOM 2660 N N . PRO A 1 332 ? -0.955 4.768 10.109 1.00 91.12 332 PRO A N 1
ATOM 2661 C CA . PRO A 1 332 ? -1.051 5.262 11.481 1.00 91.12 332 PRO A CA 1
ATOM 2662 C C . PRO A 1 332 ? 0.308 5.759 12.003 1.00 91.12 332 PRO A C 1
ATOM 2664 O O . PRO A 1 332 ? 1.356 5.426 11.447 1.00 91.12 332 PRO A O 1
ATOM 2667 N N . MET A 1 333 ? 0.309 6.537 13.087 1.00 89.00 333 MET A N 1
ATOM 2668 C CA . MET A 1 333 ? 1.528 7.141 13.644 1.00 89.00 333 MET A CA 1
ATOM 2669 C C . MET A 1 333 ? 2.620 6.108 13.973 1.00 89.00 333 MET A C 1
ATOM 2671 O O . MET A 1 333 ? 3.808 6.335 13.717 1.00 89.00 333 MET A O 1
ATOM 2675 N N . ASP A 1 334 ? 2.220 4.941 14.485 1.00 85.69 334 ASP A N 1
ATOM 2676 C CA . ASP A 1 334 ? 3.128 3.862 14.879 1.00 85.69 334 ASP A CA 1
ATOM 2677 C C . ASP A 1 334 ? 3.951 3.280 13.718 1.00 85.69 334 ASP A C 1
ATOM 2679 O O . ASP A 1 334 ? 5.069 2.816 13.940 1.00 85.69 334 ASP A O 1
ATOM 2683 N N . VAL A 1 335 ? 3.468 3.374 12.473 1.00 83.38 335 VAL A N 1
ATOM 2684 C CA . VAL A 1 335 ? 4.200 2.869 11.300 1.00 83.38 335 VAL A CA 1
ATOM 2685 C C . VAL A 1 335 ? 5.112 3.895 10.655 1.00 83.38 335 VAL A C 1
ATOM 2687 O O . VAL A 1 335 ? 5.876 3.540 9.752 1.00 83.38 335 VAL A O 1
ATOM 2690 N N . PHE A 1 336 ? 5.067 5.163 11.082 1.00 85.75 336 PHE A N 1
ATOM 2691 C CA . PHE A 1 336 ? 5.847 6.201 10.418 1.00 85.75 336 PHE A CA 1
ATOM 2692 C C . PHE A 1 336 ? 7.319 5.802 10.423 1.00 85.75 336 PHE A C 1
ATOM 2694 O O . PHE A 1 336 ? 7.963 5.793 9.385 1.00 85.75 336 PHE A O 1
ATOM 2701 N N . GLY A 1 337 ? 7.883 5.397 11.566 1.00 79.12 337 GLY A N 1
ATOM 2702 C CA . GLY A 1 337 ? 9.295 4.989 11.698 1.00 79.12 337 GLY A CA 1
ATOM 2703 C C . GLY A 1 337 ? 9.807 3.949 10.686 1.00 79.12 337 GLY A C 1
ATOM 2704 O O . GLY A 1 337 ? 11.013 3.917 10.422 1.00 79.12 337 GLY A O 1
ATOM 2705 N N . GLU A 1 338 ? 8.911 3.154 10.104 1.00 78.44 338 GLU A N 1
ATOM 2706 C CA . GLU A 1 338 ? 9.226 1.952 9.328 1.00 78.44 338 GLU A CA 1
ATOM 2707 C C . GLU A 1 338 ? 8.817 2.044 7.853 1.00 78.44 338 GLU A C 1
ATOM 2709 O O . GLU A 1 338 ? 9.448 1.397 7.012 1.00 78.44 338 GLU A O 1
ATOM 2714 N N . ASN A 1 339 ? 7.797 2.846 7.531 1.00 83.88 339 ASN A N 1
ATOM 2715 C CA . ASN A 1 339 ? 7.307 3.009 6.167 1.00 83.88 339 ASN A CA 1
ATOM 2716 C C . ASN A 1 339 ? 8.265 3.872 5.335 1.00 83.88 339 ASN A C 1
ATOM 2718 O O . ASN A 1 339 ? 8.687 4.948 5.772 1.00 83.88 339 ASN A O 1
ATOM 2722 N N . LEU A 1 340 ? 8.553 3.414 4.112 1.00 81.75 340 LEU A N 1
ATOM 2723 C CA . LEU A 1 340 ? 9.405 4.117 3.160 1.00 81.75 340 LEU A CA 1
ATOM 2724 C C . LEU A 1 340 ? 9.028 5.592 3.048 1.00 81.75 340 LEU A C 1
ATOM 2726 O O . LEU A 1 340 ? 9.854 6.429 3.343 1.00 81.75 340 LEU A O 1
ATOM 2730 N N . PHE A 1 341 ? 7.797 5.970 2.731 1.00 84.94 341 PHE A N 1
ATOM 2731 C CA . PHE A 1 341 ? 7.486 7.369 2.409 1.00 84.94 341 PHE A CA 1
ATOM 2732 C C . PHE A 1 341 ? 7.577 8.335 3.584 1.00 84.94 341 PHE A C 1
ATOM 2734 O O . PHE A 1 341 ? 7.677 9.545 3.392 1.00 84.94 341 PHE A O 1
ATOM 2741 N N . THR A 1 342 ? 7.575 7.830 4.809 1.00 81.56 342 THR A N 1
ATOM 2742 C CA . THR A 1 342 ? 7.630 8.677 5.999 1.00 81.56 342 THR A CA 1
ATOM 2743 C C . THR A 1 342 ? 8.998 8.632 6.668 1.00 81.56 342 THR A C 1
ATOM 2745 O O . THR A 1 342 ? 9.306 9.512 7.469 1.00 81.56 342 THR A O 1
ATOM 2748 N N . ARG A 1 343 ? 9.860 7.640 6.410 1.00 78.00 343 ARG A N 1
ATOM 2749 C CA . ARG A 1 343 ? 11.160 7.469 7.089 1.00 78.00 343 ARG A CA 1
ATOM 2750 C C . ARG A 1 343 ? 12.187 8.557 6.778 1.00 78.00 343 ARG A C 1
ATOM 2752 O O . ARG A 1 343 ? 12.446 8.910 5.641 1.00 78.00 343 ARG A O 1
ATOM 2759 N N . THR A 1 344 ? 12.853 9.046 7.827 1.00 60.59 344 THR A N 1
ATOM 2760 C CA . THR A 1 344 ? 13.897 10.084 7.728 1.00 60.59 344 THR A CA 1
ATOM 2761 C C . THR A 1 344 ? 15.235 9.564 7.192 1.00 60.59 344 THR A C 1
ATOM 2763 O O . THR A 1 344 ? 16.060 10.348 6.743 1.00 60.59 344 THR A O 1
ATOM 2766 N N . LYS A 1 345 ? 15.459 8.242 7.224 1.00 57.12 345 LYS A N 1
ATOM 2767 C CA . LYS A 1 345 ? 16.685 7.567 6.755 1.00 57.12 345 LYS A CA 1
ATOM 2768 C C . LYS A 1 345 ? 16.580 6.981 5.337 1.00 57.12 345 LYS A C 1
ATOM 2770 O O . LYS A 1 345 ? 17.444 6.193 4.960 1.00 57.12 345 LYS A O 1
ATOM 2775 N N . ASN A 1 346 ? 15.566 7.342 4.543 1.00 53.16 346 ASN A N 1
ATOM 2776 C CA . ASN A 1 346 ? 15.458 6.875 3.147 1.00 53.16 346 ASN A CA 1
ATOM 2777 C C . ASN A 1 346 ? 16.669 7.217 2.284 1.00 53.16 346 ASN A C 1
ATOM 2779 O O . ASN A 1 346 ? 16.940 6.505 1.321 1.00 53.16 346 ASN A O 1
ATOM 2783 N N . ALA A 1 347 ? 17.437 8.232 2.687 1.00 45.72 347 ALA A N 1
ATOM 2784 C CA . ALA A 1 347 ? 18.727 8.578 2.104 1.00 45.72 347 ALA A CA 1
ATOM 2785 C C . ALA A 1 347 ? 19.714 7.388 2.021 1.00 45.72 347 ALA A C 1
ATOM 2787 O O . ALA A 1 347 ? 20.670 7.449 1.262 1.00 45.72 347 ALA A O 1
ATOM 2788 N N . GLY A 1 348 ? 19.486 6.283 2.748 1.00 42.56 348 GLY A N 1
ATOM 2789 C CA . GLY A 1 348 ? 20.283 5.052 2.642 1.00 42.56 348 GLY A CA 1
ATOM 2790 C C . GLY A 1 348 ? 19.885 4.079 1.521 1.00 42.56 348 GLY A C 1
ATOM 2791 O O . GLY A 1 348 ? 20.595 3.102 1.301 1.00 42.56 348 GLY A O 1
ATOM 2792 N N . LEU A 1 349 ? 18.762 4.305 0.834 1.00 58.69 349 LEU A N 1
ATOM 2793 C CA . LEU A 1 349 ? 18.331 3.526 -0.342 1.00 58.69 349 LEU A CA 1
ATOM 2794 C C . LEU A 1 349 ? 18.522 4.299 -1.649 1.00 58.69 349 LEU A C 1
ATOM 2796 O O . LEU A 1 349 ? 18.358 3.731 -2.722 1.00 58.69 349 LEU A O 1
ATOM 2800 N N . GLY A 1 350 ? 18.875 5.583 -1.538 1.00 67.25 350 GLY A N 1
ATOM 2801 C CA . GLY A 1 350 ? 19.105 6.465 -2.669 1.00 67.25 350 GLY A CA 1
ATOM 2802 C C . GLY A 1 350 ? 17.832 6.940 -3.361 1.00 67.25 350 GLY A C 1
ATOM 2803 O O . GLY A 1 350 ? 17.944 7.318 -4.512 1.00 67.25 350 GLY A O 1
ATOM 2804 N N . HIS A 1 351 ? 16.657 6.905 -2.720 1.00 80.31 351 HIS A N 1
ATOM 2805 C CA . HIS A 1 351 ? 15.428 7.495 -3.271 1.00 80.31 351 HIS A CA 1
ATOM 2806 C C . HIS A 1 351 ? 15.198 8.893 -2.704 1.00 80.31 351 HIS A C 1
ATOM 2808 O O . HIS A 1 351 ? 15.351 9.097 -1.494 1.00 80.31 351 HIS A O 1
ATOM 2814 N N . ASP A 1 352 ? 14.774 9.814 -3.563 1.00 85.81 352 ASP A N 1
ATOM 2815 C CA . ASP A 1 352 ? 14.477 11.197 -3.202 1.00 85.81 352 ASP A CA 1
ATOM 2816 C C . ASP A 1 352 ? 12.969 11.468 -3.295 1.00 85.81 352 ASP A C 1
ATOM 2818 O O . ASP A 1 352 ? 12.355 11.332 -4.358 1.00 85.81 352 ASP A O 1
ATOM 2822 N N . PHE A 1 353 ? 12.368 11.788 -2.146 1.00 88.31 353 PHE A N 1
ATOM 2823 C CA . PHE A 1 353 ? 10.931 11.996 -1.987 1.00 88.31 353 PHE A CA 1
ATOM 2824 C C . PHE A 1 353 ? 10.657 13.345 -1.342 1.00 88.31 353 PHE A C 1
ATOM 2826 O O . PHE A 1 353 ? 11.268 13.689 -0.326 1.00 88.31 353 PHE A O 1
ATOM 2833 N N . ILE A 1 354 ? 9.643 14.033 -1.854 1.00 91.88 354 ILE A N 1
ATOM 2834 C CA . ILE A 1 354 ? 9.152 15.292 -1.299 1.00 91.88 354 ILE A CA 1
ATOM 2835 C C . ILE A 1 354 ? 7.634 15.254 -1.147 1.00 91.88 354 ILE A C 1
ATOM 2837 O O . ILE A 1 354 ? 6.923 14.615 -1.920 1.00 91.88 354 ILE A O 1
ATOM 2841 N N . TYR A 1 355 ? 7.139 15.954 -0.139 1.00 93.81 355 TYR A N 1
ATOM 2842 C CA . TYR A 1 355 ? 5.731 16.263 0.044 1.00 93.81 355 TYR A CA 1
ATOM 2843 C C . TYR A 1 355 ? 5.521 17.714 -0.370 1.00 93.81 355 TYR A C 1
ATOM 2845 O O . TYR A 1 355 ? 5.963 18.620 0.332 1.00 93.81 355 TYR A O 1
ATOM 2853 N N . GLN A 1 356 ? 4.865 17.933 -1.501 1.00 95.56 356 GLN A N 1
ATOM 2854 C CA . GLN A 1 356 ? 4.407 19.254 -1.906 1.00 95.56 356 GLN A CA 1
ATOM 2855 C C . GLN A 1 356 ? 3.032 19.494 -1.290 1.00 95.56 356 GLN A C 1
ATOM 2857 O O . GLN A 1 356 ? 2.106 18.747 -1.596 1.00 95.56 356 GLN A O 1
ATOM 2862 N N . THR A 1 357 ? 2.877 20.488 -0.418 1.00 95.88 357 THR A N 1
ATOM 2863 C CA . THR A 1 357 ? 1.556 20.854 0.119 1.00 95.88 357 THR A CA 1
ATOM 2864 C C . THR A 1 357 ? 0.696 21.531 -0.949 1.00 95.88 357 THR A C 1
ATOM 2866 O O . THR A 1 357 ? 1.221 22.033 -1.942 1.00 95.88 357 THR A O 1
ATOM 2869 N N . ASP A 1 358 ? -0.621 21.600 -0.741 1.00 94.50 358 ASP A N 1
ATOM 2870 C CA . ASP A 1 358 ? -1.536 22.330 -1.639 1.00 94.50 358 ASP A CA 1
ATOM 2871 C C . ASP A 1 358 ? -1.185 23.829 -1.761 1.00 94.50 358 ASP A C 1
ATOM 2873 O O . ASP A 1 358 ? -1.496 24.469 -2.761 1.00 94.50 358 ASP A O 1
ATOM 2877 N N . GLU A 1 359 ? -0.484 24.382 -0.767 1.00 92.94 359 GLU A N 1
ATOM 2878 C CA . GLU A 1 359 ? 0.044 25.754 -0.763 1.00 92.94 359 GLU A CA 1
ATOM 2879 C C . GLU A 1 359 ? 1.375 25.889 -1.532 1.00 92.94 359 GLU A C 1
ATOM 2881 O O . GLU A 1 359 ? 1.948 26.972 -1.611 1.00 92.94 359 GLU A O 1
ATOM 2886 N N . GLY A 1 360 ? 1.902 24.789 -2.079 1.00 92.38 360 GLY A N 1
ATOM 2887 C CA . GLY A 1 360 ? 3.153 24.747 -2.837 1.00 92.38 360 GLY A CA 1
ATOM 2888 C C . GLY A 1 360 ? 4.417 24.570 -1.989 1.00 92.38 360 GLY A C 1
ATOM 2889 O O . GLY A 1 360 ? 5.517 24.577 -2.541 1.00 92.38 360 GLY A O 1
ATOM 2890 N N . THR A 1 361 ? 4.299 24.378 -0.671 1.00 94.25 361 THR A N 1
ATOM 2891 C CA . THR A 1 361 ? 5.467 24.178 0.204 1.00 94.25 361 THR A CA 1
ATOM 2892 C C . THR A 1 361 ? 6.060 22.788 -0.005 1.00 94.25 361 THR A C 1
ATOM 2894 O O . THR A 1 361 ? 5.353 21.790 0.109 1.00 94.25 361 THR A O 1
ATOM 2897 N N . MET A 1 362 ? 7.369 22.712 -0.248 1.00 93.44 362 MET A N 1
ATOM 2898 C CA . MET A 1 362 ? 8.095 21.447 -0.384 1.00 93.44 362 MET A CA 1
ATOM 2899 C C . MET A 1 362 ? 8.655 20.987 0.964 1.00 93.44 362 MET A C 1
ATOM 2901 O O . MET A 1 362 ? 9.443 21.688 1.598 1.00 93.44 362 MET A O 1
ATOM 2905 N N . LEU A 1 363 ? 8.270 19.788 1.395 1.00 92.12 363 LEU A N 1
ATOM 2906 C CA . LEU A 1 363 ? 8.668 19.195 2.667 1.00 92.12 363 LEU A CA 1
ATOM 2907 C C . LEU A 1 363 ? 9.363 17.853 2.438 1.00 92.12 363 LEU A C 1
ATOM 2909 O O . LEU A 1 363 ? 8.807 16.929 1.850 1.00 92.12 363 LEU A O 1
ATOM 2913 N N . THR A 1 364 ? 10.556 17.688 2.994 1.00 89.94 364 THR A N 1
ATOM 2914 C CA . THR A 1 364 ? 11.160 16.358 3.148 1.00 89.94 364 THR A CA 1
ATOM 2915 C C . THR A 1 364 ? 10.325 15.498 4.114 1.00 89.94 364 THR A C 1
ATOM 2917 O O . THR A 1 364 ? 9.654 16.043 5.000 1.00 89.94 364 THR A O 1
ATOM 2920 N N . PRO A 1 365 ? 10.420 14.153 4.067 1.00 87.88 365 PRO A N 1
ATOM 2921 C CA . PRO A 1 365 ? 9.766 13.281 5.048 1.00 87.88 365 PRO A CA 1
ATOM 2922 C C . PRO A 1 365 ? 10.105 13.639 6.505 1.00 87.88 365 PRO A C 1
ATOM 2924 O O . PRO A 1 365 ? 9.280 13.495 7.406 1.00 87.88 365 PRO A O 1
ATOM 2927 N N . ALA A 1 366 ? 11.320 14.142 6.752 1.00 85.88 366 ALA A N 1
ATOM 2928 C CA . ALA A 1 366 ? 11.745 14.602 8.070 1.00 85.88 366 ALA A CA 1
ATOM 2929 C C . ALA A 1 366 ? 11.050 15.897 8.511 1.00 85.88 366 ALA A C 1
ATOM 2931 O O . ALA A 1 366 ? 10.664 16.001 9.675 1.00 85.88 366 ALA A O 1
ATOM 2932 N N . GLN A 1 367 ? 10.878 16.864 7.606 1.00 89.81 367 GLN A N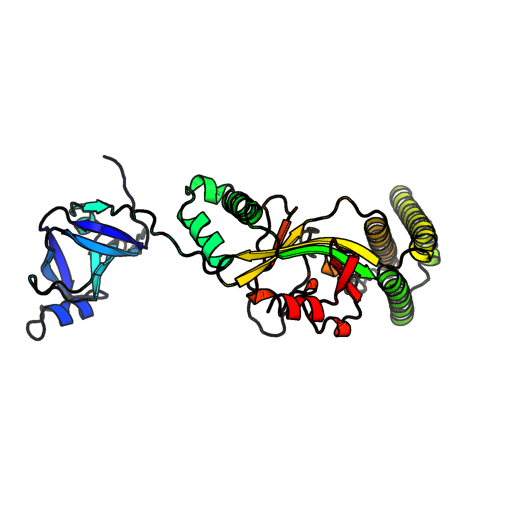 1
ATOM 2933 C CA . GLN A 1 367 ? 10.137 18.098 7.885 1.00 89.81 367 GLN A CA 1
ATOM 2934 C C . GLN A 1 367 ? 8.655 17.813 8.108 1.00 89.81 367 GLN A C 1
ATOM 2936 O O . GLN A 1 367 ? 8.114 18.259 9.116 1.00 89.81 367 GLN A O 1
ATOM 2941 N N . LEU A 1 368 ? 8.037 16.984 7.260 1.00 89.38 368 LEU A N 1
ATOM 2942 C CA . LEU A 1 368 ? 6.648 16.569 7.446 1.00 89.38 368 LEU A CA 1
ATOM 2943 C C . LEU A 1 368 ? 6.442 15.948 8.836 1.00 89.38 368 LEU A C 1
ATOM 2945 O O . LEU A 1 368 ? 5.543 16.344 9.568 1.00 89.38 368 LEU A O 1
ATOM 2949 N N . ARG A 1 369 ? 7.319 15.034 9.269 1.00 84.81 369 ARG A N 1
ATOM 2950 C CA . ARG A 1 369 ? 7.225 14.451 10.618 1.00 84.81 369 ARG A CA 1
ATOM 2951 C C . ARG A 1 369 ? 7.330 15.457 11.752 1.00 84.81 369 ARG A C 1
ATOM 2953 O O . ARG A 1 369 ? 6.724 15.224 12.790 1.00 84.81 369 ARG A O 1
ATOM 2960 N N . LYS A 1 370 ? 8.155 16.493 11.602 1.00 85.25 370 LYS A N 1
ATOM 2961 C CA . LYS A 1 370 ? 8.288 17.543 12.618 1.00 85.25 370 LYS A CA 1
ATOM 2962 C C . LYS A 1 370 ? 7.028 18.397 12.718 1.00 85.25 370 LYS A C 1
ATOM 2964 O O . LYS A 1 370 ? 6.793 18.935 13.780 1.00 85.25 370 LYS A O 1
ATOM 2969 N N . MET A 1 371 ? 6.256 18.519 11.638 1.00 82.06 371 MET A N 1
ATOM 2970 C CA . MET A 1 371 ? 4.965 19.216 11.658 1.00 82.06 371 MET A CA 1
ATOM 2971 C C . MET A 1 371 ? 3.845 18.373 12.274 1.00 82.06 371 MET A C 1
ATOM 2973 O O . MET A 1 371 ? 2.853 18.921 12.736 1.00 82.06 371 MET A O 1
ATOM 2977 N N . ILE A 1 372 ? 3.974 17.046 12.207 1.00 83.50 372 ILE A N 1
ATOM 2978 C CA . ILE A 1 372 ? 2.955 16.101 12.675 1.00 83.50 372 ILE A CA 1
ATOM 2979 C C . ILE A 1 372 ? 3.142 15.725 14.161 1.00 83.50 372 ILE A C 1
ATOM 2981 O O . ILE A 1 372 ? 2.194 15.284 14.803 1.00 83.50 372 ILE A O 1
ATOM 2985 N N . LYS A 1 373 ? 4.359 15.859 14.696 1.00 69.81 373 LYS A N 1
ATOM 2986 C CA . LYS A 1 373 ? 4.670 15.702 16.125 1.00 69.81 373 LYS A CA 1
ATOM 2987 C C . LYS A 1 373 ? 4.476 17.012 16.861 1.00 69.81 373 LYS A C 1
ATOM 2989 O O . LYS A 1 373 ? 4.099 16.933 18.047 1.00 69.81 373 LYS A O 1
#

pLDDT: mean 83.9, std 12.9, range [34.84, 97.44]

Foldseek 3Di:
DPDDDDDQFWKWFFQAWAKAKAFCDDPCVVQQCQQPPPNDDDHRHIDIAIDGGRFIWGFHDFDADDDPPRQQGWTKTAGDDDVVRSGHGDIGIHHVVRVVPTDIDTPPDPPDPQQFQWLVSLLVSLLVPDDPVCVVVQCSLVVSVVVVVPFDFPFWFFKKWQVVQLLVVLVVLVVVLCVVVVHDPLVVLLVVCCVPDDPVVNVVSVVLVVLLVVLCVVLVVPSVVPRIFTQWIWTWGDGRNWIKIKTFGDPDGPNVVSSVSNLVSSQVSQQSSCCVVPVPDDDRDRSCCLHVCPQQADPPPRAGQQGDWDDPDPDDQPHWRARPVRRMTMGTPSCLCTGCSQHPVVVVSVIGIWGQTPVRDTHHSVRVVVVRD

Radius of gyration: 31.26 Å; Cα contacts (8 Å, |Δi|>4): 572; chains: 1; bounding box: 66×65×90 Å

Mean predicted aligned error: 14.5 Å

Solvent-accessible surface area (backbone atoms only — not comparable to full-atom values): 21035 Å² total; per-residue (Å²): 134,83,90,78,81,86,50,75,69,40,40,33,28,27,69,46,70,43,78,44,71,40,47,40,43,83,76,24,38,71,40,50,45,67,48,48,56,90,71,66,76,63,80,69,41,68,45,82,46,66,46,56,51,65,41,60,40,29,28,67,42,78,45,80,64,84,64,96,75,39,90,63,28,25,40,30,32,38,36,70,60,39,76,94,70,54,41,56,63,44,47,42,55,38,44,47,72,60,54,72,69,62,58,60,45,73,58,73,75,71,82,68,87,73,77,44,51,25,63,67,49,42,46,48,52,48,49,74,74,44,56,69,74,45,52,76,73,49,46,46,40,52,54,45,51,54,57,56,65,73,49,69,64,80,45,43,31,36,36,27,32,39,46,41,60,52,51,55,52,46,54,52,51,49,52,52,49,27,64,75,66,75,48,72,54,74,66,58,41,48,54,54,42,55,70,73,46,55,74,74,59,28,52,53,49,54,50,33,53,51,47,34,51,53,27,48,57,49,48,65,64,53,40,74,83,38,53,68,41,73,65,26,35,37,32,35,31,70,34,58,81,35,46,30,41,35,39,30,65,55,77,87,47,67,68,62,50,35,50,52,47,31,55,52,30,52,42,48,52,52,53,53,37,40,54,72,80,37,70,88,53,78,76,74,84,63,83,49,81,82,39,71,63,55,33,39,26,33,90,89,74,76,39,78,48,88,35,44,68,70,76,88,57,99,62,80,72,76,73,68,51,55,35,84,86,64,52,35,36,38,41,47,60,87,40,35,82,43,29,48,80,45,26,72,66,40,73,79,74,73,60,56,58,37,35,33,33,76,88,67,51,79,28,43,32,54,53,49,50,64,75,70,105

Secondary structure (DSSP, 8-state):
-----PPTT-EEEESS-EEEEEESSGGGHHHHHHHHTT-PPPTT-EEEEEEPTT-EEEEEEEE---STTGGG-EEEEEE--BGGGTBPSEEEEEEHHHHTT--EEE-----------SHHHHHHHHHHHS-HHHHHTTHHHHHHHHHHHHSPEEEEEEEEEEHHHHHHHHHHHHHHHHHHTTPPPHHHHHHHHHHHS-HHHHHHHHHHHHHHHHHHHHHHHHTTT--EEEEEEEEEEEETTEEEEEEEPPS--HHHHHHHHHHHHHHHHHHHHHHHH-TTS--PPPTTTTSHHHHHB-TTT-SB-SS-B--SSSPPP-PPEE-TTSSEEEEEGGGTTTBGGG-TTGGGTT--EEEEETT--EE-HHHHHHHH-